Protein AF-A0A5E4HIH3-F1 (afdb_monomer)

Sequence (731 aa):
MGTNKIPTNSMGMKHKLNKHGYIYTLAIALLILPLLFLIFYYSTTLQPKTDDTVGRVRCDELYYFVQDINKDLQRAVVIFGRRAAIYAIDDVVTTGKPLNNYTFTCTPACNVDCTKLTTPTNGSEAAIAELTLCGTLRGQNVTYMMNHTLSQWLSRINNEGNTMRFRFNITITNITVIPHDAFSFTTLITHDTEIDDETGLCHYLAKDVTGESITTIIGLEDPLYPLNTESRVIKYISNCTPNYDLSTVAGCSILDYGEGVGWGDVKFLSQIENETTNKERETYCTDREDAVNRLVVFMDTAFGNCNTFEQNCFNISYPYHFAAAGEYAKNNPDSSFVKKCEVTIPWISATCKLDNDTKWGPGAGCDRPPECDDALIKTAQCVLVNNEACGNYTHQVAIGLAADEVNVSCYQPSNPTSYNTTCNAYPGPSFFDRLDGRYNLSELYAQQSQDAYNTTLIGLETLVSPYEIDDHSIQVHEDATWIDYLYWQDVKGCAVVGSCSSNLYPFILDCAHAHVLGLSTECETIPCNASTTTTTTTTTSTTTTTIPTTTSIPPTTTTTTTTMPSSTTTTTTTTTVPCTGFSDDMEHAEGPWTHGGTQDEWELGSTTWGSCNSGSNCWGTDLDTSYNNNANQWLQTGAIDLTNANNPTLTFYRKNRLKSGDNGYLEIQTTGSGTWTTLDTYNLNQNSWTQNTYNLNAYKGSQIRIRFSLTSDGSNTDRGLYVDDFNVSCG

Solvent-accessible surface area (backbone atoms only — not comparable to full-atom values): 40329 Å² total; per-residue (Å²): 135,82,88,88,80,87,83,88,84,85,91,75,86,80,75,84,78,61,78,67,59,59,54,54,56,50,52,50,48,65,55,46,52,59,50,52,49,48,51,50,50,53,58,63,66,53,54,68,58,54,56,55,50,52,47,48,52,54,40,50,51,51,51,50,51,52,53,50,49,56,57,47,50,33,54,49,44,27,56,19,44,41,51,16,51,53,53,53,40,49,49,27,48,76,67,59,45,57,26,54,83,32,58,52,54,87,47,84,61,29,72,66,60,69,91,64,42,46,63,46,73,47,16,36,41,5,48,36,47,28,22,23,37,31,17,23,57,98,66,39,80,38,76,85,31,63,93,48,21,51,39,51,51,51,54,50,52,38,53,54,26,52,74,75,42,29,52,60,45,76,46,68,39,32,44,44,51,48,54,62,39,43,54,29,32,30,44,39,39,25,26,34,40,41,37,35,36,77,84,68,80,39,75,49,78,47,68,76,44,69,46,66,22,73,23,66,48,64,73,36,70,42,46,50,45,16,56,76,47,80,56,71,46,84,47,56,38,35,86,46,82,75,81,63,87,28,63,54,49,36,22,56,22,78,57,97,46,51,43,41,65,25,40,18,28,30,38,48,56,79,74,60,60,60,101,80,71,66,56,62,32,57,40,46,31,80,78,33,63,89,55,31,56,43,26,20,42,36,41,60,75,92,67,76,66,58,90,64,40,40,58,58,30,36,28,64,89,38,96,34,13,38,25,17,38,41,31,43,33,72,91,48,63,94,78,27,58,60,60,74,48,67,49,61,31,21,28,43,33,43,28,38,78,36,29,74,69,76,86,67,56,73,63,90,67,82,66,86,60,99,81,57,47,72,79,76,71,49,74,70,37,34,30,34,42,39,34,62,95,73,74,87,73,65,33,36,34,26,40,24,38,44,37,86,71,57,78,42,64,32,30,44,65,26,54,56,82,79,34,54,92,88,42,87,69,74,47,24,20,20,70,55,26,25,42,28,65,36,52,47,50,48,69,68,56,34,48,53,12,34,74,75,64,74,42,63,54,28,11,37,41,36,48,52,58,58,64,65,40,44,77,67,75,42,90,67,64,78,59,21,13,25,42,48,49,43,35,82,63,67,36,66,33,31,64,35,59,31,46,17,62,55,97,81,50,57,42,29,29,42,36,33,57,22,51,74,57,71,31,31,65,60,24,68,74,48,66,85,75,77,77,84,76,91,75,90,80,80,90,79,93,77,91,80,91,81,86,87,82,87,82,90,84,90,90,86,90,83,90,81,92,80,82,85,80,90,79,83,89,78,84,75,85,72,83,73,70,72,42,67,33,49,75,45,61,48,74,64,76,75,74,64,53,49,69,44,63,44,69,55,44,72,40,80,38,62,40,69,80,68,71,39,86,52,87,58,15,19,40,18,33,26,39,82,60,47,32,53,62,56,16,45,21,37,42,28,53,45,82,32,40,23,55,60,28,47,72,23,34,38,37,30,32,35,31,30,34,65,40,94,86,24,40,34,34,38,32,41,26,54,72,88,67,90,54,76,45,77,78,46,75,45,72,71,70,34,92,56,77,40,79,45,78,45,83,37,58,93,50,50,60,33,42,31,33,45,33,42,34,39,40,35,46,88,66,80,66,32,47,28,51,32,44,30,53,38,32,31,45,29,96

Structure (mmCIF, N/CA/C/O backbone):
data_AF-A0A5E4HIH3-F1
#
_entry.id   AF-A0A5E4HIH3-F1
#
loop_
_atom_site.group_PDB
_atom_site.id
_atom_site.type_symbol
_atom_site.label_atom_id
_atom_site.label_alt_id
_atom_site.label_comp_id
_atom_site.label_asym_id
_atom_site.label_entity_id
_atom_site.label_seq_id
_atom_site.pdbx_PDB_ins_code
_atom_site.Cartn_x
_atom_site.Cartn_y
_atom_site.Cartn_z
_atom_site.occupancy
_atom_site.B_iso_or_equiv
_atom_site.auth_seq_id
_atom_site.auth_comp_id
_atom_site.auth_asym_id
_atom_site.auth_atom_id
_atom_site.pdbx_PDB_model_num
ATOM 1 N N . MET A 1 1 ? 63.469 -11.403 -125.754 1.00 40.00 1 MET A N 1
ATOM 2 C CA . MET A 1 1 ? 64.428 -10.379 -126.223 1.00 40.00 1 MET A CA 1
ATOM 3 C C . MET A 1 1 ? 63.783 -9.011 -126.063 1.00 40.00 1 MET A C 1
ATOM 5 O O . MET A 1 1 ? 62.662 -8.863 -126.522 1.00 40.00 1 MET A O 1
ATOM 9 N N . GLY A 1 2 ? 64.483 -8.077 -125.407 1.00 39.78 2 GLY A N 1
ATOM 10 C CA . GLY A 1 2 ? 64.212 -6.626 -125.393 1.00 39.78 2 GLY A CA 1
ATOM 11 C C . GLY A 1 2 ? 63.085 -6.164 -124.457 1.00 39.78 2 GLY A C 1
ATOM 12 O O . GLY A 1 2 ? 61.932 -6.177 -124.852 1.00 39.78 2 GLY A O 1
ATOM 13 N N . THR A 1 3 ? 63.304 -5.933 -123.157 1.00 43.75 3 THR A N 1
ATOM 14 C CA . THR A 1 3 ? 63.758 -4.664 -122.533 1.00 43.75 3 THR A CA 1
ATOM 15 C C . THR A 1 3 ? 63.049 -3.397 -123.028 1.00 43.75 3 THR A C 1
ATOM 17 O O . THR A 1 3 ? 63.304 -2.958 -124.143 1.00 43.75 3 THR A O 1
ATOM 20 N N . ASN A 1 4 ? 62.314 -2.716 -122.136 1.00 40.09 4 ASN A N 1
ATOM 21 C CA . ASN A 1 4 ? 62.753 -1.387 -121.691 1.00 40.09 4 ASN A CA 1
ATOM 22 C C . ASN A 1 4 ? 62.119 -0.916 -120.369 1.00 40.09 4 ASN A C 1
ATOM 24 O O . ASN A 1 4 ? 60.939 -1.117 -120.099 1.00 40.09 4 ASN A O 1
ATOM 28 N N . LYS A 1 5 ? 62.990 -0.309 -119.553 1.00 42.06 5 LYS A N 1
ATOM 29 C CA . LYS A 1 5 ? 62.797 0.295 -118.226 1.00 42.06 5 LYS A CA 1
ATOM 30 C C . LYS A 1 5 ? 62.293 1.752 -118.338 1.00 42.06 5 LYS A C 1
ATOM 32 O O . LYS A 1 5 ? 62.822 2.488 -119.159 1.00 42.06 5 LYS A O 1
ATOM 37 N N . ILE A 1 6 ? 61.307 2.118 -117.498 1.00 44.81 6 ILE A N 1
ATOM 38 C CA . ILE A 1 6 ? 61.295 3.145 -116.403 1.00 44.81 6 ILE A CA 1
ATOM 39 C C . ILE A 1 6 ? 62.107 4.450 -116.669 1.00 44.81 6 ILE A C 1
ATOM 41 O O . ILE A 1 6 ? 63.286 4.309 -116.991 1.00 44.81 6 ILE A O 1
ATOM 45 N N . PRO A 1 7 ? 61.579 5.694 -116.434 1.00 50.31 7 PRO A N 1
ATOM 46 C CA . PRO A 1 7 ? 61.334 6.167 -115.052 1.00 50.31 7 PRO A CA 1
ATOM 47 C C . PRO A 1 7 ? 60.242 7.220 -114.703 1.00 50.31 7 PRO A C 1
ATOM 49 O O . PRO A 1 7 ? 59.901 8.080 -115.501 1.00 50.31 7 PRO A O 1
ATOM 52 N N . THR A 1 8 ? 59.772 7.092 -113.437 1.00 43.81 8 THR A N 1
ATOM 53 C CA . THR A 1 8 ? 59.392 8.077 -112.371 1.00 43.81 8 THR A CA 1
ATOM 54 C C . THR A 1 8 ? 58.643 9.370 -112.778 1.00 43.81 8 THR A C 1
ATOM 56 O O . THR A 1 8 ? 59.080 10.056 -113.683 1.00 43.81 8 THR A O 1
ATOM 59 N N . ASN A 1 9 ? 57.616 9.907 -112.099 1.00 40.09 9 ASN A N 1
ATOM 60 C CA . ASN A 1 9 ? 57.401 10.051 -110.659 1.00 40.09 9 ASN A CA 1
ATOM 61 C C . ASN A 1 9 ? 56.053 10.774 -110.382 1.00 40.09 9 ASN A C 1
ATOM 63 O O . ASN A 1 9 ? 55.498 11.410 -111.274 1.00 40.09 9 ASN A O 1
ATOM 67 N N . SER A 1 10 ? 55.677 10.824 -109.100 1.00 37.38 10 SER A N 1
ATOM 68 C CA . SER A 1 10 ? 54.708 11.734 -108.454 1.00 37.38 10 SER A CA 1
ATOM 69 C C . SER A 1 10 ? 53.231 11.314 -108.390 1.00 37.38 10 SER A C 1
ATOM 71 O O . SER A 1 10 ? 52.436 11.431 -109.320 1.00 37.38 10 SER A O 1
ATOM 73 N N . MET A 1 11 ? 52.896 10.858 -107.186 1.00 46.50 11 MET A N 1
ATOM 74 C CA . MET A 1 11 ? 51.594 10.515 -106.639 1.00 46.50 11 MET A CA 1
ATOM 75 C C . MET A 1 11 ? 50.717 11.767 -106.485 1.00 46.50 11 MET A C 1
ATOM 77 O O . MET A 1 11 ? 51.096 12.733 -105.832 1.00 46.50 11 MET A O 1
ATOM 81 N N . GLY A 1 12 ? 49.520 11.731 -107.066 1.00 42.28 12 GLY A N 1
ATOM 82 C CA . GLY A 1 12 ? 48.527 12.801 -106.970 1.00 42.28 12 GLY A CA 1
ATOM 83 C C . GLY A 1 12 ? 47.143 12.279 -107.334 1.00 42.28 12 GLY A C 1
ATOM 84 O O . GLY A 1 12 ? 46.572 12.660 -108.355 1.00 42.28 12 GLY A O 1
ATOM 85 N N . MET A 1 13 ? 46.620 11.349 -106.534 1.00 41.03 13 MET A N 1
ATOM 86 C CA . MET A 1 13 ? 45.307 10.751 -106.763 1.00 41.03 13 MET A CA 1
ATOM 87 C C . MET A 1 13 ? 44.212 11.750 -106.347 1.00 41.03 13 MET A C 1
ATOM 89 O O . MET A 1 13 ? 43.792 11.812 -105.195 1.00 41.03 13 MET A O 1
ATOM 93 N N . LYS A 1 14 ? 43.764 12.571 -107.305 1.00 47.03 14 LYS A N 1
ATOM 94 C CA . LYS A 1 14 ? 42.540 13.378 -107.201 1.00 47.03 14 LYS A CA 1
ATOM 95 C C . LYS A 1 14 ? 41.331 12.442 -107.159 1.00 47.03 14 LYS A C 1
ATOM 97 O O . LYS A 1 14 ? 40.800 12.070 -108.205 1.00 47.03 14 LYS A O 1
ATOM 102 N N . HIS A 1 15 ? 40.871 12.083 -105.964 1.00 49.47 15 HIS A N 1
ATOM 103 C CA . HIS A 1 15 ? 39.580 11.418 -105.823 1.00 49.47 15 HIS A CA 1
ATOM 104 C C . HIS A 1 15 ? 38.465 12.460 -105.976 1.00 49.47 15 HIS A C 1
ATOM 106 O O . HIS A 1 15 ? 38.292 13.348 -105.143 1.00 49.47 15 HIS A O 1
ATOM 112 N N . LYS A 1 16 ? 37.716 12.367 -107.081 1.00 50.47 16 LYS A N 1
ATOM 113 C CA . LYS A 1 16 ? 36.427 13.047 -107.268 1.00 50.47 16 LYS A CA 1
ATOM 114 C C . LYS A 1 16 ? 35.527 12.716 -106.071 1.00 50.47 16 LYS A C 1
ATOM 116 O O . LYS A 1 16 ? 35.060 11.584 -105.961 1.00 50.47 16 LYS A O 1
ATOM 121 N N . LEU A 1 17 ? 35.285 13.689 -105.194 1.00 51.97 17 LEU A N 1
ATOM 122 C CA . LEU A 1 17 ? 34.278 13.571 -104.143 1.00 51.97 17 LEU A CA 1
ATOM 123 C C . LEU A 1 17 ? 32.879 13.552 -104.766 1.00 51.97 17 LEU A C 1
ATOM 125 O O . LEU A 1 17 ? 32.482 14.469 -105.488 1.00 51.97 17 LEU A O 1
ATOM 129 N N . ASN A 1 18 ? 32.137 12.488 -104.472 1.00 55.88 18 ASN A N 1
ATOM 130 C CA . ASN A 1 18 ? 30.762 12.298 -104.900 1.00 55.88 18 ASN A CA 1
ATOM 131 C C . ASN A 1 18 ? 29.848 13.195 -104.041 1.00 55.88 18 ASN A C 1
ATOM 133 O O . ASN A 1 18 ? 29.635 12.915 -102.861 1.00 55.88 18 ASN A O 1
ATOM 137 N N . LYS A 1 19 ? 29.340 14.299 -104.610 1.00 58.00 19 LYS A N 1
ATOM 138 C CA . LYS A 1 19 ? 28.583 15.353 -103.895 1.00 58.00 19 LYS A CA 1
ATOM 139 C C . LYS A 1 19 ? 27.324 14.858 -103.166 1.00 58.00 19 LYS A C 1
ATOM 141 O O . LYS A 1 19 ? 26.846 15.549 -102.276 1.00 58.00 19 LYS A O 1
ATOM 146 N N . HIS A 1 20 ? 26.816 13.670 -103.489 1.00 57.97 20 HIS A N 1
ATOM 147 C CA . HIS A 1 20 ? 25.656 13.089 -102.810 1.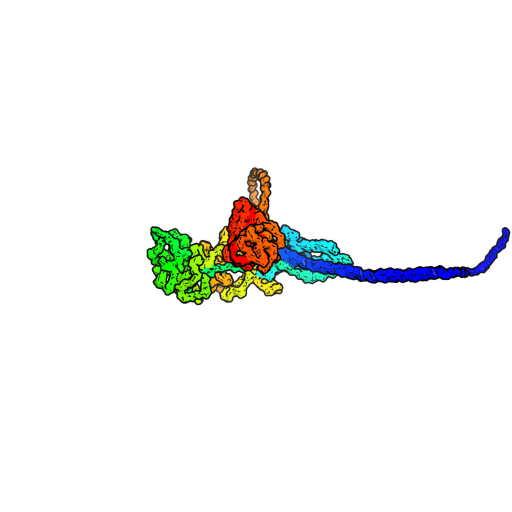00 57.97 20 HIS A CA 1
ATOM 148 C C . HIS A 1 20 ? 26.003 12.380 -101.492 1.00 57.97 20 HIS A C 1
ATOM 150 O O . HIS A 1 20 ? 25.180 12.384 -100.586 1.00 57.97 20 HIS A O 1
ATOM 156 N N . GLY A 1 21 ? 27.222 11.851 -101.325 1.00 59.81 21 GLY A N 1
ATOM 157 C CA . GLY A 1 21 ? 27.617 11.149 -100.094 1.00 59.81 21 GLY A CA 1
ATOM 158 C C . GLY A 1 21 ? 27.686 12.068 -98.870 1.00 59.81 21 GLY A C 1
ATOM 159 O O . GLY A 1 21 ? 27.205 11.708 -97.802 1.00 59.81 21 GLY A O 1
ATOM 160 N N . TYR A 1 22 ? 28.188 13.296 -99.052 1.00 65.31 22 TYR A N 1
ATOM 161 C CA . TYR A 1 22 ? 28.277 14.297 -97.982 1.00 65.31 22 TYR A CA 1
ATOM 162 C C . TYR A 1 22 ? 26.909 14.710 -97.436 1.00 65.31 22 TYR A C 1
ATOM 164 O O . TYR A 1 22 ? 26.783 14.951 -96.242 1.00 65.31 22 TYR A O 1
ATOM 172 N N . ILE A 1 23 ? 25.879 14.770 -98.286 1.00 71.81 23 ILE A N 1
ATOM 173 C CA . ILE A 1 23 ? 24.534 15.188 -97.870 1.00 71.81 23 ILE A CA 1
ATOM 174 C C . ILE A 1 23 ? 23.917 14.134 -96.946 1.00 71.81 23 ILE A C 1
ATOM 176 O O . ILE A 1 23 ? 23.333 14.492 -95.928 1.00 71.81 23 ILE A O 1
ATOM 180 N N . TYR A 1 24 ? 24.102 12.845 -97.243 1.00 75.25 24 TYR A N 1
ATOM 181 C CA . TYR A 1 24 ? 23.599 11.770 -96.386 1.00 75.25 24 TYR A CA 1
ATOM 182 C C . TYR A 1 24 ? 24.357 11.679 -95.059 1.00 75.25 24 TYR A C 1
ATOM 184 O O . TYR A 1 24 ? 23.724 11.538 -94.018 1.00 75.25 24 TYR A O 1
ATOM 192 N N . THR A 1 25 ? 25.686 11.831 -95.052 1.00 77.94 25 THR A N 1
ATOM 193 C CA . THR A 1 25 ? 26.458 11.857 -93.796 1.00 77.94 25 THR A CA 1
ATOM 194 C C . THR A 1 25 ? 26.095 13.069 -92.939 1.00 77.94 25 THR A C 1
ATOM 196 O O . THR A 1 25 ? 25.967 12.943 -91.724 1.00 77.94 25 THR A O 1
ATOM 199 N N . LEU A 1 26 ? 25.872 14.229 -93.563 1.00 76.50 26 LEU A N 1
ATOM 200 C CA . LEU A 1 26 ? 25.484 15.448 -92.861 1.00 76.50 26 LEU A CA 1
ATOM 201 C C . LEU A 1 26 ? 24.050 15.355 -92.328 1.00 76.50 26 LEU A C 1
ATOM 203 O O . LEU A 1 26 ? 23.828 15.748 -91.194 1.00 76.50 26 LEU A O 1
ATOM 207 N N . ALA A 1 27 ? 23.113 14.756 -93.071 1.00 77.81 27 ALA A N 1
ATOM 208 C CA . ALA A 1 27 ? 21.745 14.496 -92.609 1.00 77.81 27 ALA A CA 1
ATOM 209 C C . ALA A 1 27 ? 21.691 13.486 -91.449 1.00 77.81 27 ALA A C 1
ATOM 211 O O . ALA A 1 27 ? 20.956 13.693 -90.487 1.00 77.81 27 ALA A O 1
ATOM 212 N N . ILE A 1 28 ? 22.505 12.426 -91.504 1.00 82.25 28 ILE A N 1
ATOM 213 C CA . ILE A 1 28 ? 22.640 11.459 -90.406 1.00 82.25 28 ILE A CA 1
ATOM 214 C C . ILE A 1 28 ? 23.245 12.140 -89.174 1.00 82.25 28 ILE A C 1
ATOM 216 O O . ILE A 1 28 ? 22.717 11.986 -88.077 1.00 82.25 28 ILE A O 1
ATOM 220 N N . ALA A 1 29 ? 24.295 12.949 -89.336 1.00 79.06 29 ALA A N 1
ATOM 221 C CA . ALA A 1 29 ? 24.871 13.711 -88.230 1.00 79.06 29 ALA A CA 1
ATOM 222 C C . ALA A 1 29 ? 23.861 14.706 -87.627 1.00 79.06 29 ALA A C 1
ATOM 224 O O . ALA A 1 29 ? 23.781 14.817 -86.407 1.00 79.06 29 ALA A O 1
ATOM 225 N N . LEU A 1 30 ? 23.046 15.366 -88.460 1.00 83.12 30 LEU A N 1
ATOM 226 C CA . LEU A 1 30 ? 21.998 16.301 -88.030 1.00 83.12 30 LEU A CA 1
ATOM 227 C C . LEU A 1 30 ? 20.843 15.615 -87.289 1.00 83.12 30 LEU A C 1
ATOM 229 O O . LEU A 1 30 ? 20.167 16.275 -86.512 1.00 83.12 30 LEU A O 1
ATOM 233 N N . LEU A 1 31 ? 20.628 14.313 -87.498 1.00 83.50 31 LEU A N 1
ATOM 234 C CA . LEU A 1 31 ? 19.643 13.513 -86.759 1.00 83.50 31 LEU A CA 1
ATOM 235 C C . LEU A 1 31 ? 20.228 12.870 -85.495 1.00 83.50 31 LEU A C 1
ATOM 237 O O . LEU A 1 31 ? 19.544 12.784 -84.478 1.00 83.50 31 LEU A O 1
ATOM 241 N N . ILE A 1 32 ? 21.493 12.447 -85.532 1.00 87.31 32 ILE A N 1
ATOM 242 C CA . ILE A 1 32 ? 22.148 11.771 -84.405 1.00 87.31 32 ILE A CA 1
ATOM 243 C C . ILE A 1 32 ? 22.584 12.764 -83.324 1.00 87.31 32 ILE A C 1
ATOM 245 O O . ILE A 1 32 ? 22.453 12.455 -82.145 1.00 87.31 32 ILE A O 1
ATOM 249 N N . LEU A 1 33 ? 23.066 13.959 -83.681 1.00 86.50 33 LEU A N 1
ATOM 250 C CA . LEU A 1 33 ? 23.498 14.962 -82.698 1.00 86.50 33 LEU A CA 1
ATOM 251 C C . LEU A 1 33 ? 22.373 15.402 -81.745 1.00 86.50 33 LEU A C 1
ATOM 253 O O . LEU A 1 33 ? 22.606 15.385 -80.537 1.00 86.50 33 LEU A O 1
ATOM 257 N N . PRO A 1 34 ? 21.157 15.736 -82.221 1.00 89.62 34 PRO A N 1
ATOM 258 C CA . PRO A 1 34 ? 20.034 16.047 -81.341 1.00 89.62 34 PRO A CA 1
ATOM 259 C C . PRO A 1 34 ? 19.614 14.853 -80.490 1.00 89.62 34 PRO A C 1
ATOM 261 O O . PRO A 1 34 ? 19.258 15.039 -79.334 1.00 89.62 34 PRO A O 1
ATOM 264 N N . LEU A 1 35 ? 19.682 13.632 -81.032 1.00 87.62 35 LEU A N 1
ATOM 265 C CA . LEU A 1 35 ? 19.351 12.417 -80.289 1.00 87.62 35 LEU A CA 1
ATOM 266 C C . LEU A 1 35 ? 20.364 12.156 -79.165 1.00 87.62 35 LEU A C 1
ATOM 268 O O . LEU A 1 35 ? 19.967 11.870 -78.043 1.00 87.62 35 LEU A O 1
ATOM 272 N N . LEU A 1 36 ? 21.662 12.306 -79.435 1.00 88.00 36 LEU A N 1
ATOM 273 C CA . LEU A 1 36 ? 22.714 12.198 -78.422 1.00 88.00 36 LEU A CA 1
ATOM 274 C C . LEU A 1 36 ? 22.603 13.308 -77.379 1.00 88.00 36 LEU A C 1
ATOM 276 O O . LEU A 1 36 ? 22.771 13.040 -76.194 1.00 88.00 36 LEU A O 1
ATOM 280 N N . PHE A 1 37 ? 22.278 14.532 -77.799 1.00 87.81 37 PHE A N 1
ATOM 281 C CA . PHE A 1 37 ? 22.030 15.637 -76.879 1.00 87.81 37 PHE A CA 1
ATOM 282 C C . PHE A 1 37 ? 20.799 15.374 -76.005 1.00 87.81 37 PHE A C 1
ATOM 284 O O . PHE A 1 37 ? 20.852 15.614 -74.806 1.00 87.81 37 PHE A O 1
ATOM 291 N N . LEU A 1 38 ? 19.724 14.819 -76.571 1.00 85.81 38 LEU A N 1
ATOM 292 C CA . LEU A 1 38 ? 18.527 14.420 -75.834 1.00 85.81 38 LEU A CA 1
ATOM 293 C C . LEU A 1 38 ? 18.839 13.300 -74.835 1.00 85.81 38 LEU A C 1
ATOM 295 O O . LEU A 1 38 ? 18.436 13.401 -73.686 1.00 85.81 38 LEU A O 1
ATOM 299 N N . ILE A 1 39 ? 19.585 12.268 -75.241 1.00 84.56 39 ILE A N 1
ATOM 300 C CA . ILE A 1 39 ? 20.006 11.168 -74.358 1.00 84.56 39 ILE A CA 1
ATOM 301 C C . ILE A 1 39 ? 20.893 11.702 -73.231 1.00 84.56 39 ILE A C 1
ATOM 303 O O . ILE A 1 39 ? 20.676 11.360 -72.073 1.00 84.56 39 ILE A O 1
ATOM 307 N N . PHE A 1 40 ? 21.856 12.571 -73.543 1.00 82.44 40 PHE A N 1
ATOM 308 C CA . PHE A 1 40 ? 22.722 13.193 -72.544 1.00 82.44 40 PHE A CA 1
ATOM 309 C C . PHE A 1 40 ? 21.930 14.085 -71.583 1.00 82.44 40 PHE A C 1
ATOM 311 O O . PHE A 1 40 ? 22.094 13.985 -70.370 1.00 82.44 40 PHE A O 1
ATOM 318 N N . TYR A 1 41 ? 21.019 14.909 -72.101 1.00 82.88 41 TYR A N 1
ATOM 319 C CA . TYR A 1 41 ? 20.131 15.748 -71.302 1.00 82.88 41 TYR A CA 1
ATOM 320 C C . TYR A 1 41 ? 19.230 14.903 -70.395 1.00 82.88 41 TYR A C 1
ATOM 322 O O . TYR A 1 41 ? 19.141 15.174 -69.202 1.00 82.88 41 TYR A O 1
ATOM 330 N N . TYR A 1 42 ? 18.626 13.837 -70.923 1.00 77.69 42 TYR A N 1
ATOM 331 C CA . TYR A 1 42 ? 17.758 12.930 -70.169 1.00 77.69 42 TYR A CA 1
ATOM 332 C C . TYR A 1 42 ? 18.542 12.158 -69.096 1.00 77.69 42 TYR A C 1
ATOM 334 O O . TYR A 1 42 ? 18.096 12.055 -67.957 1.00 77.69 42 TYR A O 1
ATOM 342 N N . SER A 1 43 ? 19.752 11.693 -69.423 1.00 73.62 43 SER A N 1
ATOM 343 C CA . SER A 1 43 ? 20.654 11.024 -68.478 1.00 73.62 43 SER A CA 1
ATOM 344 C C . SER A 1 43 ? 21.114 11.952 -67.353 1.00 73.62 43 SER A C 1
ATOM 346 O O . SER A 1 43 ? 21.245 11.505 -66.220 1.00 73.62 43 SER A O 1
ATOM 348 N N . THR A 1 44 ? 21.364 13.231 -67.644 1.00 69.94 44 THR A N 1
ATOM 349 C CA . THR A 1 44 ? 21.895 14.191 -66.660 1.00 69.94 44 THR A CA 1
ATOM 350 C C . THR A 1 44 ? 20.815 14.853 -65.804 1.00 69.94 44 THR A C 1
ATOM 352 O O . THR A 1 44 ? 21.104 15.238 -64.676 1.00 69.94 44 THR A O 1
ATOM 355 N N . THR A 1 45 ? 19.572 14.975 -66.285 1.00 65.88 45 THR A N 1
ATOM 356 C CA . THR A 1 45 ? 18.476 15.611 -65.521 1.00 65.88 45 THR A CA 1
ATOM 357 C C . THR A 1 45 ? 17.690 14.661 -64.615 1.00 65.88 45 THR A C 1
ATOM 359 O O . THR A 1 45 ? 17.104 15.130 -63.640 1.00 65.88 45 THR A O 1
ATOM 362 N N . LEU A 1 46 ? 17.681 13.349 -64.881 1.00 59.38 46 LEU A N 1
ATOM 363 C CA . LEU A 1 46 ? 16.967 12.370 -64.044 1.00 59.38 46 LEU A CA 1
ATOM 364 C C . LEU A 1 46 ? 17.803 11.793 -62.894 1.00 59.38 46 LEU A C 1
ATOM 366 O O . LEU A 1 46 ? 17.247 11.560 -61.824 1.00 59.38 46 LEU A O 1
ATOM 370 N N . GLN A 1 47 ? 19.116 11.616 -63.071 1.00 55.41 47 GLN A N 1
ATOM 371 C CA . GLN A 1 47 ? 19.994 11.059 -62.031 1.00 55.41 47 GLN A CA 1
ATOM 372 C C . GLN A 1 47 ? 20.068 11.873 -60.718 1.00 55.41 47 GLN A C 1
ATOM 374 O O . GLN A 1 47 ? 20.014 11.258 -59.658 1.00 55.41 47 GLN A O 1
ATOM 379 N N . PRO A 1 48 ? 20.102 13.224 -60.705 1.00 53.16 48 PRO A N 1
ATOM 380 C CA . PRO A 1 48 ? 20.262 13.947 -59.441 1.00 53.16 48 PRO A CA 1
ATOM 381 C C . PRO A 1 48 ? 19.005 13.961 -58.552 1.00 53.16 48 PRO A C 1
ATOM 383 O O . PRO A 1 48 ? 19.119 14.229 -57.363 1.00 53.16 48 PRO A O 1
ATOM 386 N N . LYS A 1 49 ? 17.804 13.669 -59.081 1.00 53.62 49 LYS A N 1
ATOM 387 C CA . LYS A 1 49 ? 16.563 13.639 -58.275 1.00 53.62 49 LYS A CA 1
ATOM 388 C C . LYS A 1 49 ? 16.314 12.299 -57.586 1.00 53.62 49 LYS A C 1
ATOM 390 O O . LYS A 1 49 ? 15.695 12.277 -56.524 1.00 53.62 49 LYS A O 1
ATOM 395 N N . THR A 1 50 ? 16.741 11.191 -58.187 1.00 55.69 50 THR A N 1
ATOM 396 C CA . THR A 1 50 ? 16.561 9.855 -57.601 1.00 55.69 50 THR A CA 1
ATOM 397 C C . THR A 1 50 ? 17.504 9.633 -56.427 1.00 55.69 50 THR A C 1
ATOM 399 O O . THR A 1 50 ? 17.052 9.155 -55.392 1.00 55.69 50 THR A O 1
ATOM 402 N N . ASP A 1 51 ? 18.762 10.062 -56.547 1.00 59.16 51 ASP A N 1
ATOM 403 C CA . ASP A 1 51 ? 19.773 9.879 -55.497 1.00 59.16 51 ASP A CA 1
ATOM 404 C C . ASP A 1 51 ? 19.457 10.730 -54.252 1.00 59.16 51 ASP A C 1
ATOM 406 O O . ASP A 1 51 ? 19.540 10.237 -53.129 1.00 59.16 51 ASP A O 1
ATOM 410 N N . ASP A 1 52 ? 18.971 11.963 -54.448 1.00 64.44 52 ASP A N 1
ATOM 411 C CA . ASP A 1 52 ? 18.501 12.848 -53.369 1.00 64.44 52 ASP A CA 1
ATOM 412 C C . ASP A 1 52 ? 17.244 12.297 -52.664 1.00 64.44 52 ASP A C 1
ATOM 414 O O . ASP A 1 52 ? 17.094 12.394 -51.447 1.00 64.44 52 ASP A O 1
ATOM 418 N N . THR A 1 53 ? 16.353 11.632 -53.410 1.00 73.56 53 THR A N 1
ATOM 419 C CA . THR A 1 53 ? 15.148 11.012 -52.833 1.00 73.56 53 THR A CA 1
ATOM 420 C C . THR A 1 53 ? 15.485 9.756 -52.026 1.00 73.56 53 THR A C 1
ATOM 422 O O . THR A 1 53 ? 14.918 9.565 -50.954 1.00 73.56 53 THR A O 1
ATOM 425 N N . VAL A 1 54 ? 16.408 8.911 -52.504 1.00 77.56 54 VAL A N 1
ATOM 426 C CA . VAL A 1 54 ? 16.841 7.698 -51.786 1.00 77.56 54 VAL A CA 1
ATOM 427 C C . VAL A 1 54 ? 17.590 8.061 -50.505 1.00 77.56 54 VAL A C 1
ATOM 429 O O . VAL A 1 54 ? 17.283 7.500 -49.456 1.00 77.56 54 VAL A O 1
ATOM 432 N N . GLY A 1 55 ? 18.513 9.028 -50.567 1.00 79.31 55 GLY A N 1
ATOM 433 C CA . GLY A 1 55 ? 19.211 9.528 -49.381 1.00 79.31 55 GLY A CA 1
ATOM 434 C C . GLY A 1 55 ? 18.245 10.091 -48.340 1.00 79.31 55 GLY A C 1
ATOM 435 O O . GLY A 1 55 ? 18.328 9.725 -47.171 1.00 79.31 55 GLY A O 1
ATOM 436 N N . ARG A 1 56 ? 17.261 10.896 -48.769 1.00 82.88 56 ARG A N 1
ATOM 437 C CA . ARG A 1 56 ? 16.239 11.437 -47.863 1.00 82.88 56 ARG A CA 1
ATOM 438 C C . ARG A 1 56 ? 15.400 10.343 -47.202 1.00 82.88 56 ARG A C 1
ATOM 440 O O . ARG A 1 56 ? 15.274 10.356 -45.988 1.00 82.88 56 ARG A O 1
ATOM 447 N N . VAL A 1 57 ? 14.884 9.380 -47.970 1.00 85.56 57 VAL A N 1
ATOM 448 C CA . VAL A 1 57 ? 14.075 8.274 -47.419 1.00 85.56 57 VAL A CA 1
ATOM 449 C C . VAL A 1 57 ? 14.872 7.456 -46.401 1.00 85.56 57 VAL A C 1
ATOM 451 O O . VAL A 1 57 ? 14.348 7.139 -45.340 1.00 85.56 57 VAL A O 1
ATOM 454 N N . ARG A 1 58 ? 16.150 7.159 -46.674 1.00 87.50 58 ARG A N 1
ATOM 455 C CA . ARG A 1 58 ? 17.003 6.406 -45.739 1.00 87.50 58 ARG A CA 1
ATOM 456 C C . ARG A 1 58 ? 17.309 7.192 -44.465 1.00 87.50 58 ARG A C 1
ATOM 458 O O . ARG A 1 58 ? 17.313 6.611 -43.384 1.00 87.50 58 ARG A O 1
ATOM 465 N N . CYS A 1 59 ? 17.530 8.501 -44.571 1.00 88.94 59 CYS A N 1
ATOM 466 C CA . CYS A 1 59 ? 17.730 9.349 -43.397 1.00 88.94 59 CYS A CA 1
ATOM 467 C C . CYS A 1 59 ? 16.436 9.512 -42.580 1.00 88.94 59 CYS A C 1
ATOM 469 O O . CYS A 1 59 ? 16.510 9.556 -41.354 1.00 88.94 59 CYS A O 1
ATOM 471 N N . ASP A 1 60 ? 15.267 9.552 -43.229 1.00 90.62 60 ASP A N 1
ATOM 472 C CA . ASP A 1 60 ? 13.966 9.570 -42.549 1.00 90.62 60 ASP A CA 1
ATOM 473 C C . ASP A 1 60 ? 13.723 8.247 -41.797 1.00 90.62 60 ASP A C 1
ATOM 475 O O . ASP A 1 60 ? 13.326 8.262 -40.633 1.00 90.62 60 ASP A O 1
ATOM 479 N N . GLU A 1 61 ? 14.023 7.097 -42.414 1.00 90.44 61 GLU A N 1
ATOM 480 C CA . GLU A 1 61 ? 13.969 5.782 -41.754 1.00 90.44 61 GLU A CA 1
ATOM 481 C C . GLU A 1 61 ? 14.898 5.715 -40.534 1.00 90.44 61 GLU A C 1
ATOM 483 O O . GLU A 1 61 ? 14.475 5.270 -39.468 1.00 90.44 61 GLU A O 1
ATOM 488 N N . LEU A 1 62 ? 16.140 6.203 -40.662 1.00 90.69 62 LEU A N 1
ATOM 489 C CA . LEU A 1 62 ? 17.090 6.274 -39.548 1.00 90.69 62 LEU A CA 1
ATOM 490 C C . LEU A 1 62 ? 16.553 7.157 -38.412 1.00 90.69 62 LEU A C 1
ATOM 492 O O . LEU A 1 62 ? 16.663 6.797 -37.242 1.00 90.69 62 LEU A O 1
ATOM 496 N N . TYR A 1 63 ? 15.955 8.302 -38.749 1.00 90.94 63 TYR A N 1
ATOM 497 C CA . TYR A 1 63 ? 15.345 9.195 -37.768 1.00 90.94 63 TYR A CA 1
ATOM 498 C C . TYR A 1 63 ? 14.218 8.501 -36.995 1.00 90.94 63 TYR A C 1
ATOM 500 O O . TYR A 1 63 ? 14.216 8.547 -35.765 1.00 90.94 63 TYR A O 1
ATOM 508 N N . TYR A 1 64 ? 13.290 7.829 -37.684 1.00 92.12 64 TYR A N 1
ATOM 509 C CA . TYR A 1 64 ? 12.207 7.104 -37.015 1.00 92.12 64 TYR A CA 1
ATOM 510 C C . TYR A 1 64 ? 12.725 5.935 -36.177 1.00 92.12 64 TYR A C 1
ATOM 512 O O . TYR A 1 64 ? 12.277 5.768 -35.047 1.00 92.12 64 TYR A O 1
ATOM 520 N N . PHE A 1 65 ? 13.734 5.210 -36.663 1.00 91.12 65 PHE A N 1
ATOM 521 C CA . PHE A 1 65 ? 14.385 4.148 -35.900 1.00 91.12 65 PHE A CA 1
ATOM 522 C C . PHE A 1 65 ? 14.971 4.667 -34.576 1.00 91.12 65 PHE A C 1
ATOM 524 O O . PHE A 1 65 ? 14.742 4.073 -33.527 1.00 91.12 65 PHE A O 1
ATOM 531 N N . VAL A 1 66 ? 15.654 5.819 -34.588 1.00 90.31 66 VAL A N 1
ATOM 532 C CA . VAL A 1 66 ? 16.159 6.472 -33.364 1.00 90.31 66 VAL A CA 1
ATOM 533 C C . VAL A 1 66 ? 15.022 6.850 -32.408 1.00 90.31 66 VAL A C 1
ATOM 535 O O . VAL A 1 66 ? 15.139 6.647 -31.199 1.00 90.31 66 VAL A O 1
ATOM 538 N N . GLN A 1 67 ? 13.924 7.411 -32.923 1.00 89.19 67 GLN A N 1
ATOM 539 C CA . GLN A 1 67 ? 12.775 7.788 -32.090 1.00 89.19 67 GLN A CA 1
ATOM 540 C C . GLN A 1 67 ? 12.119 6.565 -31.438 1.00 89.19 67 GLN A C 1
ATOM 542 O O . GLN A 1 67 ? 11.796 6.603 -30.248 1.00 89.19 67 GLN A O 1
ATOM 547 N N . ASP A 1 68 ? 11.972 5.478 -32.193 1.00 90.44 68 ASP A N 1
ATOM 548 C CA . ASP A 1 68 ? 11.412 4.225 -31.696 1.00 90.44 68 ASP A CA 1
ATOM 549 C C . ASP A 1 68 ? 12.313 3.601 -30.626 1.00 90.44 68 ASP A C 1
ATOM 551 O O . ASP A 1 68 ? 11.808 3.205 -29.578 1.00 90.44 68 ASP A O 1
ATOM 555 N N . ILE A 1 69 ? 13.640 3.609 -30.816 1.00 87.88 69 ILE A N 1
ATOM 556 C CA . ILE A 1 69 ? 14.610 3.149 -29.807 1.00 87.88 69 ILE A CA 1
ATOM 557 C C . ILE A 1 69 ? 14.460 3.930 -28.503 1.00 87.88 69 ILE A C 1
ATOM 559 O O . ILE A 1 69 ? 14.378 3.322 -27.440 1.00 87.88 69 ILE A O 1
ATOM 563 N N . ASN A 1 70 ? 14.407 5.262 -28.562 1.00 84.94 70 ASN A N 1
ATOM 564 C CA . ASN A 1 70 ? 14.302 6.086 -27.356 1.00 84.94 70 ASN A CA 1
ATOM 56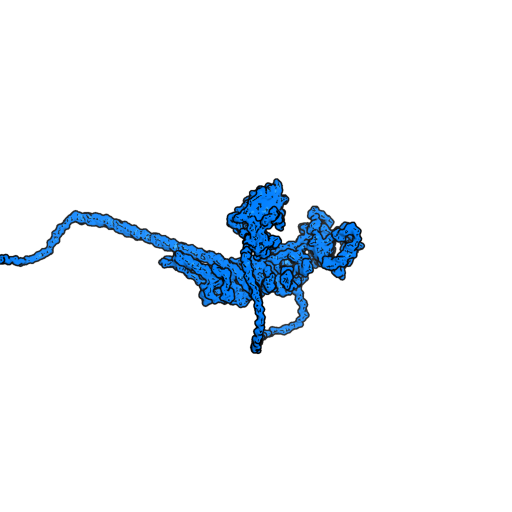5 C C . ASN A 1 70 ? 13.001 5.809 -26.593 1.00 84.94 70 ASN A C 1
ATOM 567 O O . ASN A 1 70 ? 13.006 5.681 -25.368 1.00 84.94 70 ASN A O 1
ATOM 571 N N . LYS A 1 71 ? 11.886 5.680 -27.316 1.00 87.06 71 LYS A N 1
ATOM 572 C CA . LYS A 1 71 ? 10.573 5.404 -26.727 1.00 87.06 71 LYS A CA 1
ATOM 573 C C . LYS A 1 71 ? 10.475 3.985 -26.166 1.00 87.06 71 LYS A C 1
ATOM 575 O O . LYS A 1 71 ? 9.862 3.781 -25.118 1.00 87.06 71 LYS A O 1
ATOM 580 N N . ASP A 1 72 ? 11.054 3.010 -26.857 1.00 88.50 72 ASP A N 1
ATOM 581 C CA . ASP A 1 72 ? 11.051 1.617 -26.422 1.00 88.50 72 ASP A CA 1
ATOM 582 C C . ASP A 1 72 ? 12.007 1.394 -25.244 1.00 88.50 72 ASP A C 1
ATOM 584 O O . ASP A 1 72 ? 11.638 0.701 -24.302 1.00 88.50 72 ASP A O 1
ATOM 588 N N . LEU A 1 73 ? 13.163 2.073 -25.214 1.00 85.31 73 LEU A N 1
ATOM 589 C CA . LEU A 1 73 ? 14.082 2.063 -24.071 1.00 85.31 73 LEU A CA 1
ATOM 590 C C . LEU A 1 73 ? 13.375 2.528 -22.797 1.00 85.31 73 LEU A C 1
ATOM 592 O O . LEU A 1 73 ? 13.419 1.833 -21.787 1.00 85.31 73 LEU A O 1
ATOM 596 N N . GLN A 1 74 ? 12.680 3.668 -22.852 1.00 85.75 74 GLN A N 1
ATOM 597 C CA . GLN A 1 74 ? 11.928 4.184 -21.704 1.00 85.75 74 GLN A CA 1
ATOM 598 C C . GLN A 1 74 ? 10.908 3.159 -21.190 1.00 85.75 74 GLN A C 1
ATOM 600 O O . GLN A 1 74 ? 10.846 2.895 -19.995 1.00 85.75 74 GLN A O 1
ATOM 605 N N . ARG A 1 75 ? 10.148 2.518 -22.087 1.00 86.00 75 ARG A N 1
ATOM 606 C CA . ARG A 1 75 ? 9.154 1.491 -21.722 1.00 86.00 75 ARG A CA 1
ATOM 607 C C . ARG A 1 75 ? 9.791 0.219 -21.169 1.00 86.00 75 ARG A C 1
ATOM 609 O O . ARG A 1 75 ? 9.283 -0.359 -20.210 1.00 86.00 75 ARG A O 1
ATOM 616 N N . ALA A 1 76 ? 10.889 -0.224 -21.770 1.00 86.00 76 ALA A N 1
ATOM 617 C CA . ALA A 1 76 ? 11.600 -1.427 -21.371 1.00 86.00 76 ALA A CA 1
ATOM 618 C C . ALA A 1 76 ? 12.172 -1.281 -19.954 1.00 86.00 76 ALA A C 1
ATOM 620 O O . ALA A 1 76 ? 12.029 -2.190 -19.136 1.00 86.00 76 ALA A O 1
ATOM 621 N N . VAL A 1 77 ? 12.736 -0.112 -19.631 1.00 87.25 77 VAL A N 1
ATOM 622 C CA . VAL A 1 77 ? 13.301 0.167 -18.305 1.00 87.25 77 VAL A CA 1
ATOM 623 C C . VAL A 1 77 ? 12.229 0.152 -17.211 1.00 87.25 77 VAL A C 1
ATOM 625 O O . VAL A 1 77 ? 12.525 -0.342 -16.128 1.00 87.25 77 VAL A O 1
ATOM 628 N N . VAL A 1 78 ? 10.977 0.551 -17.480 1.00 88.00 78 VAL A N 1
ATOM 629 C CA . VAL A 1 78 ? 9.873 0.422 -16.499 1.00 88.00 78 VAL A CA 1
ATOM 630 C C . VAL A 1 78 ? 9.646 -1.048 -16.133 1.00 88.00 78 VAL A C 1
ATOM 632 O O . VAL A 1 78 ? 9.496 -1.402 -14.964 1.00 88.00 78 VAL A O 1
ATOM 635 N N . ILE A 1 79 ? 9.648 -1.931 -17.136 1.00 85.94 79 ILE A N 1
ATOM 636 C CA . ILE A 1 79 ? 9.431 -3.371 -16.939 1.00 85.94 79 ILE A CA 1
ATOM 637 C C . ILE A 1 79 ? 10.588 -3.977 -16.140 1.00 85.94 79 ILE A C 1
ATOM 639 O O . ILE A 1 79 ? 10.360 -4.763 -15.217 1.00 85.94 79 ILE A O 1
ATOM 643 N N . PHE A 1 80 ? 11.825 -3.621 -16.490 1.00 87.38 80 PHE A N 1
ATOM 644 C CA . PHE A 1 80 ? 13.018 -4.130 -15.816 1.00 87.38 80 PHE A CA 1
ATOM 645 C C . PHE A 1 80 ? 13.119 -3.599 -14.389 1.00 87.38 80 PHE A C 1
ATOM 647 O O . PHE A 1 80 ? 13.368 -4.388 -13.485 1.00 87.38 80 PHE A O 1
ATOM 654 N N . GLY A 1 81 ? 12.836 -2.312 -14.180 1.00 90.44 81 GLY A N 1
ATOM 655 C CA . GLY A 1 81 ? 12.788 -1.679 -12.867 1.00 90.44 81 GLY A CA 1
ATOM 656 C C . GLY A 1 81 ? 11.759 -2.347 -11.962 1.00 90.44 81 GLY A C 1
ATOM 657 O O . GLY A 1 81 ? 12.092 -2.741 -10.846 1.00 90.44 81 GLY A O 1
ATOM 658 N N . ARG A 1 82 ? 10.530 -2.584 -12.447 1.00 91.94 82 ARG A N 1
ATOM 659 C CA . ARG A 1 82 ? 9.488 -3.238 -11.632 1.00 91.94 82 ARG A CA 1
ATOM 660 C C . ARG A 1 82 ? 9.887 -4.655 -11.233 1.00 91.94 82 ARG A C 1
ATOM 662 O O . ARG A 1 82 ? 9.715 -5.041 -10.082 1.00 91.94 82 ARG A O 1
ATOM 669 N N . ARG A 1 83 ? 10.451 -5.430 -12.165 1.00 91.25 83 ARG A N 1
ATOM 670 C CA . ARG A 1 83 ? 10.958 -6.777 -11.863 1.00 91.25 83 ARG A CA 1
ATOM 671 C C . ARG A 1 83 ? 12.139 -6.733 -10.901 1.00 91.25 83 ARG A C 1
ATOM 673 O O . ARG A 1 83 ? 12.180 -7.528 -9.972 1.00 91.25 83 ARG A O 1
ATOM 680 N N . ALA A 1 84 ? 13.063 -5.796 -11.092 1.00 93.75 84 ALA A N 1
ATOM 681 C CA . ALA A 1 84 ? 14.192 -5.597 -10.198 1.00 93.75 84 ALA A CA 1
ATOM 682 C C . ALA A 1 84 ? 13.725 -5.283 -8.769 1.00 93.75 84 ALA A C 1
ATOM 684 O O . ALA A 1 84 ? 14.232 -5.881 -7.830 1.00 93.75 84 ALA A O 1
ATOM 685 N N . ALA A 1 85 ? 12.710 -4.434 -8.591 1.00 95.31 85 ALA A N 1
ATOM 686 C CA . ALA A 1 85 ? 12.131 -4.175 -7.274 1.00 95.31 85 ALA A CA 1
ATOM 687 C C . ALA A 1 85 ? 11.548 -5.449 -6.635 1.00 95.31 85 ALA A C 1
ATOM 689 O O . ALA A 1 85 ? 11.851 -5.736 -5.481 1.00 95.31 85 ALA A O 1
ATOM 690 N N . ILE A 1 86 ? 10.793 -6.257 -7.393 1.00 94.44 86 ILE A N 1
ATOM 691 C CA . ILE A 1 86 ? 10.250 -7.543 -6.916 1.00 94.44 86 ILE A CA 1
ATOM 692 C C . ILE A 1 86 ? 11.371 -8.484 -6.450 1.00 94.44 86 ILE A C 1
ATOM 694 O O . ILE A 1 86 ? 11.271 -9.060 -5.373 1.00 94.44 86 ILE A O 1
ATOM 698 N N . TYR A 1 87 ? 12.454 -8.624 -7.222 1.00 93.88 87 TYR A N 1
ATOM 699 C CA . TYR A 1 87 ? 13.566 -9.509 -6.842 1.00 93.88 87 TYR A CA 1
ATOM 700 C C . TYR A 1 87 ? 14.444 -8.954 -5.724 1.00 93.88 87 TYR A C 1
ATOM 702 O O . TYR A 1 87 ? 15.025 -9.730 -4.971 1.00 93.88 87 TYR A O 1
ATOM 710 N N . ALA A 1 88 ? 14.542 -7.632 -5.597 1.00 95.44 88 ALA A N 1
ATOM 711 C CA . ALA A 1 88 ? 15.184 -7.015 -4.446 1.00 95.44 88 ALA A CA 1
ATOM 712 C C . ALA A 1 88 ? 14.402 -7.329 -3.160 1.00 95.44 88 ALA A C 1
ATOM 714 O O . ALA A 1 88 ? 15.014 -7.692 -2.160 1.00 95.44 88 ALA A O 1
ATOM 715 N N . ILE A 1 89 ? 13.065 -7.259 -3.206 1.00 95.56 89 ILE A N 1
ATOM 716 C CA . ILE A 1 89 ? 12.201 -7.665 -2.089 1.00 95.56 89 ILE A CA 1
ATOM 717 C C . ILE A 1 89 ? 12.365 -9.162 -1.806 1.00 95.56 89 ILE A C 1
ATOM 719 O O . ILE A 1 89 ? 12.634 -9.528 -0.668 1.00 95.56 89 ILE A O 1
ATOM 723 N N . ASP A 1 90 ? 12.291 -10.020 -2.827 1.00 93.19 90 ASP A N 1
ATOM 724 C CA . ASP A 1 90 ? 12.451 -11.476 -2.677 1.00 93.19 90 ASP A CA 1
ATOM 725 C C . ASP A 1 90 ? 13.788 -11.856 -2.011 1.00 93.19 90 ASP A C 1
ATOM 727 O O . ASP A 1 90 ? 13.813 -12.701 -1.120 1.00 93.19 90 ASP A O 1
ATOM 731 N N . ASP A 1 91 ? 14.906 -11.203 -2.350 1.00 92.69 91 ASP A N 1
ATOM 732 C CA . ASP A 1 91 ? 16.190 -11.435 -1.662 1.00 92.69 91 ASP A CA 1
ATOM 733 C C . ASP A 1 91 ? 16.148 -10.996 -0.198 1.00 92.69 91 ASP A C 1
ATOM 735 O O . ASP A 1 91 ? 16.640 -11.718 0.669 1.00 92.69 91 ASP A O 1
ATOM 739 N N . VAL A 1 92 ? 15.526 -9.856 0.106 1.00 94.25 92 VAL A N 1
ATOM 740 C CA . VAL A 1 92 ? 15.363 -9.390 1.489 1.00 94.25 92 VAL A CA 1
ATOM 741 C C . VAL A 1 92 ? 14.524 -10.376 2.305 1.00 94.25 92 VAL A C 1
ATOM 743 O O . VAL A 1 92 ? 14.942 -10.764 3.396 1.00 94.25 92 VAL A O 1
ATOM 746 N N . VAL A 1 93 ? 13.398 -10.835 1.756 1.00 92.06 93 VAL A N 1
ATOM 747 C CA . VAL A 1 93 ? 12.481 -11.796 2.388 1.00 92.06 93 VAL A CA 1
ATOM 748 C C . VAL A 1 93 ? 13.167 -13.149 2.582 1.00 92.06 93 VAL A C 1
ATOM 750 O O . VAL A 1 93 ? 13.262 -13.659 3.695 1.00 92.06 93 VAL A O 1
ATOM 753 N N . THR A 1 94 ? 13.725 -13.723 1.516 1.00 91.06 94 THR A N 1
ATOM 754 C CA . THR A 1 94 ? 14.320 -15.069 1.555 1.00 91.06 94 THR A CA 1
ATOM 755 C C . THR A 1 94 ? 15.587 -15.143 2.401 1.00 91.06 94 THR A C 1
ATOM 757 O O . THR A 1 94 ? 15.855 -16.175 3.022 1.00 91.06 94 THR A O 1
ATOM 760 N N . THR A 1 95 ? 16.392 -14.075 2.436 1.00 91.31 95 THR A N 1
ATOM 761 C CA . THR A 1 95 ? 17.632 -14.049 3.224 1.00 91.31 95 THR A CA 1
ATOM 762 C C . THR A 1 95 ? 17.439 -13.517 4.640 1.00 91.31 95 THR A C 1
ATOM 764 O O . THR A 1 95 ? 18.317 -13.742 5.481 1.00 91.31 95 THR A O 1
ATOM 767 N N . GLY A 1 96 ? 16.339 -12.801 4.900 1.00 91.75 96 GLY A N 1
ATOM 768 C CA . GLY A 1 96 ? 16.103 -12.057 6.136 1.00 91.75 96 GLY A CA 1
ATOM 769 C C . GLY A 1 96 ? 17.135 -10.951 6.377 1.00 91.75 96 GLY A C 1
ATOM 770 O O . GLY A 1 96 ? 17.422 -10.620 7.528 1.00 91.75 96 GLY A O 1
ATOM 771 N N . LYS A 1 97 ? 17.785 -10.437 5.321 1.00 92.75 97 LYS A N 1
ATOM 772 C CA . LYS A 1 97 ? 18.859 -9.439 5.431 1.00 92.75 97 LYS A CA 1
ATOM 773 C C . LYS A 1 97 ? 18.559 -8.201 4.593 1.00 92.75 97 LYS A C 1
ATOM 775 O O . LYS A 1 97 ? 18.258 -8.338 3.410 1.00 92.75 97 LYS A O 1
ATOM 780 N N . PRO A 1 98 ? 18.749 -6.998 5.156 1.00 95.75 98 PRO A N 1
ATOM 781 C CA . PRO A 1 98 ? 18.580 -5.766 4.404 1.00 95.75 98 PRO A CA 1
ATOM 782 C C . PRO A 1 98 ? 19.683 -5.550 3.360 1.00 95.75 98 PRO A C 1
ATOM 784 O O . PRO A 1 98 ? 20.772 -6.136 3.424 1.00 95.75 98 PRO A O 1
ATOM 787 N N . LEU A 1 99 ? 19.422 -4.632 2.429 1.00 95.81 99 LEU A N 1
ATOM 788 C CA . LEU A 1 99 ? 20.320 -4.270 1.329 1.00 95.81 99 LEU A CA 1
ATOM 789 C C . LEU A 1 99 ? 21.257 -3.092 1.636 1.00 95.81 99 LEU A C 1
ATOM 791 O O . LEU A 1 99 ? 22.050 -2.720 0.778 1.00 95.81 99 LEU A O 1
ATOM 795 N N . ASN A 1 100 ? 21.275 -2.560 2.862 1.00 93.88 100 ASN A N 1
ATOM 796 C CA . ASN A 1 100 ? 22.089 -1.390 3.233 1.00 93.88 100 ASN A CA 1
ATOM 797 C C . ASN A 1 100 ? 23.599 -1.512 2.927 1.00 93.88 100 ASN A C 1
ATOM 799 O O . ASN A 1 100 ? 24.261 -0.510 2.664 1.00 93.88 100 ASN A O 1
ATOM 803 N N . ASN A 1 101 ? 24.146 -2.729 2.970 1.00 91.50 101 ASN A N 1
ATOM 804 C CA . ASN A 1 101 ? 25.548 -3.042 2.672 1.00 91.50 101 ASN A CA 1
ATOM 805 C C . ASN A 1 101 ? 25.726 -3.730 1.310 1.00 91.50 101 ASN A C 1
ATOM 807 O O . ASN A 1 101 ? 26.782 -4.305 1.039 1.00 91.50 101 ASN A O 1
ATOM 811 N N . TYR A 1 102 ? 24.691 -3.732 0.473 1.00 94.25 102 TYR A N 1
ATOM 812 C CA . TYR A 1 102 ? 24.765 -4.283 -0.869 1.00 94.25 102 TYR A CA 1
ATOM 813 C C . TYR A 1 102 ? 25.728 -3.453 -1.717 1.00 94.25 102 TYR A C 1
ATOM 815 O O . TYR A 1 102 ? 25.762 -2.232 -1.603 1.00 94.25 102 TYR A O 1
ATOM 823 N N . THR A 1 103 ? 26.506 -4.109 -2.574 1.00 92.69 103 THR A N 1
ATOM 824 C CA . THR A 1 103 ? 27.429 -3.457 -3.509 1.00 92.69 103 THR A CA 1
ATOM 825 C C . THR A 1 103 ? 27.198 -3.995 -4.907 1.00 92.69 103 THR A C 1
ATOM 827 O O . THR A 1 103 ? 27.140 -5.214 -5.092 1.00 92.69 103 THR A O 1
ATOM 830 N N . PHE A 1 104 ? 27.129 -3.096 -5.887 1.00 92.12 104 PHE A N 1
ATOM 831 C CA . PHE A 1 104 ? 26.949 -3.463 -7.287 1.00 92.12 104 PHE A CA 1
ATOM 832 C C . PHE A 1 104 ? 28.061 -4.418 -7.744 1.00 92.12 104 PHE A C 1
ATOM 834 O O . PHE A 1 104 ? 29.249 -4.092 -7.670 1.00 92.12 104 PHE A O 1
ATOM 841 N N . THR A 1 105 ? 27.683 -5.596 -8.236 1.00 91.62 105 THR A N 1
ATOM 842 C CA . THR A 1 105 ? 28.620 -6.588 -8.767 1.00 91.62 105 THR A CA 1
ATOM 843 C C . THR A 1 105 ? 28.517 -6.634 -10.284 1.00 91.62 105 THR A C 1
ATOM 845 O O . THR A 1 105 ? 27.582 -7.199 -10.844 1.00 91.62 105 THR A O 1
ATOM 848 N N . CYS A 1 106 ? 29.514 -6.078 -10.976 1.00 89.19 106 CYS A N 1
ATOM 849 C CA . CYS A 1 106 ? 29.535 -6.136 -12.433 1.00 89.19 106 CYS A CA 1
ATOM 850 C C . CYS A 1 106 ? 29.906 -7.545 -12.916 1.00 89.19 106 CYS A C 1
ATOM 852 O O . CYS A 1 106 ? 31.035 -8.007 -12.730 1.00 89.19 106 CYS A O 1
ATOM 854 N N . THR A 1 107 ? 28.954 -8.231 -13.542 1.00 88.06 107 THR A N 1
ATOM 855 C CA . THR A 1 107 ? 29.119 -9.579 -14.094 1.00 88.06 107 THR A CA 1
ATOM 856 C C . THR A 1 107 ? 29.188 -9.552 -15.625 1.00 88.06 107 THR A C 1
ATOM 858 O O . THR A 1 107 ? 28.753 -8.589 -16.260 1.00 88.06 107 THR A O 1
ATOM 861 N N . PRO A 1 108 ? 29.669 -10.626 -16.280 1.00 86.44 108 PRO A N 1
ATOM 862 C CA . PRO A 1 108 ? 29.587 -10.740 -17.738 1.00 86.44 108 PRO A CA 1
ATOM 863 C C . PRO A 1 108 ? 28.155 -10.641 -18.295 1.00 86.44 108 PRO A C 1
ATOM 865 O O . PRO A 1 108 ? 27.984 -10.297 -19.462 1.00 86.44 108 PRO A O 1
ATOM 868 N N . ALA A 1 109 ? 27.127 -10.910 -17.479 1.00 84.44 109 ALA A N 1
ATOM 869 C CA . ALA A 1 109 ? 25.722 -10.807 -17.876 1.00 84.44 109 ALA A CA 1
ATOM 870 C C . ALA A 1 109 ? 25.261 -9.354 -18.115 1.00 84.44 109 ALA A C 1
ATOM 872 O O . ALA A 1 109 ? 24.318 -9.126 -18.876 1.00 84.44 109 ALA A O 1
ATOM 873 N N . CYS A 1 110 ? 25.963 -8.370 -17.538 1.00 84.19 110 CYS A N 1
ATOM 874 C CA . CYS A 1 110 ? 25.690 -6.950 -17.760 1.00 84.19 110 CYS A CA 1
ATOM 875 C C . CYS A 1 110 ? 25.914 -6.527 -19.221 1.00 84.19 110 CYS A C 1
ATOM 877 O O . CYS A 1 110 ? 25.296 -5.571 -19.672 1.00 84.19 110 CYS A O 1
ATOM 879 N N . ASN A 1 111 ? 26.776 -7.235 -19.968 1.00 84.44 111 ASN A N 1
ATOM 880 C CA . ASN A 1 111 ? 27.125 -6.927 -21.361 1.00 84.44 111 ASN A CA 1
ATOM 881 C C . ASN A 1 111 ? 27.535 -5.453 -21.593 1.00 84.44 111 ASN A C 1
ATOM 883 O O . ASN A 1 111 ? 27.193 -4.851 -22.609 1.00 84.44 111 ASN A O 1
ATOM 887 N N . VAL A 1 112 ? 28.257 -4.870 -20.634 1.00 86.06 112 VAL A N 1
ATOM 888 C CA . VAL A 1 112 ? 28.772 -3.493 -20.677 1.00 86.06 112 VAL A CA 1
ATOM 889 C C . VAL A 1 112 ? 30.226 -3.451 -20.220 1.00 86.06 112 VAL A C 1
ATOM 891 O O . VAL A 1 112 ? 30.718 -4.364 -19.553 1.00 86.06 112 VAL A O 1
ATOM 894 N N . ASP A 1 113 ? 30.921 -2.368 -20.560 1.00 86.56 113 ASP A N 1
ATOM 895 C CA . ASP A 1 113 ? 32.270 -2.110 -20.065 1.00 86.56 113 ASP A CA 1
ATOM 896 C C . ASP A 1 113 ? 32.213 -1.570 -18.629 1.00 86.56 113 ASP A C 1
ATOM 898 O O . ASP A 1 113 ? 32.089 -0.367 -18.396 1.00 86.56 113 ASP A O 1
ATOM 902 N N . CYS A 1 114 ? 32.343 -2.473 -17.656 1.00 85.50 114 CYS A N 1
ATOM 903 C CA . CYS A 1 114 ? 32.342 -2.152 -16.227 1.00 85.50 114 CYS A CA 1
ATOM 904 C C . CYS A 1 114 ? 33.402 -1.115 -15.816 1.00 85.50 114 CYS A C 1
ATOM 906 O O . CYS A 1 114 ? 33.294 -0.535 -14.743 1.00 85.50 114 CYS A O 1
ATOM 908 N N . THR A 1 115 ? 34.447 -0.889 -16.624 1.00 86.50 115 THR A N 1
ATOM 909 C CA . THR A 1 115 ? 35.482 0.113 -16.313 1.00 86.50 115 THR A CA 1
ATOM 910 C C . THR A 1 115 ? 35.056 1.538 -16.652 1.00 86.50 115 THR A C 1
ATOM 912 O O . THR A 1 115 ? 35.660 2.490 -16.162 1.00 86.50 115 THR A O 1
ATOM 915 N N . LYS A 1 116 ? 34.026 1.683 -17.493 1.00 85.38 116 LYS A N 1
ATOM 916 C CA . LYS A 1 116 ? 33.469 2.967 -17.937 1.00 85.38 116 LYS A CA 1
ATOM 917 C C . LYS A 1 116 ? 32.078 3.242 -17.373 1.00 85.38 116 LYS A C 1
ATOM 919 O O . LYS A 1 116 ? 31.605 4.367 -17.487 1.00 85.38 116 LYS A O 1
ATOM 924 N N . LEU A 1 117 ? 31.437 2.230 -16.795 1.00 89.44 117 LEU A N 1
ATOM 925 C CA . LEU A 1 117 ? 30.121 2.343 -16.188 1.00 89.44 117 LEU A CA 1
ATOM 926 C C . LEU A 1 117 ? 30.213 3.031 -14.821 1.00 89.44 117 LEU A C 1
ATOM 928 O O . LEU A 1 117 ? 30.940 2.582 -13.936 1.00 89.44 117 LEU A O 1
ATOM 932 N N . THR A 1 118 ? 29.423 4.084 -14.641 1.00 90.94 118 THR A N 1
ATOM 933 C CA . THR A 1 118 ? 29.138 4.670 -13.327 1.00 90.94 118 THR A CA 1
ATOM 934 C C . THR A 1 118 ? 27.861 4.038 -12.765 1.00 90.94 118 THR A C 1
ATOM 936 O O . THR A 1 118 ? 26.881 3.889 -13.493 1.00 90.94 118 THR A O 1
ATOM 939 N N . THR A 1 119 ? 27.880 3.630 -11.494 1.00 88.50 119 THR A N 1
ATOM 940 C CA . THR A 1 119 ? 26.748 2.983 -10.804 1.00 88.50 119 THR A CA 1
ATOM 941 C C . THR A 1 119 ? 26.572 3.556 -9.399 1.00 88.50 119 THR A C 1
ATOM 943 O O . THR A 1 119 ? 27.527 4.133 -8.861 1.00 88.50 119 THR A O 1
ATOM 946 N N . PRO A 1 120 ? 25.417 3.330 -8.744 1.00 83.31 120 PRO A N 1
ATOM 947 C CA . PRO A 1 120 ? 25.305 3.528 -7.308 1.00 83.31 120 PRO A CA 1
ATOM 948 C C . PRO A 1 120 ? 26.340 2.647 -6.601 1.00 83.31 120 PRO A C 1
ATOM 950 O O . PRO A 1 120 ? 26.636 1.526 -7.036 1.00 83.31 120 PRO A O 1
ATOM 953 N N . THR A 1 121 ? 26.946 3.177 -5.544 1.00 72.31 121 THR A N 1
ATOM 954 C CA . THR A 1 121 ? 28.081 2.536 -4.872 1.00 72.31 121 THR A CA 1
ATOM 955 C C . THR A 1 121 ? 27.639 1.496 -3.850 1.00 72.31 121 THR A C 1
ATOM 957 O O . THR A 1 121 ? 28.310 0.472 -3.703 1.00 72.31 121 THR A O 1
ATOM 960 N N . ASN A 1 122 ? 26.525 1.728 -3.153 1.00 88.56 122 ASN A N 1
ATOM 961 C CA . ASN A 1 122 ? 25.998 0.825 -2.138 1.00 88.56 122 ASN A CA 1
ATOM 962 C C . ASN A 1 122 ? 24.472 0.922 -1.975 1.00 88.56 122 ASN A C 1
ATOM 964 O O . ASN A 1 122 ? 23.836 1.810 -2.530 1.00 88.56 122 ASN A O 1
ATOM 968 N N . GLY A 1 123 ? 23.902 -0.003 -1.201 1.00 92.75 123 GLY A N 1
ATOM 969 C CA . GLY A 1 123 ? 22.495 0.028 -0.806 1.00 92.75 123 GLY A CA 1
ATOM 970 C C . GLY A 1 123 ? 21.547 -0.645 -1.797 1.00 92.75 123 GLY A C 1
ATOM 971 O O . GLY A 1 123 ? 21.952 -1.282 -2.777 1.00 92.75 123 GLY A O 1
ATOM 972 N N . SER A 1 124 ? 20.257 -0.470 -1.544 1.00 95.19 124 SER A N 1
ATOM 973 C CA . SER A 1 124 ? 19.168 -0.924 -2.411 1.00 95.19 124 SER A CA 1
ATOM 974 C C . SER A 1 124 ? 19.231 -0.351 -3.836 1.00 95.19 124 SER A C 1
ATOM 976 O O . SER A 1 124 ? 18.930 -1.078 -4.785 1.00 95.19 124 SER A O 1
ATOM 978 N N . GLU A 1 125 ? 19.715 0.882 -4.032 1.00 95.38 125 GLU A N 1
ATOM 979 C CA . GLU A 1 125 ? 19.941 1.463 -5.370 1.00 95.38 125 GLU A CA 1
ATOM 980 C C . GLU A 1 125 ? 20.897 0.607 -6.211 1.00 95.38 125 GLU A C 1
ATOM 982 O O . GLU A 1 125 ? 20.642 0.332 -7.385 1.00 95.38 125 GLU A O 1
ATOM 987 N N . ALA A 1 126 ? 21.992 0.144 -5.598 1.00 94.94 126 ALA A N 1
ATOM 988 C CA . ALA A 1 126 ? 22.988 -0.694 -6.255 1.00 94.94 126 ALA A CA 1
ATOM 989 C C . ALA A 1 126 ? 22.425 -2.082 -6.606 1.00 94.94 126 ALA A C 1
ATOM 991 O O . ALA A 1 126 ? 22.747 -2.621 -7.666 1.00 94.94 126 ALA A O 1
ATOM 992 N N . ALA A 1 127 ? 21.563 -2.643 -5.753 1.00 95.38 127 ALA A N 1
ATOM 993 C CA . ALA A 1 127 ? 20.888 -3.914 -6.014 1.00 95.38 127 ALA A CA 1
ATOM 994 C C . ALA A 1 127 ? 19.911 -3.812 -7.192 1.00 95.38 127 ALA A C 1
ATOM 996 O O . ALA A 1 127 ? 19.962 -4.627 -8.115 1.00 95.38 127 ALA A O 1
ATOM 997 N N . ILE A 1 128 ? 19.065 -2.777 -7.204 1.00 95.25 128 ILE A N 1
ATOM 998 C CA . ILE A 1 128 ? 18.101 -2.547 -8.286 1.00 95.25 128 ILE A CA 1
ATOM 999 C C . ILE A 1 128 ? 18.833 -2.235 -9.598 1.00 95.25 128 ILE A C 1
ATOM 1001 O O . ILE A 1 128 ? 18.431 -2.736 -10.651 1.00 95.25 128 ILE A O 1
ATOM 1005 N N . ALA A 1 129 ? 19.935 -1.481 -9.556 1.00 93.88 129 ALA A N 1
ATOM 1006 C CA . ALA A 1 129 ? 20.765 -1.220 -10.730 1.00 93.88 129 ALA A CA 1
ATOM 1007 C C . ALA A 1 129 ? 21.396 -2.506 -11.299 1.00 93.88 129 ALA A C 1
ATOM 1009 O O . ALA A 1 129 ? 21.359 -2.713 -12.514 1.00 93.88 129 ALA A O 1
ATOM 1010 N N . GLU A 1 130 ? 21.940 -3.390 -10.450 1.00 93.19 130 GLU A N 1
ATOM 1011 C CA . GLU A 1 130 ? 22.507 -4.678 -10.886 1.00 93.19 130 GLU A CA 1
ATOM 1012 C C . GLU A 1 130 ? 21.440 -5.573 -11.517 1.00 93.19 130 GLU A C 1
ATOM 1014 O O . GLU A 1 130 ? 21.637 -6.097 -12.615 1.00 93.19 130 GLU A O 1
ATOM 1019 N N . LEU A 1 131 ? 20.276 -5.687 -10.880 1.00 92.81 131 LEU A N 1
ATOM 1020 C CA . LEU A 1 131 ? 19.150 -6.449 -11.409 1.00 92.81 131 LEU A CA 1
ATOM 1021 C C . LEU A 1 131 ? 18.683 -5.898 -12.761 1.00 92.81 131 LEU A C 1
ATOM 1023 O O . LEU A 1 131 ? 18.527 -6.658 -13.716 1.00 92.81 131 LEU A O 1
ATOM 1027 N N . THR A 1 132 ? 18.509 -4.581 -12.866 1.00 91.50 132 THR A N 1
ATOM 1028 C CA . THR A 1 132 ? 18.016 -3.917 -14.083 1.00 91.50 132 THR A CA 1
ATOM 1029 C C . THR A 1 132 ? 18.980 -4.090 -15.258 1.00 91.50 132 THR A C 1
ATOM 1031 O O . THR A 1 132 ? 18.563 -4.378 -16.386 1.00 91.50 132 THR A O 1
ATOM 1034 N N . LEU A 1 133 ? 20.283 -3.935 -15.005 1.00 89.69 133 LEU A N 1
ATOM 1035 C CA . LEU A 1 133 ? 21.303 -3.975 -16.049 1.00 89.69 133 LEU A CA 1
ATOM 1036 C C . LEU A 1 133 ? 21.740 -5.403 -16.394 1.00 89.69 133 LEU A C 1
ATOM 1038 O O . LEU A 1 133 ? 21.831 -5.763 -17.570 1.00 89.69 133 LEU A O 1
ATOM 1042 N N . CYS A 1 134 ? 22.019 -6.209 -15.373 1.00 88.62 134 CYS A N 1
ATOM 1043 C CA . CYS A 1 134 ? 22.694 -7.498 -15.494 1.00 88.62 134 CYS A CA 1
ATOM 1044 C C . CYS A 1 134 ? 21.746 -8.691 -15.362 1.00 88.62 134 CYS A C 1
ATOM 1046 O O . CYS A 1 134 ? 22.091 -9.787 -15.802 1.00 88.62 134 CYS A O 1
ATOM 1048 N N . GLY A 1 135 ? 20.569 -8.510 -14.753 1.00 89.00 135 GLY A N 1
ATOM 1049 C CA . GLY A 1 135 ? 19.703 -9.624 -14.356 1.00 89.00 135 GLY A CA 1
ATOM 1050 C C . GLY A 1 135 ? 20.346 -10.524 -13.301 1.00 89.00 135 GLY A C 1
ATOM 1051 O O . GLY A 1 135 ? 19.965 -11.691 -13.164 1.00 89.00 135 GLY A O 1
ATOM 1052 N N . THR A 1 136 ? 21.346 -9.997 -12.590 1.00 90.88 136 THR A N 1
ATOM 1053 C CA . THR A 1 136 ? 22.027 -10.679 -11.496 1.00 90.88 136 THR A CA 1
ATOM 1054 C C . THR A 1 136 ? 21.724 -10.002 -10.175 1.00 90.88 136 THR A C 1
ATOM 1056 O O . THR A 1 136 ? 21.419 -8.813 -10.126 1.00 90.88 136 THR A O 1
ATOM 1059 N N . LEU A 1 137 ? 21.811 -10.783 -9.108 1.00 90.75 137 LEU A N 1
ATOM 1060 C CA . LEU A 1 137 ? 21.772 -10.299 -7.742 1.00 90.75 137 LEU A CA 1
ATOM 1061 C C . LEU A 1 137 ? 22.851 -11.031 -6.951 1.00 90.75 137 LEU A C 1
ATOM 1063 O O . LEU A 1 137 ? 22.984 -12.254 -7.040 1.00 90.75 137 LEU A O 1
ATOM 1067 N N . ARG A 1 138 ? 23.682 -10.277 -6.230 1.00 88.94 138 ARG A N 1
ATOM 1068 C CA . ARG A 1 138 ? 24.900 -10.767 -5.562 1.00 88.94 138 ARG A CA 1
ATOM 1069 C C . ARG A 1 138 ? 25.831 -11.502 -6.541 1.00 88.94 138 ARG A C 1
ATOM 1071 O O . ARG A 1 138 ? 26.489 -12.479 -6.175 1.00 88.94 138 ARG A O 1
ATOM 1078 N N . GLY A 1 139 ? 25.849 -11.073 -7.807 1.00 85.19 139 GLY A N 1
ATOM 1079 C CA . GLY A 1 139 ? 26.604 -11.707 -8.887 1.00 85.19 139 GLY A CA 1
ATOM 1080 C C . GLY A 1 139 ? 26.067 -13.064 -9.370 1.00 85.19 139 GLY A C 1
ATOM 1081 O O . GLY A 1 139 ? 26.737 -13.722 -10.167 1.00 85.19 139 GLY A O 1
ATOM 1082 N N . GLN A 1 140 ? 24.892 -13.503 -8.906 1.00 88.81 140 GLN A N 1
ATOM 1083 C CA . GLN A 1 140 ? 24.223 -14.731 -9.350 1.00 88.81 140 GLN A CA 1
ATOM 1084 C C . GLN A 1 140 ? 23.063 -14.406 -10.290 1.00 88.81 140 GLN A C 1
ATOM 1086 O O . GLN A 1 140 ? 22.361 -13.420 -10.092 1.00 88.81 140 GLN A O 1
ATOM 1091 N N . ASN A 1 141 ? 22.831 -15.242 -11.303 1.00 88.06 141 ASN A N 1
ATOM 1092 C CA . ASN A 1 141 ? 21.725 -15.039 -12.240 1.00 88.06 141 ASN A CA 1
ATOM 1093 C C . ASN A 1 141 ? 20.371 -15.248 -11.555 1.00 88.06 141 ASN A C 1
ATOM 1095 O O . ASN A 1 141 ? 20.139 -16.292 -10.946 1.00 88.06 141 ASN A O 1
ATOM 1099 N N . VAL A 1 142 ? 19.452 -14.306 -11.757 1.00 86.56 142 VAL A N 1
ATOM 1100 C CA . VAL A 1 142 ? 18.061 -14.436 -11.319 1.00 86.56 142 VAL A CA 1
ATOM 1101 C C . VAL A 1 142 ? 17.235 -15.005 -12.471 1.00 86.56 142 VAL A C 1
ATOM 1103 O O . VAL A 1 142 ? 17.069 -14.367 -13.511 1.00 86.56 142 VAL A O 1
ATOM 1106 N N . THR A 1 143 ? 16.711 -16.222 -12.300 1.00 81.00 143 THR A N 1
ATOM 1107 C CA . THR A 1 143 ? 16.036 -16.999 -13.361 1.00 81.00 143 THR A CA 1
ATOM 1108 C C . THR A 1 143 ? 14.945 -16.213 -14.084 1.00 81.00 143 THR A C 1
ATOM 1110 O O . THR A 1 143 ? 14.816 -16.290 -15.300 1.00 81.00 143 THR A O 1
ATOM 1113 N N . TYR A 1 144 ? 14.172 -15.422 -13.356 1.00 76.06 144 TYR A N 1
ATOM 1114 C CA . TYR A 1 144 ? 13.040 -14.683 -13.908 1.00 76.06 144 TYR A CA 1
ATOM 1115 C C . TYR A 1 144 ? 13.400 -13.295 -14.469 1.00 76.06 144 TYR A C 1
ATOM 1117 O O . TYR A 1 144 ? 12.575 -12.661 -15.134 1.00 76.06 144 TYR A O 1
ATOM 1125 N N . MET A 1 145 ? 14.640 -12.843 -14.254 1.00 80.88 145 MET A N 1
ATOM 1126 C CA . MET A 1 145 ? 15.224 -11.717 -14.988 1.00 80.88 145 MET A CA 1
ATOM 1127 C C . MET A 1 145 ? 15.783 -12.162 -16.345 1.00 80.88 145 MET A C 1
ATOM 1129 O O . MET A 1 145 ? 16.019 -11.331 -17.220 1.00 80.88 145 MET A O 1
ATOM 1133 N N . MET A 1 146 ? 15.944 -13.473 -16.577 1.00 69.56 146 MET A N 1
ATOM 1134 C CA . MET A 1 146 ? 16.363 -13.987 -17.879 1.00 69.56 146 MET A CA 1
ATOM 1135 C C . MET A 1 146 ? 15.354 -13.597 -18.966 1.00 69.56 146 MET A C 1
ATOM 1137 O O . MET A 1 146 ? 14.170 -13.901 -18.877 1.00 69.56 146 MET A O 1
ATOM 1141 N N . ASN A 1 147 ? 15.850 -12.986 -20.038 1.00 69.31 147 ASN A N 1
ATOM 1142 C CA . ASN A 1 147 ? 15.112 -12.432 -21.183 1.00 69.31 147 ASN A CA 1
ATOM 1143 C C . ASN A 1 147 ? 14.414 -11.088 -20.919 1.00 69.31 147 ASN A C 1
ATOM 1145 O O . ASN A 1 147 ? 13.703 -10.602 -21.805 1.00 69.31 147 ASN A O 1
ATOM 1149 N N . HIS A 1 148 ? 14.656 -10.487 -19.751 1.00 73.75 148 HIS A N 1
ATOM 1150 C CA . HIS A 1 148 ? 14.060 -9.240 -19.282 1.00 73.75 148 HIS A CA 1
ATOM 1151 C C . HIS A 1 148 ? 15.106 -8.307 -18.649 1.00 73.75 148 HIS A C 1
ATOM 1153 O O . HIS A 1 148 ? 14.868 -7.731 -17.590 1.00 73.75 148 HIS A O 1
ATOM 1159 N N . THR A 1 149 ? 16.264 -8.170 -19.299 1.00 80.38 149 THR A N 1
ATOM 1160 C CA . THR A 1 149 ? 17.314 -7.209 -18.929 1.00 80.38 149 THR A CA 1
ATOM 1161 C C . THR A 1 149 ? 17.552 -6.185 -20.033 1.00 80.38 149 THR A C 1
ATOM 1163 O O . THR A 1 149 ? 17.280 -6.441 -21.215 1.00 80.38 149 THR A O 1
ATOM 1166 N N . LEU A 1 150 ? 18.166 -5.055 -19.666 1.00 79.81 150 LEU A N 1
ATOM 1167 C CA . LEU A 1 150 ? 18.623 -4.067 -20.642 1.00 79.81 150 LEU A CA 1
ATOM 1168 C C . LEU A 1 150 ? 19.597 -4.684 -21.657 1.00 79.81 150 LEU A C 1
ATOM 1170 O O . LEU A 1 150 ? 19.460 -4.455 -22.855 1.00 79.81 150 LEU A O 1
ATOM 1174 N N . SER A 1 151 ? 20.531 -5.528 -21.211 1.00 76.56 151 SER A N 1
ATOM 1175 C CA . SER A 1 151 ? 21.502 -6.185 -22.097 1.00 76.56 151 SER A CA 1
ATOM 1176 C C . SER A 1 151 ? 20.848 -7.032 -23.197 1.00 76.56 151 SER A C 1
ATOM 1178 O O . SER A 1 151 ? 21.313 -7.059 -24.339 1.00 76.56 151 SER A O 1
ATOM 1180 N N . GLN A 1 152 ? 19.736 -7.696 -22.889 1.00 80.00 152 GLN A N 1
ATOM 1181 C CA . GLN A 1 152 ? 19.002 -8.512 -23.854 1.00 80.00 152 GLN A CA 1
ATOM 1182 C C . GLN A 1 152 ? 18.131 -7.671 -24.777 1.00 80.00 152 GLN A C 1
ATOM 1184 O O . GLN A 1 152 ? 18.044 -7.976 -25.967 1.00 80.00 152 GLN A O 1
ATOM 1189 N N . TRP A 1 153 ? 17.523 -6.607 -24.254 1.00 85.88 153 TRP A N 1
ATOM 1190 C CA . TRP A 1 153 ? 16.827 -5.615 -25.068 1.00 85.88 153 TRP A CA 1
ATOM 1191 C C . TRP A 1 153 ? 17.769 -5.004 -26.114 1.00 85.88 153 TRP A C 1
ATOM 1193 O O . TRP A 1 153 ? 17.470 -5.042 -27.307 1.00 85.88 153 TRP A O 1
ATOM 1203 N N . LEU A 1 154 ? 18.969 -4.599 -25.693 1.00 83.00 154 LEU A N 1
ATOM 1204 C CA . LEU A 1 154 ? 20.030 -4.097 -26.567 1.00 83.00 154 LEU A CA 1
ATOM 1205 C C . LEU A 1 154 ? 20.385 -5.077 -27.690 1.00 83.00 154 LEU A C 1
ATOM 1207 O O . LEU A 1 154 ? 20.491 -4.688 -28.854 1.00 83.00 154 LEU A O 1
ATOM 1211 N N . SER A 1 155 ? 20.510 -6.367 -27.368 1.00 83.62 155 SER A N 1
ATOM 1212 C CA . SER A 1 155 ? 20.765 -7.396 -28.379 1.00 83.62 155 SER A CA 1
ATOM 1213 C C . SER A 1 155 ? 19.628 -7.525 -29.399 1.00 83.62 155 SER A C 1
ATOM 1215 O O . SER A 1 155 ? 19.906 -7.836 -30.557 1.00 83.62 155 SER A O 1
ATOM 1217 N N . ARG A 1 156 ? 18.365 -7.323 -28.998 1.00 87.50 156 ARG A N 1
ATOM 1218 C CA . ARG A 1 156 ? 17.214 -7.381 -29.915 1.00 87.50 156 ARG A CA 1
ATOM 1219 C C . ARG A 1 156 ? 17.200 -6.176 -30.847 1.00 87.50 156 ARG A C 1
ATOM 1221 O O . ARG A 1 156 ? 17.109 -6.367 -32.054 1.00 87.50 156 ARG A O 1
ATOM 1228 N N . ILE A 1 157 ? 17.394 -4.973 -30.309 1.00 87.50 157 ILE A N 1
ATOM 1229 C CA . ILE A 1 157 ? 17.471 -3.743 -31.110 1.00 87.50 157 ILE A CA 1
ATOM 1230 C C . ILE A 1 157 ? 18.616 -3.808 -32.120 1.00 87.50 157 ILE A C 1
ATOM 1232 O O . ILE A 1 157 ? 18.428 -3.459 -33.282 1.00 87.50 157 ILE A O 1
ATOM 1236 N N . ASN A 1 158 ? 19.781 -4.330 -31.726 1.00 86.81 158 ASN A N 1
ATOM 1237 C CA . ASN A 1 158 ? 20.892 -4.511 -32.656 1.00 86.81 158 ASN A CA 1
ATOM 1238 C C . ASN A 1 158 ? 20.542 -5.473 -33.810 1.00 86.81 158 ASN A C 1
ATOM 1240 O O . ASN A 1 158 ? 20.900 -5.227 -34.960 1.00 86.81 158 ASN A O 1
ATOM 1244 N N . ASN A 1 159 ? 19.814 -6.561 -33.535 1.00 89.12 159 ASN A N 1
ATOM 1245 C CA . ASN A 1 159 ? 19.370 -7.495 -34.576 1.00 89.12 159 ASN A CA 1
ATOM 1246 C C . ASN A 1 159 ? 18.352 -6.859 -35.539 1.00 89.12 159 ASN A C 1
ATOM 1248 O O . ASN A 1 159 ? 18.452 -7.061 -36.753 1.00 89.12 159 ASN A O 1
ATOM 1252 N N . GLU A 1 160 ? 17.414 -6.063 -35.025 1.00 89.44 160 GLU A N 1
ATOM 1253 C CA . GLU A 1 160 ? 16.458 -5.320 -35.855 1.00 89.44 160 GLU A CA 1
ATOM 1254 C C . GLU A 1 160 ? 17.157 -4.238 -36.693 1.00 89.44 160 GLU A C 1
ATOM 1256 O O . GLU A 1 160 ? 16.935 -4.151 -37.902 1.00 89.44 160 GLU A O 1
ATOM 1261 N N . GLY A 1 161 ? 18.098 -3.495 -36.102 1.00 88.88 161 GLY A N 1
ATOM 1262 C CA . GLY A 1 161 ? 18.932 -2.524 -36.816 1.00 88.88 161 GLY A CA 1
ATOM 1263 C C . GLY A 1 161 ? 19.691 -3.164 -37.981 1.00 88.88 161 GLY A C 1
ATOM 1264 O O . GLY A 1 161 ? 19.621 -2.680 -39.113 1.00 88.88 161 GLY A O 1
ATOM 1265 N N . ASN A 1 162 ? 20.314 -4.326 -37.754 1.00 89.12 162 ASN A N 1
ATOM 1266 C CA . ASN A 1 162 ? 20.989 -5.085 -38.811 1.00 89.12 162 ASN A CA 1
ATOM 1267 C C . ASN A 1 162 ? 20.033 -5.499 -39.945 1.00 89.12 162 ASN A C 1
ATOM 1269 O O . ASN A 1 162 ? 20.423 -5.477 -41.113 1.00 89.12 162 ASN A O 1
ATOM 1273 N N . THR A 1 163 ? 18.775 -5.824 -39.630 1.00 90.31 163 THR A N 1
ATOM 1274 C CA . THR A 1 163 ? 17.743 -6.148 -40.633 1.00 90.31 163 THR A CA 1
ATOM 1275 C C . THR A 1 163 ? 17.394 -4.933 -41.501 1.00 90.31 163 THR A C 1
ATOM 1277 O O . THR A 1 163 ? 17.205 -5.070 -42.711 1.00 90.31 163 THR A O 1
ATOM 1280 N N . MET A 1 164 ? 17.403 -3.731 -40.919 1.00 88.56 164 MET A N 1
ATOM 1281 C CA . MET A 1 164 ? 17.198 -2.455 -41.624 1.00 88.56 164 MET A CA 1
ATOM 1282 C C . MET A 1 164 ? 18.466 -1.922 -42.328 1.00 88.56 164 MET A C 1
ATOM 1284 O O . MET A 1 164 ? 18.404 -0.944 -43.083 1.00 88.56 164 MET A O 1
ATOM 1288 N N . ARG A 1 165 ? 19.606 -2.612 -42.154 1.00 90.81 165 ARG A N 1
ATOM 1289 C CA . ARG A 1 165 ? 20.962 -2.212 -42.587 1.00 90.81 165 ARG A CA 1
ATOM 1290 C C . ARG A 1 165 ? 21.497 -0.960 -41.887 1.00 90.81 165 ARG A C 1
ATOM 1292 O O . ARG A 1 165 ? 22.279 -0.204 -42.466 1.00 90.81 165 ARG A O 1
ATOM 1299 N N . PHE A 1 166 ? 21.099 -0.772 -40.636 1.00 92.00 166 PHE A N 1
ATOM 1300 C CA . PHE A 1 166 ? 21.682 0.197 -39.720 1.00 92.00 166 PHE A CA 1
ATOM 1301 C C . PHE A 1 166 ? 22.652 -0.518 -38.776 1.00 92.00 166 PHE A C 1
ATOM 1303 O O . PHE A 1 166 ? 22.296 -1.490 -38.111 1.00 92.00 166 PHE A O 1
ATOM 1310 N N . ARG A 1 167 ? 23.896 -0.043 -38.715 1.00 89.31 167 ARG A N 1
ATOM 1311 C CA . ARG A 1 167 ? 24.890 -0.490 -37.737 1.00 89.31 167 ARG A CA 1
ATOM 1312 C C . ARG A 1 167 ? 24.642 0.276 -36.453 1.00 89.31 167 ARG A C 1
ATOM 1314 O O . ARG A 1 167 ? 24.969 1.453 -36.370 1.00 89.31 167 ARG A O 1
ATOM 1321 N N . PHE A 1 168 ? 24.023 -0.395 -35.493 1.00 87.50 168 PHE A N 1
ATOM 1322 C CA . PHE A 1 168 ? 23.629 0.177 -34.215 1.00 87.50 168 PHE A CA 1
ATOM 1323 C C . PHE A 1 168 ? 24.680 -0.121 -33.145 1.00 87.50 168 PHE A C 1
ATOM 1325 O O . PHE A 1 168 ? 25.039 -1.276 -32.922 1.00 87.50 168 PHE A O 1
ATOM 1332 N N . ASN A 1 169 ? 25.159 0.915 -32.465 1.00 88.12 169 ASN A N 1
ATOM 1333 C CA . ASN A 1 169 ? 26.014 0.781 -31.299 1.00 88.12 169 ASN A CA 1
ATOM 1334 C C . ASN A 1 169 ? 25.524 1.714 -30.195 1.00 88.12 169 ASN A C 1
ATOM 1336 O O . ASN A 1 169 ? 25.375 2.916 -30.398 1.00 88.12 169 ASN A O 1
ATOM 1340 N N . ILE A 1 170 ? 25.301 1.157 -29.014 1.00 86.69 170 ILE A N 1
ATOM 1341 C CA . ILE A 1 170 ? 24.894 1.909 -27.835 1.00 86.69 170 ILE A CA 1
ATOM 1342 C C . ILE A 1 170 ? 25.730 1.456 -26.652 1.00 86.69 170 ILE A C 1
ATOM 1344 O O . ILE A 1 170 ? 25.893 0.262 -26.397 1.00 86.69 170 ILE A O 1
ATOM 1348 N N . THR A 1 171 ? 26.294 2.423 -25.942 1.00 88.88 171 THR A N 1
ATOM 1349 C CA . THR A 1 171 ? 27.153 2.182 -24.786 1.00 88.88 171 THR A CA 1
ATOM 1350 C C . THR A 1 171 ? 26.540 2.851 -23.574 1.00 88.88 171 THR A C 1
ATOM 1352 O O . THR A 1 171 ? 26.408 4.069 -23.543 1.00 88.88 171 THR A O 1
ATOM 1355 N N . ILE A 1 172 ? 26.180 2.057 -22.567 1.00 90.06 172 ILE A N 1
ATOM 1356 C CA . ILE A 1 172 ? 25.688 2.580 -21.292 1.00 90.06 172 ILE A CA 1
ATOM 1357 C C . ILE A 1 172 ? 26.876 3.120 -20.494 1.00 90.06 172 ILE A C 1
ATOM 1359 O O . ILE A 1 172 ? 27.832 2.387 -20.233 1.00 90.06 172 ILE A O 1
ATOM 1363 N N . THR A 1 173 ? 26.818 4.395 -20.121 1.00 92.1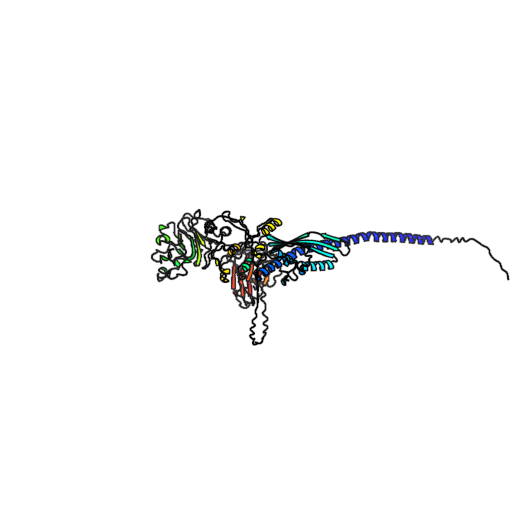2 173 THR A N 1
ATOM 1364 C CA . THR A 1 173 ? 27.875 5.092 -19.374 1.00 92.12 173 THR A CA 1
ATOM 1365 C C . THR A 1 173 ? 27.499 5.291 -17.910 1.00 92.12 173 THR A C 1
ATOM 1367 O O . THR A 1 173 ? 28.372 5.266 -17.043 1.00 92.12 173 THR A O 1
ATOM 1370 N N . ASN A 1 174 ? 26.206 5.426 -17.608 1.00 93.44 174 ASN A N 1
ATOM 1371 C CA . ASN A 1 174 ? 25.712 5.571 -16.244 1.00 93.44 174 ASN A CA 1
ATOM 1372 C C . ASN A 1 174 ? 24.351 4.885 -16.084 1.00 93.44 174 ASN A C 1
ATOM 1374 O O . ASN A 1 174 ? 23.489 4.996 -16.956 1.00 93.44 174 ASN A O 1
ATOM 1378 N N . ILE A 1 175 ? 24.159 4.208 -14.958 1.00 92.62 175 ILE A N 1
ATOM 1379 C CA . ILE A 1 175 ? 22.845 3.809 -14.461 1.00 92.62 175 ILE A CA 1
ATOM 1380 C C . ILE A 1 175 ? 22.707 4.338 -13.040 1.00 92.62 175 ILE A C 1
ATOM 1382 O O . ILE A 1 175 ? 23.595 4.160 -12.215 1.00 92.62 175 ILE A O 1
ATOM 1386 N N . THR A 1 176 ? 21.602 5.005 -12.746 1.00 93.38 176 THR A N 1
ATOM 1387 C CA . THR A 1 176 ? 21.298 5.527 -11.414 1.00 93.38 176 THR A CA 1
ATOM 1388 C C . THR A 1 176 ? 19.837 5.232 -11.105 1.00 93.38 176 THR A C 1
ATOM 1390 O O . THR A 1 176 ? 18.983 5.345 -11.980 1.00 93.38 176 THR A O 1
ATOM 1393 N N . VAL A 1 177 ? 19.551 4.813 -9.878 1.00 95.75 177 VAL A N 1
ATOM 1394 C CA . VAL A 1 177 ? 18.198 4.511 -9.408 1.00 95.75 177 VAL A CA 1
ATOM 1395 C C . VAL A 1 177 ? 17.954 5.418 -8.218 1.00 95.75 177 VAL A C 1
ATOM 1397 O O . VAL A 1 177 ? 18.748 5.359 -7.293 1.00 95.75 177 VAL A O 1
ATOM 1400 N N . ILE A 1 178 ? 16.920 6.254 -8.262 1.00 95.06 178 ILE A N 1
ATOM 1401 C CA . ILE A 1 178 ? 16.621 7.234 -7.208 1.00 95.06 178 ILE A CA 1
ATOM 1402 C C . ILE A 1 178 ? 15.124 7.255 -6.883 1.00 95.06 178 ILE A C 1
ATOM 1404 O O . ILE A 1 178 ? 14.305 6.958 -7.760 1.00 95.06 178 ILE A O 1
ATOM 1408 N N . PRO A 1 179 ? 14.731 7.634 -5.657 1.00 96.31 179 PRO A N 1
ATOM 1409 C CA . PRO A 1 179 ? 13.332 7.901 -5.335 1.00 96.31 179 PRO A CA 1
ATOM 1410 C C . PRO A 1 179 ? 12.762 9.031 -6.209 1.00 96.31 179 PRO A C 1
ATOM 1412 O O . PRO A 1 179 ? 13.430 10.044 -6.413 1.00 96.31 179 PRO A O 1
ATOM 1415 N N . HIS A 1 180 ? 11.536 8.856 -6.711 1.00 95.31 180 HIS A N 1
ATOM 1416 C CA . HIS A 1 180 ? 10.815 9.874 -7.490 1.00 95.31 180 HIS A CA 1
ATOM 1417 C C . HIS A 1 180 ? 9.736 10.552 -6.638 1.00 95.31 180 HIS A C 1
ATOM 1419 O O . HIS A 1 180 ? 9.682 11.773 -6.520 1.00 95.31 180 HIS A O 1
ATOM 1425 N N . ASP A 1 181 ? 8.892 9.735 -6.012 1.00 95.12 181 ASP A N 1
ATOM 1426 C CA . ASP A 1 181 ? 7.871 10.124 -5.043 1.00 95.12 181 ASP A CA 1
ATOM 1427 C C . ASP A 1 181 ? 7.680 8.976 -4.032 1.00 95.12 181 ASP A C 1
ATOM 1429 O O . ASP A 1 181 ? 8.413 7.987 -4.063 1.00 95.12 181 ASP A O 1
ATOM 1433 N N . ALA A 1 182 ? 6.712 9.087 -3.120 1.00 95.06 182 ALA A N 1
ATOM 1434 C CA . ALA A 1 182 ? 6.451 8.049 -2.118 1.00 95.06 182 ALA A CA 1
ATOM 1435 C C . ALA A 1 182 ? 6.097 6.669 -2.713 1.00 95.06 182 ALA A C 1
ATOM 1437 O O . ALA A 1 182 ? 6.333 5.650 -2.071 1.00 95.06 182 ALA A O 1
ATOM 1438 N N . PHE A 1 183 ? 5.550 6.613 -3.932 1.00 96.38 183 PHE A N 1
ATOM 1439 C CA . PHE A 1 183 ? 5.027 5.395 -4.562 1.00 96.38 183 PHE A CA 1
ATOM 1440 C C . PHE A 1 183 ? 5.747 5.010 -5.859 1.00 96.38 183 PHE A C 1
ATOM 1442 O O . PHE A 1 183 ? 5.315 4.079 -6.556 1.00 96.38 183 PHE A O 1
ATOM 1449 N N . SER A 1 184 ? 6.828 5.705 -6.199 1.00 96.56 184 SER A N 1
ATOM 1450 C CA . SER A 1 184 ? 7.557 5.490 -7.440 1.00 96.56 184 SER A CA 1
ATOM 1451 C C . SER A 1 184 ? 9.038 5.794 -7.285 1.00 96.56 184 SER A C 1
ATOM 1453 O O . SER A 1 184 ? 9.453 6.683 -6.542 1.00 96.56 184 SER A O 1
ATOM 1455 N N . PHE A 1 185 ? 9.849 5.093 -8.064 1.00 96.88 185 PHE A N 1
ATOM 1456 C CA . PHE A 1 185 ? 11.261 5.402 -8.226 1.00 96.88 185 PHE A CA 1
ATOM 1457 C C . PHE A 1 185 ? 11.613 5.554 -9.697 1.00 96.88 185 PHE A C 1
ATOM 1459 O O . PHE A 1 185 ? 10.977 4.961 -10.573 1.00 96.88 185 PHE A O 1
ATOM 1466 N N . THR A 1 186 ? 12.664 6.314 -9.962 1.00 95.75 186 THR A N 1
ATOM 1467 C CA . THR A 1 186 ? 13.177 6.517 -11.306 1.00 95.75 186 THR A CA 1
ATOM 1468 C C . THR A 1 186 ? 14.456 5.735 -11.519 1.00 95.75 186 THR A C 1
ATOM 1470 O O . THR A 1 186 ? 15.363 5.746 -10.690 1.00 95.75 186 THR A O 1
ATOM 1473 N N . THR A 1 187 ? 14.558 5.104 -12.686 1.00 94.69 187 THR A N 1
ATOM 1474 C CA . THR A 1 187 ? 15.832 4.641 -13.234 1.00 94.69 187 THR A CA 1
ATOM 1475 C C . THR A 1 187 ? 16.286 5.589 -14.341 1.00 94.69 187 THR A C 1
ATOM 1477 O O . THR A 1 187 ? 15.595 5.762 -15.347 1.00 94.69 187 THR A O 1
ATOM 1480 N N . LEU A 1 188 ? 17.453 6.197 -14.145 1.00 93.00 188 LEU A N 1
ATOM 1481 C CA . LEU A 1 188 ? 18.142 7.059 -15.097 1.00 93.00 188 LEU A CA 1
ATOM 1482 C C . LEU A 1 188 ? 19.239 6.252 -15.787 1.00 93.00 188 LEU A C 1
ATOM 1484 O O . LEU A 1 188 ? 20.104 5.680 -15.122 1.00 93.00 188 LEU A O 1
ATOM 1488 N N . ILE A 1 189 ? 19.215 6.216 -17.117 1.00 91.38 189 ILE A N 1
ATOM 1489 C CA . ILE A 1 189 ? 20.220 5.514 -17.919 1.00 91.38 189 ILE A CA 1
ATOM 1490 C C . ILE A 1 189 ? 20.850 6.492 -18.898 1.00 91.38 189 ILE A C 1
ATOM 1492 O O . ILE A 1 189 ? 20.210 6.910 -19.864 1.00 91.38 189 ILE A O 1
ATOM 1496 N N . THR A 1 190 ? 22.116 6.827 -18.665 1.00 92.69 190 THR A N 1
ATOM 1497 C CA . THR A 1 190 ? 22.917 7.632 -19.588 1.00 92.69 190 THR A CA 1
ATOM 1498 C C . THR A 1 190 ? 23.656 6.723 -20.554 1.00 92.69 190 THR A C 1
ATOM 1500 O O . THR A 1 190 ? 24.270 5.729 -20.151 1.00 92.69 190 THR A O 1
ATOM 1503 N N . HIS A 1 191 ? 23.587 7.055 -21.837 1.00 90.50 191 HIS A N 1
ATOM 1504 C CA . HIS A 1 191 ? 24.196 6.263 -22.886 1.00 90.50 191 HIS A CA 1
ATOM 1505 C C . HIS A 1 191 ? 24.689 7.115 -24.060 1.00 90.50 191 HIS A C 1
ATOM 1507 O O . HIS A 1 191 ? 24.162 8.189 -24.353 1.00 90.50 191 HIS A O 1
ATOM 1513 N N . ASP A 1 192 ? 25.680 6.578 -24.763 1.00 91.56 192 ASP A N 1
ATOM 1514 C CA . ASP A 1 192 ? 26.131 7.066 -26.061 1.00 91.56 192 ASP A CA 1
ATOM 1515 C C . ASP A 1 192 ? 25.519 6.186 -27.150 1.00 91.56 192 ASP A C 1
ATOM 1517 O O . ASP A 1 192 ? 25.646 4.963 -27.082 1.00 91.56 192 ASP A O 1
ATOM 1521 N N . THR A 1 193 ? 24.883 6.792 -28.152 1.00 90.69 193 THR A N 1
ATOM 1522 C CA . THR A 1 193 ? 24.288 6.099 -29.302 1.00 90.69 193 THR A CA 1
ATOM 1523 C C . THR A 1 193 ? 24.969 6.544 -30.588 1.00 90.69 193 THR A C 1
ATOM 1525 O O . THR A 1 193 ? 25.011 7.732 -30.909 1.00 90.69 193 THR A O 1
ATOM 1528 N N . GLU A 1 194 ? 25.450 5.577 -31.356 1.00 92.50 194 GLU A N 1
ATOM 1529 C CA . GLU A 1 194 ? 26.028 5.758 -32.681 1.00 92.50 194 GLU A CA 1
ATOM 1530 C C . GLU A 1 194 ? 25.331 4.808 -33.658 1.00 92.50 194 GLU A C 1
ATOM 1532 O O . GLU A 1 194 ? 25.271 3.596 -33.433 1.00 92.50 194 GLU A O 1
ATOM 1537 N N . ILE A 1 195 ? 24.754 5.362 -34.725 1.00 92.44 195 ILE A N 1
ATOM 1538 C CA . ILE A 1 195 ? 24.049 4.591 -35.747 1.00 92.44 195 ILE A CA 1
ATOM 1539 C C . ILE A 1 195 ? 24.505 5.029 -37.131 1.00 92.44 195 ILE A C 1
ATOM 1541 O O . ILE A 1 195 ? 24.301 6.176 -37.533 1.00 92.44 195 ILE A O 1
ATOM 1545 N N . ASP A 1 196 ? 25.067 4.086 -37.880 1.00 91.69 196 ASP A N 1
ATOM 1546 C CA . ASP A 1 196 ? 25.489 4.285 -39.264 1.00 91.69 196 ASP A CA 1
ATOM 1547 C C . ASP A 1 196 ? 24.585 3.521 -40.225 1.00 91.69 196 ASP A C 1
ATOM 1549 O O . ASP A 1 196 ? 24.369 2.318 -40.067 1.00 91.69 196 ASP A O 1
ATOM 1553 N N . ASP A 1 197 ? 24.119 4.172 -41.287 1.00 91.25 197 ASP A N 1
ATOM 1554 C CA . ASP A 1 197 ? 23.587 3.436 -42.432 1.00 91.25 197 ASP A CA 1
ATOM 1555 C C . ASP A 1 197 ? 24.722 2.735 -43.194 1.00 91.25 197 ASP A C 1
ATOM 1557 O O . ASP A 1 197 ? 25.775 3.315 -43.460 1.00 91.25 197 ASP A O 1
ATOM 1561 N N . GLU A 1 198 ? 24.507 1.475 -43.584 1.00 87.69 198 GLU A N 1
ATOM 1562 C CA . GLU A 1 198 ? 25.523 0.660 -44.263 1.00 87.69 198 GLU A CA 1
ATOM 1563 C C . GLU A 1 198 ? 26.021 1.284 -45.580 1.00 87.69 198 GLU A C 1
ATOM 1565 O O . GLU A 1 198 ? 27.153 1.028 -45.999 1.00 87.69 198 GLU A O 1
ATOM 1570 N N . THR A 1 199 ? 25.207 2.121 -46.232 1.00 85.19 199 THR A N 1
ATOM 1571 C CA . THR A 1 199 ? 25.587 2.816 -47.469 1.00 85.19 199 THR A CA 1
ATOM 1572 C C . THR A 1 199 ? 26.374 4.108 -47.218 1.00 85.19 199 THR A C 1
ATOM 1574 O O . THR A 1 199 ? 26.917 4.680 -48.162 1.00 85.19 199 THR A O 1
ATOM 1577 N N . GLY A 1 200 ? 26.484 4.548 -45.957 1.00 84.38 200 GLY A N 1
ATOM 1578 C CA . GLY A 1 200 ? 27.216 5.747 -45.541 1.00 84.38 200 GLY A CA 1
ATOM 1579 C C . GLY A 1 200 ? 26.501 7.064 -45.851 1.00 84.38 200 GLY A C 1
ATOM 1580 O O . GLY A 1 200 ? 27.128 8.120 -45.806 1.00 84.38 200 GLY A O 1
ATOM 1581 N N . LEU A 1 201 ? 25.211 7.014 -46.200 1.00 85.69 201 LEU A N 1
ATOM 1582 C CA . LEU A 1 201 ? 24.424 8.199 -46.557 1.00 85.69 201 LEU A CA 1
ATOM 1583 C C . LEU A 1 201 ? 23.984 9.012 -45.334 1.00 85.69 201 LEU A C 1
ATOM 1585 O O . LEU A 1 201 ? 23.881 10.234 -45.420 1.00 85.69 201 LEU A O 1
ATOM 1589 N N . CYS A 1 202 ? 23.724 8.338 -44.214 1.00 88.06 202 CYS A N 1
ATOM 1590 C CA . CYS A 1 202 ? 23.165 8.930 -43.004 1.00 88.06 202 CYS A CA 1
ATOM 1591 C C . CYS A 1 202 ? 23.910 8.382 -41.780 1.00 88.06 202 CYS A C 1
ATOM 1593 O O . CYS A 1 202 ? 24.213 7.190 -41.716 1.00 88.06 202 CYS A O 1
ATOM 1595 N N . HIS A 1 203 ? 24.186 9.259 -40.819 1.00 90.69 203 HIS A N 1
ATOM 1596 C CA . HIS A 1 203 ? 24.864 8.939 -39.568 1.00 90.69 203 HIS A CA 1
ATOM 1597 C C . HIS A 1 203 ? 24.175 9.689 -38.432 1.00 90.69 203 HIS A C 1
ATOM 1599 O O . HIS A 1 203 ? 23.883 10.883 -38.558 1.00 90.69 203 HIS A O 1
ATOM 1605 N N . TYR A 1 204 ? 23.926 8.991 -37.333 1.00 93.00 204 TYR A N 1
ATOM 1606 C CA . TYR A 1 204 ? 23.402 9.559 -36.104 1.00 93.00 204 TYR A CA 1
ATOM 1607 C C . TYR A 1 204 ? 24.398 9.319 -34.976 1.00 93.00 204 TYR A C 1
ATOM 1609 O O . TYR A 1 204 ? 24.801 8.187 -34.727 1.00 93.00 204 TYR A O 1
ATOM 1617 N N . LEU A 1 205 ? 24.757 10.392 -34.278 1.00 92.94 205 LEU A N 1
ATOM 1618 C CA . LEU A 1 205 ? 25.597 10.342 -33.093 1.00 92.94 205 LEU A CA 1
ATOM 1619 C C . LEU A 1 205 ? 24.957 11.193 -32.008 1.00 92.94 205 LEU A C 1
ATOM 1621 O O . LEU A 1 205 ? 24.754 12.396 -32.186 1.00 92.94 205 LEU A O 1
ATOM 1625 N N . ALA A 1 206 ? 24.700 10.568 -30.871 1.00 91.56 206 ALA A N 1
ATOM 1626 C CA . ALA A 1 206 ? 24.294 11.237 -29.656 1.00 91.56 206 ALA A CA 1
ATOM 1627 C C . ALA A 1 206 ? 25.159 10.738 -28.504 1.00 91.56 206 ALA A C 1
ATOM 1629 O O . ALA A 1 206 ? 25.440 9.548 -28.390 1.00 91.56 206 ALA A O 1
ATOM 1630 N N . LYS A 1 207 ? 25.615 11.673 -27.678 1.00 92.56 207 LYS A N 1
ATOM 1631 C CA . LYS A 1 207 ? 26.444 11.388 -26.512 1.00 92.56 207 LYS A CA 1
ATOM 1632 C C . LYS A 1 207 ? 25.753 11.885 -25.264 1.00 92.56 207 LYS A C 1
ATOM 1634 O O . LYS A 1 207 ? 25.044 12.889 -25.342 1.00 92.56 207 LYS A O 1
ATOM 1639 N N . ASP A 1 208 ? 25.989 11.196 -24.157 1.00 90.44 208 ASP A N 1
ATOM 1640 C CA . ASP A 1 208 ? 25.445 11.542 -22.845 1.00 90.44 208 ASP A CA 1
ATOM 1641 C C . ASP A 1 208 ? 23.911 11.717 -22.864 1.00 90.44 208 ASP A C 1
ATOM 1643 O O . ASP A 1 208 ? 23.353 12.626 -22.245 1.00 90.44 208 ASP A O 1
ATOM 1647 N N . VAL A 1 209 ? 23.206 10.854 -23.604 1.00 90.12 209 VAL A N 1
ATOM 1648 C CA . VAL A 1 209 ? 21.740 10.858 -23.649 1.00 90.12 209 VAL A CA 1
ATOM 1649 C C . VAL A 1 209 ? 21.217 10.137 -22.419 1.00 90.12 209 VAL A C 1
ATOM 1651 O O . VAL A 1 209 ? 21.450 8.941 -22.254 1.00 90.12 209 VAL A O 1
ATOM 1654 N N . THR A 1 210 ? 20.478 10.845 -21.570 1.00 89.75 210 THR A N 1
ATOM 1655 C CA . THR A 1 210 ? 19.833 10.249 -20.396 1.00 89.75 210 THR A CA 1
ATOM 1656 C C . THR A 1 210 ? 18.378 9.922 -20.699 1.00 89.75 210 THR A C 1
ATOM 1658 O O . THR A 1 210 ? 17.573 10.810 -20.976 1.00 89.75 210 THR A O 1
ATOM 1661 N N . GLY A 1 211 ? 18.048 8.633 -20.643 1.00 87.62 211 GLY A N 1
ATOM 1662 C CA . GLY A 1 211 ? 16.675 8.146 -20.610 1.00 87.62 211 GLY A CA 1
ATOM 1663 C C . GLY A 1 211 ? 16.178 8.056 -19.171 1.00 87.62 211 GLY A C 1
ATOM 1664 O O . GLY A 1 211 ? 16.889 7.553 -18.301 1.00 87.62 211 GLY A O 1
ATOM 1665 N N . GLU A 1 212 ? 14.957 8.526 -18.938 1.00 90.50 212 GLU A N 1
ATOM 1666 C CA . GLU A 1 212 ? 14.262 8.446 -17.656 1.00 90.50 212 GLU A CA 1
ATOM 1667 C C . GLU A 1 212 ? 13.099 7.455 -17.742 1.00 90.50 212 GLU A C 1
ATOM 1669 O O . GLU A 1 212 ? 12.371 7.414 -18.737 1.00 90.50 212 GLU A O 1
ATOM 1674 N N . SER A 1 213 ? 12.929 6.659 -16.690 1.00 91.69 213 SER A N 1
ATOM 1675 C CA . SER A 1 213 ? 11.850 5.688 -16.572 1.00 91.69 213 SER A CA 1
ATOM 1676 C C . SER A 1 213 ? 11.350 5.611 -15.136 1.00 91.69 213 SER A C 1
ATOM 1678 O O . SER A 1 213 ? 12.097 5.212 -14.239 1.00 91.69 213 SER A O 1
ATOM 1680 N N . ILE A 1 214 ? 10.069 5.920 -14.944 1.00 94.75 214 ILE A N 1
ATOM 1681 C CA . ILE A 1 214 ? 9.400 5.925 -13.642 1.00 94.75 214 ILE A CA 1
ATOM 1682 C C . ILE A 1 214 ? 8.714 4.576 -13.423 1.00 94.75 214 ILE A C 1
ATOM 1684 O O . ILE A 1 214 ? 7.913 4.127 -14.242 1.00 94.75 214 ILE A O 1
ATOM 1688 N N . THR A 1 215 ? 9.025 3.930 -12.305 1.00 94.75 215 THR A N 1
ATOM 1689 C CA . THR A 1 215 ? 8.478 2.633 -11.908 1.00 94.75 215 THR A CA 1
ATOM 1690 C C . THR A 1 215 ? 7.678 2.782 -10.624 1.00 94.75 215 THR A C 1
ATOM 1692 O O . THR A 1 215 ? 8.218 3.225 -9.614 1.00 94.75 215 THR A O 1
ATOM 1695 N N . THR A 1 216 ? 6.412 2.360 -10.638 1.00 95.56 216 THR A N 1
ATOM 1696 C CA . THR A 1 216 ? 5.576 2.341 -9.429 1.00 95.56 216 THR A CA 1
ATOM 1697 C C . THR A 1 216 ? 5.831 1.103 -8.568 1.00 95.56 216 THR A C 1
ATOM 1699 O O . THR A 1 216 ? 5.984 -0.008 -9.092 1.00 95.56 216 THR A O 1
ATOM 1702 N N . ILE A 1 217 ? 5.817 1.299 -7.247 1.00 95.50 217 ILE A N 1
ATOM 1703 C CA . ILE A 1 217 ? 5.916 0.246 -6.223 1.00 95.50 217 ILE A CA 1
ATOM 1704 C C . ILE A 1 217 ? 4.547 -0.190 -5.679 1.00 95.50 217 ILE A C 1
ATOM 1706 O O . ILE A 1 217 ? 4.478 -1.037 -4.794 1.00 95.50 217 ILE A O 1
ATOM 1710 N N . ILE A 1 218 ? 3.446 0.366 -6.195 1.00 94.31 218 ILE A N 1
ATOM 1711 C CA . ILE A 1 218 ? 2.099 -0.033 -5.773 1.00 94.31 218 ILE A CA 1
ATOM 1712 C C . ILE A 1 218 ? 1.862 -1.509 -6.131 1.00 94.31 218 ILE A C 1
ATOM 1714 O O . ILE A 1 218 ? 2.169 -1.968 -7.244 1.00 94.31 218 ILE A O 1
ATOM 1718 N N . GLY A 1 219 ? 1.313 -2.240 -5.162 1.00 91.50 219 GLY A N 1
ATOM 1719 C CA . GLY A 1 219 ? 1.074 -3.679 -5.200 1.00 91.50 219 GLY A CA 1
ATOM 1720 C C . GLY A 1 219 ? 2.312 -4.527 -4.901 1.00 91.50 219 GLY A C 1
ATOM 1721 O O . GLY A 1 219 ? 2.213 -5.750 -4.946 1.00 91.50 219 GLY A O 1
ATOM 1722 N N . LEU A 1 220 ? 3.471 -3.915 -4.628 1.00 94.06 220 LEU A N 1
ATOM 1723 C CA . LEU A 1 220 ? 4.648 -4.647 -4.165 1.00 94.06 220 LEU A CA 1
ATOM 1724 C C . LEU A 1 220 ? 4.544 -4.942 -2.667 1.00 94.06 220 LEU A C 1
ATOM 1726 O O . LEU A 1 220 ? 3.898 -4.208 -1.922 1.00 94.06 220 LEU A O 1
ATOM 1730 N N . GLU A 1 221 ? 5.182 -6.025 -2.237 1.00 94.06 221 GLU A N 1
ATOM 1731 C CA . GLU A 1 221 ? 5.325 -6.367 -0.823 1.00 94.06 221 GLU A CA 1
ATOM 1732 C C . GLU A 1 221 ? 6.226 -5.347 -0.108 1.00 94.06 221 GLU A C 1
ATOM 1734 O O . GLU A 1 221 ? 7.236 -4.895 -0.651 1.00 94.06 221 GLU A O 1
ATOM 1739 N N . ASP A 1 222 ? 5.840 -4.960 1.104 1.00 95.69 222 ASP A N 1
ATOM 1740 C CA . ASP A 1 222 ? 6.615 -4.088 1.975 1.00 95.69 222 ASP A CA 1
ATOM 1741 C C . ASP A 1 222 ? 7.692 -4.912 2.687 1.00 95.69 222 ASP A C 1
ATOM 1743 O O . ASP A 1 222 ? 7.352 -5.718 3.555 1.00 95.69 222 ASP A O 1
ATOM 1747 N N . PRO A 1 223 ? 8.986 -4.712 2.380 1.00 95.56 223 PRO A N 1
ATOM 1748 C CA . PRO A 1 223 ? 10.057 -5.534 2.931 1.00 95.56 223 PRO A CA 1
ATOM 1749 C C . PRO A 1 223 ? 10.264 -5.326 4.439 1.00 95.56 223 PRO A C 1
ATOM 1751 O O . PRO A 1 223 ? 10.932 -6.140 5.076 1.00 95.56 223 PRO A O 1
ATOM 1754 N N . LEU A 1 224 ? 9.700 -4.270 5.040 1.00 94.00 224 LEU A N 1
ATOM 1755 C CA . LEU A 1 224 ? 9.887 -3.988 6.462 1.00 94.00 224 LEU A CA 1
ATOM 1756 C C . LEU A 1 224 ? 9.186 -5.020 7.361 1.00 94.00 224 LEU A C 1
ATOM 1758 O O . LEU A 1 224 ? 9.748 -5.424 8.377 1.00 94.00 224 LEU A O 1
ATOM 1762 N N . TYR A 1 225 ? 7.998 -5.492 6.981 1.00 93.88 225 TYR A N 1
ATOM 1763 C CA . TYR A 1 225 ? 7.256 -6.519 7.723 1.00 93.88 225 TYR A CA 1
ATOM 1764 C C . TYR A 1 225 ? 8.003 -7.860 7.790 1.00 93.88 225 TYR A C 1
ATOM 1766 O O . TYR A 1 225 ? 8.299 -8.314 8.898 1.00 93.88 225 TYR A O 1
ATOM 1774 N N . PRO A 1 226 ? 8.389 -8.495 6.669 1.00 93.50 226 PRO A N 1
ATOM 1775 C CA . PRO A 1 226 ? 9.115 -9.758 6.697 1.00 93.50 226 PRO A CA 1
ATOM 1776 C C . PRO A 1 226 ? 10.497 -9.630 7.356 1.00 93.50 226 PRO A C 1
ATOM 1778 O O . PRO A 1 226 ? 10.930 -10.579 8.011 1.00 93.50 226 PRO A O 1
ATOM 1781 N N . LEU A 1 227 ? 11.161 -8.466 7.273 1.00 94.38 227 LEU A N 1
ATOM 1782 C CA . LEU A 1 227 ? 12.411 -8.202 8.001 1.00 94.38 227 LEU A CA 1
ATOM 1783 C C . LEU A 1 227 ? 12.242 -8.244 9.526 1.00 94.38 227 LEU A C 1
ATOM 1785 O O . LEU A 1 227 ? 13.127 -8.744 10.216 1.00 94.38 227 LEU A O 1
ATOM 1789 N N . ASN A 1 228 ? 11.124 -7.737 10.048 1.00 93.25 228 ASN A N 1
ATOM 1790 C CA . ASN A 1 228 ? 10.876 -7.663 11.491 1.00 93.25 228 ASN A CA 1
ATOM 1791 C C . ASN A 1 228 ? 10.105 -8.860 12.054 1.00 93.25 228 ASN A C 1
ATOM 1793 O O . ASN A 1 228 ? 10.122 -9.095 13.258 1.00 93.25 228 ASN A O 1
ATOM 1797 N N . THR A 1 229 ? 9.454 -9.638 11.191 1.00 92.81 229 THR A N 1
ATOM 1798 C CA . THR A 1 229 ? 8.607 -10.775 11.587 1.00 92.81 229 THR A CA 1
ATOM 1799 C C . THR A 1 229 ? 9.176 -12.131 11.180 1.00 92.81 229 THR A C 1
ATOM 1801 O O . THR A 1 229 ? 8.479 -13.141 11.262 1.00 92.81 229 THR A O 1
ATOM 1804 N N . GLU A 1 230 ? 10.430 -12.179 10.719 1.00 90.06 230 GLU A N 1
ATOM 1805 C CA . GLU A 1 230 ? 11.057 -13.393 10.177 1.00 90.06 230 GLU A CA 1
ATOM 1806 C C . GLU A 1 230 ? 10.231 -14.015 9.029 1.00 90.06 230 GLU A C 1
ATOM 1808 O O . GLU A 1 230 ? 10.085 -15.234 8.934 1.00 90.06 230 GLU A O 1
ATOM 1813 N N . SER A 1 231 ? 9.679 -13.166 8.153 1.00 89.62 231 SER A N 1
ATOM 1814 C CA . SER A 1 231 ? 8.831 -13.542 7.004 1.00 89.62 231 SER A CA 1
ATOM 1815 C C . SER A 1 231 ? 7.515 -14.249 7.351 1.00 89.62 231 SER A C 1
ATOM 1817 O O . SER A 1 231 ? 6.968 -14.984 6.528 1.00 89.62 231 SER A O 1
ATOM 1819 N N . ARG A 1 232 ? 6.995 -14.060 8.568 1.00 89.94 232 ARG A N 1
ATOM 1820 C CA . ARG A 1 232 ? 5.705 -14.634 8.991 1.00 89.94 232 ARG A CA 1
ATOM 1821 C C . ARG A 1 232 ? 4.512 -13.768 8.609 1.00 89.94 232 ARG A C 1
ATOM 1823 O O . ARG A 1 232 ? 3.445 -14.320 8.371 1.00 89.94 232 ARG A O 1
ATOM 1830 N N . VAL A 1 233 ? 4.708 -12.452 8.564 1.00 91.81 233 VAL A N 1
ATOM 1831 C CA . VAL A 1 233 ? 3.682 -11.466 8.214 1.00 91.81 233 VAL A CA 1
ATOM 1832 C C . VAL A 1 233 ? 4.100 -10.755 6.935 1.00 91.81 233 VAL A C 1
ATOM 1834 O O . VAL A 1 233 ? 5.268 -10.391 6.771 1.00 91.81 233 VAL A O 1
ATOM 1837 N N . ILE A 1 234 ? 3.138 -10.562 6.037 1.00 90.62 234 ILE A N 1
ATOM 1838 C CA . ILE A 1 234 ? 3.338 -9.947 4.726 1.00 90.62 234 ILE A CA 1
ATOM 1839 C C . ILE A 1 234 ? 2.324 -8.826 4.571 1.00 90.62 234 ILE A C 1
ATOM 1841 O O . ILE A 1 234 ? 1.141 -9.008 4.842 1.00 90.62 234 ILE A O 1
ATOM 1845 N N . LYS A 1 235 ? 2.778 -7.685 4.058 1.00 91.44 235 LYS A N 1
ATOM 1846 C CA . LYS A 1 235 ? 1.909 -6.556 3.745 1.00 91.44 235 LYS A CA 1
ATOM 1847 C C . LYS A 1 235 ? 2.240 -5.992 2.375 1.00 91.44 235 LYS A C 1
ATOM 1849 O O . LYS A 1 235 ? 3.402 -5.964 1.985 1.00 91.44 235 LYS A O 1
ATOM 1854 N N . TYR A 1 236 ? 1.227 -5.533 1.648 1.00 93.88 236 TYR A N 1
ATOM 1855 C CA . TYR A 1 236 ? 1.392 -4.953 0.316 1.00 93.88 236 TYR A CA 1
ATOM 1856 C C . TYR A 1 236 ? 1.205 -3.439 0.341 1.00 93.88 236 TYR A C 1
ATOM 1858 O O . TYR A 1 236 ? 0.272 -2.926 0.960 1.00 93.88 236 TYR A O 1
ATOM 1866 N N . ILE A 1 237 ? 2.064 -2.726 -0.387 1.00 93.38 237 ILE A N 1
ATOM 1867 C CA . ILE A 1 237 ? 2.012 -1.273 -0.522 1.00 93.38 237 ILE A CA 1
ATOM 1868 C C . ILE A 1 237 ? 0.825 -0.905 -1.411 1.00 93.38 237 ILE A C 1
ATOM 1870 O O . ILE A 1 237 ? 0.821 -1.168 -2.616 1.00 93.38 237 ILE A O 1
ATOM 1874 N N . SER A 1 238 ? -0.177 -0.256 -0.824 1.00 90.75 238 SER A N 1
ATOM 1875 C CA . SER A 1 238 ? -1.347 0.253 -1.538 1.00 90.75 238 SER A CA 1
ATOM 1876 C C . SER A 1 238 ? -1.515 1.750 -1.290 1.00 90.75 238 SER A C 1
ATOM 1878 O O . SER A 1 238 ? -1.452 2.214 -0.153 1.00 90.75 238 SER A O 1
ATOM 1880 N N . ASN A 1 239 ? -1.704 2.520 -2.362 1.00 89.81 239 ASN A N 1
ATOM 1881 C CA . ASN A 1 239 ? -2.023 3.938 -2.249 1.00 89.81 239 ASN A CA 1
ATOM 1882 C C . ASN A 1 239 ? -3.540 4.076 -2.099 1.00 89.81 239 ASN A C 1
ATOM 1884 O O . ASN A 1 239 ? -4.279 3.935 -3.075 1.00 89.81 239 ASN A O 1
ATOM 1888 N N . CYS A 1 240 ? -3.996 4.330 -0.879 1.00 82.50 240 CYS A N 1
ATOM 1889 C CA . CYS A 1 240 ? -5.389 4.644 -0.609 1.00 82.50 240 CYS A CA 1
ATOM 1890 C C . CYS A 1 240 ? -5.509 5.720 0.458 1.00 82.50 240 CYS A C 1
ATOM 1892 O O . CYS A 1 240 ? -4.606 5.953 1.261 1.00 82.50 240 CYS A O 1
ATOM 1894 N N . THR A 1 241 ? -6.649 6.403 0.448 1.00 81.50 241 THR A N 1
ATOM 1895 C CA . THR A 1 241 ? -7.009 7.300 1.537 1.00 81.50 241 THR A CA 1
ATOM 1896 C C . THR A 1 241 ? -7.567 6.445 2.667 1.00 81.50 241 THR A C 1
ATOM 1898 O O . THR A 1 241 ? -8.603 5.806 2.464 1.00 81.50 241 THR A O 1
ATOM 1901 N N . PRO A 1 242 ? -6.903 6.397 3.831 1.00 72.38 242 PRO A N 1
ATOM 1902 C CA . PRO A 1 242 ? -7.461 5.709 4.968 1.00 72.38 242 PRO A CA 1
ATOM 1903 C C . PRO A 1 242 ? -8.778 6.377 5.352 1.00 72.38 242 PRO A C 1
ATOM 1905 O O . PRO A 1 242 ? -8.843 7.596 5.517 1.00 72.38 242 PRO A O 1
ATOM 1908 N N . ASN A 1 243 ? -9.828 5.573 5.476 1.00 71.94 243 ASN A N 1
ATOM 1909 C CA . ASN A 1 243 ? -11.091 6.014 6.039 1.00 71.94 243 ASN A CA 1
ATOM 1910 C C . ASN A 1 243 ? -11.253 5.366 7.410 1.00 71.94 243 ASN A C 1
ATOM 1912 O O . ASN A 1 243 ? -11.774 4.258 7.524 1.00 71.94 243 ASN A O 1
ATOM 1916 N N . TYR A 1 244 ? -10.756 6.058 8.429 1.00 70.38 244 TYR A N 1
ATOM 1917 C CA . TYR A 1 244 ? -10.913 5.679 9.825 1.00 70.38 244 TYR A CA 1
ATOM 1918 C C . TYR A 1 244 ? -12.030 6.521 10.441 1.00 70.38 244 TYR A C 1
ATOM 1920 O O . TYR A 1 244 ? -11.787 7.287 11.367 1.00 70.38 244 TYR A O 1
ATOM 1928 N N . ASP A 1 245 ? -13.243 6.456 9.883 1.00 64.44 245 ASP A N 1
ATOM 1929 C CA . ASP A 1 245 ? -14.406 7.134 10.465 1.00 64.44 245 ASP A CA 1
ATOM 1930 C C . ASP A 1 245 ? -14.764 6.468 11.806 1.00 64.44 245 ASP A C 1
ATOM 1932 O O . ASP A 1 245 ? -15.600 5.571 11.888 1.00 64.44 245 ASP A O 1
ATOM 1936 N N . LEU A 1 246 ? -14.024 6.851 12.850 1.00 58.28 246 LEU A N 1
ATOM 1937 C CA . LEU A 1 246 ? -14.072 6.271 14.193 1.00 58.28 246 LEU A CA 1
ATOM 1938 C C . LEU A 1 246 ? -15.074 6.982 15.109 1.00 58.28 246 LEU A C 1
ATOM 1940 O O . LEU A 1 246 ? -15.143 6.665 16.294 1.00 58.28 246 LEU A O 1
ATOM 1944 N N . SER A 1 247 ? -15.807 7.988 14.617 1.00 54.12 247 SER A N 1
ATOM 1945 C CA . SER A 1 247 ? -16.685 8.781 15.481 1.00 54.12 247 SER A CA 1
ATOM 1946 C C . SER A 1 247 ? -17.949 9.258 14.775 1.00 54.12 247 SER A C 1
ATOM 1948 O O . SER A 1 247 ? -18.116 10.422 14.420 1.00 54.12 247 SER A O 1
ATOM 1950 N N . THR A 1 248 ? -18.931 8.362 14.683 1.00 55.97 248 THR A N 1
ATOM 1951 C CA . THR A 1 248 ? -20.320 8.824 14.597 1.00 55.97 248 THR A CA 1
ATOM 1952 C C . THR A 1 248 ? -20.747 9.228 16.007 1.00 55.97 248 THR A C 1
ATOM 1954 O O . THR A 1 248 ? -20.903 8.372 16.885 1.00 55.97 248 THR A O 1
ATOM 1957 N N . VAL A 1 249 ? -20.878 10.534 16.258 1.00 56.97 249 VAL A N 1
ATOM 1958 C CA . VAL A 1 249 ? -21.413 11.035 17.531 1.00 56.97 249 VAL A CA 1
ATOM 1959 C C . VAL A 1 249 ? -22.827 10.495 17.657 1.00 56.97 249 VAL A C 1
ATOM 1961 O O . VAL A 1 249 ? -23.675 10.783 16.821 1.00 56.97 249 VAL A O 1
ATOM 1964 N N . ALA A 1 250 ? -23.055 9.679 18.679 1.00 54.44 250 ALA A N 1
ATOM 1965 C CA . ALA A 1 250 ? -24.377 9.164 18.983 1.00 54.44 250 ALA A CA 1
ATOM 1966 C C . ALA A 1 250 ? -25.048 9.977 20.085 1.00 54.44 250 ALA A C 1
ATOM 1968 O O . ALA A 1 250 ? -26.228 9.802 20.321 1.00 54.44 250 ALA A O 1
ATOM 1969 N N . GLY A 1 251 ? -24.347 10.866 20.784 1.00 58.09 251 GLY A N 1
ATOM 1970 C CA . GLY A 1 251 ? -24.989 11.814 21.684 1.00 58.09 251 GLY A CA 1
ATOM 1971 C C . GLY A 1 251 ? -23.990 12.719 22.374 1.00 58.09 251 GLY A C 1
ATOM 1972 O O . GLY A 1 251 ? -22.853 12.334 22.630 1.00 58.09 251 GLY A O 1
ATOM 1973 N N . CYS A 1 252 ? -24.418 13.928 22.706 1.00 57.25 252 CYS A N 1
ATOM 1974 C CA . CYS A 1 252 ? -23.572 14.919 23.354 1.00 57.25 252 CYS A CA 1
ATOM 1975 C C . CYS A 1 252 ? -24.351 15.682 24.427 1.00 57.25 252 CYS A C 1
ATOM 1977 O O . CYS A 1 252 ? -25.527 16.004 24.253 1.00 57.25 252 CYS A O 1
ATOM 1979 N N . SER A 1 253 ? -23.690 15.965 25.550 1.00 59.31 253 SER A N 1
ATOM 1980 C CA . SER A 1 253 ? -24.226 16.824 26.607 1.00 59.31 253 SER A CA 1
ATOM 1981 C C . SER A 1 253 ? -23.505 18.164 26.586 1.00 59.31 253 SER A C 1
ATOM 1983 O O . SER A 1 253 ? -22.295 18.249 26.410 1.00 59.31 253 SER A O 1
ATOM 1985 N N . ILE A 1 254 ? -24.267 19.231 26.791 1.00 53.88 254 ILE A N 1
ATOM 1986 C CA . ILE A 1 254 ? -23.756 20.606 26.925 1.00 53.88 254 ILE A CA 1
ATOM 1987 C C . ILE A 1 254 ? -23.454 20.941 28.386 1.00 53.88 254 ILE A C 1
ATOM 1989 O O . ILE A 1 254 ? -22.906 21.995 28.703 1.00 53.88 254 ILE A O 1
ATOM 1993 N N . LEU A 1 255 ? -23.935 20.075 29.276 1.00 61.97 255 LEU A N 1
ATOM 1994 C CA . LEU A 1 255 ? -23.845 20.187 30.714 1.00 61.97 255 LEU A CA 1
ATOM 1995 C C . LEU A 1 255 ? -22.752 19.228 31.179 1.00 61.97 255 LEU A C 1
ATOM 1997 O O . LEU A 1 255 ? -22.748 18.062 30.778 1.00 61.97 255 LEU A O 1
ATOM 2001 N N . ASP A 1 256 ? -21.874 19.730 32.041 1.00 68.12 256 ASP A N 1
ATOM 2002 C CA . ASP A 1 256 ? -20.752 19.001 32.638 1.00 68.12 256 ASP A CA 1
ATOM 2003 C C . ASP A 1 256 ? -21.242 18.012 33.706 1.00 68.12 256 ASP A C 1
ATOM 2005 O O . ASP A 1 256 ? -21.075 18.200 34.912 1.00 68.12 256 ASP A O 1
ATOM 2009 N N . TYR A 1 257 ? -21.986 17.002 33.250 1.00 76.19 257 TYR A N 1
ATOM 2010 C CA . TYR A 1 257 ? -22.614 15.969 34.068 1.00 76.19 257 TYR A CA 1
ATOM 2011 C C . TYR A 1 257 ? -22.100 14.586 33.682 1.00 76.19 257 TYR A C 1
ATOM 2013 O O . TYR A 1 257 ? -22.866 13.718 33.256 1.00 76.19 257 TYR A O 1
ATOM 2021 N N . GLY A 1 258 ? -20.803 14.389 33.863 1.00 76.94 258 GLY A N 1
ATOM 2022 C CA . GLY A 1 258 ? -20.131 13.101 33.791 1.00 76.94 258 GLY A CA 1
ATOM 2023 C C . GLY A 1 258 ? -18.882 13.115 34.658 1.00 76.94 258 GLY A C 1
ATOM 2024 O O . GLY A 1 258 ? -18.541 14.158 35.213 1.00 76.94 258 GLY A O 1
ATOM 2025 N N . GLU A 1 259 ? -18.128 12.017 34.663 1.00 79.06 259 GLU A N 1
ATOM 2026 C CA . GLU A 1 259 ? -16.724 11.964 35.101 1.00 79.06 259 GLU A CA 1
ATOM 2027 C C . GLU A 1 259 ? -15.971 10.872 34.323 1.00 79.06 259 GLU A C 1
ATOM 2029 O O . GLU A 1 259 ? -16.486 9.766 34.170 1.00 79.06 259 GLU A O 1
ATOM 2034 N N . GLY A 1 260 ? -14.749 11.170 33.869 1.00 78.06 260 GLY A N 1
ATOM 2035 C CA . GLY A 1 260 ? -13.807 10.187 33.320 1.00 78.06 260 GLY A CA 1
ATOM 2036 C C . GLY A 1 260 ? -14.051 9.756 31.869 1.00 78.06 260 GLY A C 1
ATOM 2037 O O . GLY A 1 260 ? -14.986 10.200 31.206 1.00 78.06 260 GLY A O 1
ATOM 2038 N N . VAL A 1 261 ? -13.186 8.864 31.385 1.00 76.94 261 VAL A N 1
ATOM 2039 C CA . VAL A 1 261 ? -13.254 8.257 30.047 1.00 76.94 261 VAL A CA 1
ATOM 2040 C C . VAL A 1 261 ? -13.366 6.745 30.195 1.00 76.94 261 VAL A C 1
ATOM 2042 O O . VAL A 1 261 ? -12.673 6.152 31.022 1.00 76.94 261 VAL A O 1
ATOM 2045 N N . GLY A 1 262 ? -14.240 6.117 29.413 1.00 79.56 262 GLY A N 1
ATOM 2046 C CA . GLY A 1 262 ? -14.358 4.661 29.362 1.00 79.56 262 GLY A CA 1
ATOM 2047 C C . GLY A 1 262 ? -15.056 4.184 28.093 1.00 79.56 262 GLY A C 1
ATOM 2048 O O . GLY A 1 262 ? -15.783 4.936 27.451 1.00 79.56 262 GLY A O 1
ATOM 2049 N N . TRP A 1 263 ? -14.833 2.930 27.713 1.00 79.94 263 TRP A N 1
ATOM 2050 C CA . TRP A 1 263 ? -15.309 2.362 26.448 1.00 79.94 263 TRP A CA 1
ATOM 2051 C C . TRP A 1 263 ? -15.688 0.894 26.598 1.00 79.94 263 TRP A C 1
ATOM 2053 O O . TRP A 1 263 ? -15.310 0.239 27.567 1.00 79.94 263 TRP A O 1
ATOM 2063 N N . GLY A 1 264 ? -16.411 0.361 25.619 1.00 82.44 264 GLY A N 1
ATOM 2064 C CA . GLY A 1 264 ? -16.753 -1.054 25.574 1.00 82.44 264 GLY A CA 1
ATOM 2065 C C . GLY A 1 264 ? -18.036 -1.338 24.810 1.00 82.44 264 GLY A C 1
ATOM 2066 O O . GLY A 1 264 ? -18.600 -0.466 24.152 1.00 82.44 264 GLY A O 1
ATOM 2067 N N . ASP A 1 265 ? -18.504 -2.572 24.927 1.00 83.38 265 ASP A N 1
ATOM 2068 C CA . ASP A 1 265 ? -19.703 -3.057 24.261 1.00 83.38 265 ASP A CA 1
ATOM 2069 C C . ASP A 1 265 ? -20.965 -2.572 24.968 1.00 83.38 265 ASP A C 1
ATOM 2071 O O . ASP A 1 265 ? -21.142 -2.727 26.181 1.00 83.38 265 ASP A O 1
ATOM 2075 N N . VAL A 1 266 ? -21.904 -2.038 24.195 1.00 83.88 266 VAL A N 1
ATOM 2076 C CA . VAL A 1 266 ? -23.162 -1.528 24.734 1.00 83.88 266 VAL A CA 1
ATOM 2077 C C . VAL A 1 266 ? -24.015 -2.652 25.297 1.00 83.88 266 VAL A C 1
ATOM 2079 O O . VAL A 1 266 ? -24.345 -3.639 24.624 1.00 83.88 266 VAL A O 1
ATOM 2082 N N . LYS A 1 267 ? -24.514 -2.419 26.507 1.00 84.38 267 LYS A N 1
ATOM 2083 C CA . LYS A 1 267 ? -25.605 -3.173 27.107 1.00 84.38 267 LYS A CA 1
ATOM 2084 C C . LYS A 1 267 ? -26.676 -2.214 27.613 1.00 84.38 267 LYS A C 1
ATOM 2086 O O . LYS A 1 267 ? -26.422 -1.394 28.488 1.00 84.38 267 LYS A O 1
ATOM 2091 N N . PHE A 1 268 ? -27.902 -2.327 27.112 1.00 80.88 268 PHE A N 1
ATOM 2092 C CA . PHE A 1 268 ? -29.007 -1.564 27.693 1.00 80.88 268 PHE A CA 1
ATOM 2093 C C . PHE A 1 268 ? -29.461 -2.212 29.002 1.00 80.88 268 PHE A C 1
ATOM 2095 O O . PHE A 1 268 ? -29.662 -3.426 29.061 1.00 80.88 268 PHE A O 1
ATOM 2102 N N . LEU A 1 269 ? -29.677 -1.410 30.045 1.00 76.38 269 LEU A N 1
ATOM 2103 C CA . LEU A 1 269 ? -30.120 -1.888 31.360 1.00 76.38 269 LEU A CA 1
ATOM 2104 C C . LEU A 1 269 ? -31.459 -2.652 31.291 1.00 76.38 269 LEU A C 1
ATOM 2106 O O . LEU A 1 269 ? -31.681 -3.597 32.055 1.00 76.38 269 LEU A O 1
ATOM 2110 N N . SER A 1 270 ? -32.332 -2.284 30.348 1.00 72.25 270 SER A N 1
ATOM 2111 C CA . SER A 1 270 ? -33.590 -2.985 30.049 1.00 72.25 270 SER A CA 1
ATOM 2112 C C . SER A 1 270 ? -33.378 -4.410 29.525 1.00 72.25 270 SER A C 1
ATOM 2114 O O . SER A 1 270 ? -34.224 -5.271 29.722 1.00 72.25 270 SER A O 1
ATOM 2116 N N . GLN A 1 271 ? -32.235 -4.699 28.902 1.00 73.75 271 GLN A N 1
ATOM 2117 C CA . GLN A 1 271 ? -31.888 -6.027 28.379 1.00 73.75 271 GLN A CA 1
ATOM 2118 C C . GLN A 1 271 ? -31.197 -6.921 29.410 1.00 73.75 271 GLN A C 1
ATOM 2120 O O . GLN A 1 271 ? -30.913 -8.083 29.127 1.00 73.75 271 GLN A O 1
ATOM 2125 N N . ILE A 1 272 ? -30.888 -6.377 30.587 1.00 74.44 272 ILE A N 1
ATOM 2126 C CA . ILE A 1 272 ? -30.446 -7.147 31.754 1.00 74.44 272 ILE A CA 1
ATOM 2127 C C . ILE A 1 272 ? -31.688 -7.666 32.529 1.00 74.44 272 ILE A C 1
ATOM 2129 O O . ILE A 1 272 ? -31.569 -8.304 33.571 1.00 74.44 272 ILE A O 1
ATOM 2133 N N . GLU A 1 273 ? -32.910 -7.421 32.025 1.00 60.41 273 GLU A N 1
ATOM 2134 C CA . GLU A 1 273 ? -34.152 -7.972 32.576 1.00 60.41 273 GLU A CA 1
ATOM 2135 C C . GLU A 1 273 ? -34.412 -9.395 32.095 1.00 60.41 273 GLU A C 1
ATOM 2137 O O . GLU A 1 273 ? -34.549 -9.674 30.906 1.00 60.41 273 GLU A O 1
ATOM 2142 N N . ASN A 1 274 ? -34.582 -10.286 33.063 1.00 49.09 274 ASN A N 1
ATOM 2143 C CA . ASN A 1 274 ? -35.275 -11.546 32.879 1.00 49.09 274 ASN A CA 1
ATOM 2144 C C . ASN A 1 274 ? -36.679 -11.355 33.469 1.00 49.09 274 ASN A C 1
ATOM 2146 O O . ASN A 1 274 ? -36.798 -11.131 34.677 1.00 49.09 274 ASN A O 1
ATOM 2150 N N . GLU A 1 275 ? -37.728 -11.426 32.643 1.00 44.72 275 GLU A N 1
ATOM 2151 C CA . GLU A 1 275 ? -39.134 -11.086 32.954 1.00 44.72 275 GLU A CA 1
ATOM 2152 C C . GLU A 1 275 ? -39.776 -11.866 34.133 1.00 44.72 275 GLU A C 1
ATOM 2154 O O . GLU A 1 275 ? -40.983 -11.782 34.346 1.00 44.72 275 GLU A O 1
ATOM 2159 N N . THR A 1 276 ? -39.031 -12.637 34.937 1.00 46.38 276 THR A N 1
ATOM 2160 C CA . THR A 1 276 ? -39.627 -13.476 35.994 1.00 46.38 276 THR A CA 1
ATOM 2161 C C . THR A 1 276 ? -38.862 -13.665 37.312 1.00 46.38 276 THR A C 1
ATOM 2163 O O . THR A 1 276 ? -39.486 -14.197 38.231 1.00 46.38 276 THR A O 1
ATOM 2166 N N . THR A 1 277 ? -37.591 -13.260 37.507 1.00 53.47 277 THR A N 1
ATOM 2167 C CA . THR A 1 277 ? -36.893 -13.606 38.781 1.00 53.47 277 THR A CA 1
ATOM 2168 C C . THR A 1 277 ? -36.081 -12.537 39.524 1.00 53.47 277 THR A C 1
ATOM 2170 O O . THR A 1 277 ? -35.736 -12.826 40.667 1.00 53.47 277 THR A O 1
ATOM 2173 N N . ASN A 1 278 ? -35.798 -11.336 38.992 1.00 57.41 278 ASN A N 1
ATOM 2174 C CA . ASN A 1 278 ? -34.937 -10.285 39.605 1.00 57.41 278 ASN A CA 1
ATOM 2175 C C . ASN A 1 278 ? -33.504 -10.705 40.032 1.00 57.41 278 ASN A C 1
ATOM 2177 O O . ASN A 1 278 ? -32.648 -9.839 40.176 1.00 57.41 278 ASN A O 1
ATOM 2181 N N . LYS A 1 279 ? -33.207 -12.003 40.172 1.00 59.03 279 LYS A N 1
ATOM 2182 C CA . LYS A 1 279 ? -31.928 -12.545 40.649 1.00 59.03 279 LYS A CA 1
ATOM 2183 C C . LYS A 1 279 ? -30.742 -12.187 39.761 1.00 59.03 279 LYS A C 1
ATOM 2185 O O . LYS A 1 279 ? -29.672 -11.932 40.282 1.00 59.03 279 LYS A O 1
ATOM 2190 N N . GLU A 1 280 ? -30.939 -12.123 38.446 1.00 67.44 280 GLU A N 1
ATOM 2191 C CA . GLU A 1 280 ? -29.854 -11.831 37.498 1.00 67.44 280 GLU A CA 1
ATOM 2192 C C . GLU A 1 280 ? -29.296 -10.406 37.655 1.00 67.44 280 GLU A C 1
ATOM 2194 O O . GLU A 1 280 ? -28.133 -10.182 37.354 1.00 67.44 280 GLU A O 1
ATOM 2199 N N . ARG A 1 281 ? -30.079 -9.447 38.176 1.00 72.75 281 ARG A N 1
ATOM 2200 C CA . ARG A 1 281 ? -29.598 -8.085 38.470 1.00 72.75 281 ARG A CA 1
ATOM 2201 C C . ARG A 1 281 ? -28.864 -7.981 39.803 1.00 72.75 281 ARG A C 1
ATOM 2203 O O . ARG A 1 281 ? -28.007 -7.118 39.946 1.00 72.75 281 ARG A O 1
ATOM 2210 N N . GLU A 1 282 ? -29.216 -8.820 40.773 1.00 75.62 282 GLU A N 1
ATOM 2211 C CA . GLU A 1 282 ? -28.633 -8.812 42.122 1.00 75.62 282 GLU A CA 1
ATOM 2212 C C . GLU A 1 282 ? -27.211 -9.396 42.151 1.00 75.62 282 GLU A C 1
ATOM 2214 O O . GLU A 1 282 ? -26.469 -9.113 43.091 1.00 75.62 282 GLU A O 1
ATOM 2219 N N . THR A 1 283 ? -26.842 -10.187 41.134 1.00 78.44 283 THR A N 1
ATOM 2220 C CA . THR A 1 283 ? -25.538 -10.863 41.011 1.00 78.44 283 THR A CA 1
ATOM 2221 C C . THR A 1 283 ? -24.898 -10.730 39.621 1.00 78.44 283 THR A C 1
ATOM 2223 O O . THR A 1 283 ? -24.003 -11.503 39.291 1.00 78.44 283 THR A O 1
ATOM 2226 N N . TYR A 1 284 ? -25.341 -9.780 38.782 1.00 80.56 284 TYR A N 1
ATOM 2227 C CA . TYR A 1 284 ? -24.935 -9.696 37.369 1.00 80.56 284 TYR A CA 1
ATOM 2228 C C . TYR A 1 284 ? -23.418 -9.680 37.163 1.00 80.56 284 TYR A C 1
ATOM 2230 O O . TYR A 1 284 ? -22.912 -10.366 36.274 1.00 80.56 284 TYR A O 1
ATOM 2238 N N . CYS A 1 285 ? -22.701 -8.874 37.946 1.00 81.00 285 CYS A N 1
ATOM 2239 C CA . CYS A 1 285 ? -21.266 -8.707 37.770 1.00 81.00 285 CYS A CA 1
ATOM 2240 C C . CYS A 1 285 ? -20.481 -9.814 38.454 1.00 81.00 285 CYS A C 1
ATOM 2242 O O . CYS A 1 285 ? -19.519 -10.318 37.879 1.00 81.00 285 CYS A O 1
ATOM 2244 N N . THR A 1 286 ? -20.945 -10.242 39.629 1.00 82.25 286 THR A N 1
ATOM 2245 C CA . THR A 1 286 ? -20.390 -11.406 40.328 1.00 82.25 286 THR A CA 1
ATOM 2246 C C . THR A 1 286 ? -20.487 -12.684 39.476 1.00 82.25 286 THR A C 1
ATOM 2248 O O . THR A 1 286 ? -19.566 -13.492 39.474 1.00 82.25 286 THR A O 1
ATOM 2251 N N . ASP A 1 287 ? -21.564 -12.867 38.706 1.00 80.00 287 ASP A N 1
ATOM 2252 C CA . ASP A 1 287 ? -21.769 -14.060 37.870 1.00 80.00 287 ASP A CA 1
ATOM 2253 C C . ASP A 1 287 ? -21.045 -13.990 36.505 1.00 80.00 287 ASP A C 1
ATOM 2255 O O . ASP A 1 287 ? -21.072 -14.961 35.742 1.00 80.00 287 ASP A O 1
ATOM 2259 N N . ARG A 1 288 ? -20.421 -12.852 36.156 1.00 72.19 288 ARG A N 1
ATOM 2260 C CA . ARG A 1 288 ? -19.803 -12.588 34.838 1.00 72.19 288 ARG A CA 1
ATOM 2261 C C . ARG A 1 288 ? -18.416 -11.935 34.955 1.00 72.19 288 ARG A C 1
ATOM 2263 O O . ARG A 1 288 ? -18.113 -10.988 34.224 1.00 72.19 288 ARG A O 1
ATOM 2270 N N . GLU A 1 289 ? -17.583 -12.476 35.845 1.00 63.00 289 GLU A N 1
ATOM 2271 C CA . GLU A 1 289 ? -16.258 -11.947 36.224 1.00 63.00 289 GLU A CA 1
ATOM 2272 C C . GLU A 1 289 ? -15.360 -11.570 35.024 1.00 63.00 289 GLU A C 1
ATOM 2274 O O . GLU A 1 289 ? -14.655 -10.565 35.081 1.00 63.00 289 GLU A O 1
ATOM 2279 N N . ASP A 1 290 ? -15.438 -12.304 33.908 1.00 58.75 290 ASP A N 1
ATOM 2280 C CA . ASP A 1 290 ? -14.497 -12.143 32.792 1.00 58.75 290 ASP A CA 1
ATOM 2281 C C . ASP A 1 290 ? -14.893 -11.049 31.787 1.00 58.75 290 ASP A C 1
ATOM 2283 O O . ASP A 1 290 ? -14.059 -10.623 30.989 1.00 58.75 290 ASP A O 1
ATOM 2287 N N . ALA A 1 291 ? -16.161 -10.623 31.762 1.00 70.56 291 ALA A N 1
ATOM 2288 C CA . ALA A 1 291 ? -16.726 -9.865 30.636 1.00 70.56 291 ALA A CA 1
ATOM 2289 C C . ALA A 1 291 ? -17.287 -8.486 31.008 1.00 70.56 291 ALA A C 1
ATOM 2291 O O . ALA A 1 291 ? -17.477 -7.648 30.131 1.00 70.56 291 ALA A O 1
ATOM 2292 N N . VAL A 1 292 ? -17.586 -8.236 32.284 1.00 83.44 292 VAL A N 1
ATOM 2293 C CA . VAL A 1 292 ? -18.318 -7.027 32.710 1.00 83.44 292 VAL A CA 1
ATOM 2294 C C . VAL A 1 292 ? -17.485 -5.756 32.539 1.00 83.44 292 VAL A C 1
ATOM 2296 O O . VAL A 1 292 ? -18.022 -4.731 32.124 1.00 83.44 292 VAL A O 1
ATOM 2299 N N . ASN A 1 293 ? -16.176 -5.840 32.767 1.00 83.50 293 ASN A N 1
ATOM 2300 C CA . ASN A 1 293 ? -15.217 -4.745 32.580 1.00 83.50 293 ASN A CA 1
ATOM 2301 C C . ASN A 1 293 ? -15.072 -4.268 31.128 1.00 83.50 293 ASN A C 1
ATOM 2303 O O . ASN A 1 293 ? -14.378 -3.288 30.884 1.00 83.50 293 ASN A O 1
ATOM 2307 N N . ARG A 1 294 ? -15.721 -4.951 30.179 1.00 80.12 294 ARG A N 1
ATOM 2308 C CA . ARG A 1 294 ? -15.788 -4.593 28.759 1.00 80.12 294 ARG A CA 1
ATOM 2309 C C . ARG A 1 294 ? -17.152 -4.053 28.346 1.00 80.12 294 ARG A C 1
ATOM 2311 O O . ARG A 1 294 ? -17.342 -3.744 27.178 1.00 80.12 294 ARG A O 1
ATOM 2318 N N . LEU A 1 295 ? -18.115 -3.965 29.263 1.00 86.44 295 LEU A N 1
ATOM 2319 C CA . LEU A 1 295 ? -19.472 -3.523 28.955 1.00 86.44 295 LEU A CA 1
ATOM 2320 C C . LEU A 1 295 ? -19.683 -2.066 29.370 1.00 86.44 295 LEU A C 1
ATOM 2322 O O . LEU A 1 295 ? -19.380 -1.684 30.503 1.00 86.44 295 LEU A O 1
ATOM 2326 N N . VAL A 1 296 ? -20.294 -1.287 28.481 1.00 87.31 296 VAL A N 1
ATOM 2327 C CA . VAL A 1 296 ? -20.833 0.043 28.780 1.00 87.31 296 VAL A CA 1
ATOM 2328 C C . VAL A 1 296 ? -22.340 -0.071 28.937 1.00 87.31 296 VAL A C 1
ATOM 2330 O O . VAL A 1 296 ? -23.047 -0.504 28.024 1.00 87.31 296 VAL A O 1
ATOM 2333 N N . VAL A 1 297 ? -22.853 0.314 30.104 1.00 86.12 297 VAL A N 1
ATOM 2334 C CA . VAL A 1 297 ? -24.281 0.179 30.404 1.00 86.12 297 VAL A CA 1
ATOM 2335 C C . VAL A 1 297 ? -25.047 1.470 30.121 1.00 86.12 297 VAL A C 1
ATOM 2337 O O . VAL A 1 297 ? -24.704 2.531 30.639 1.00 86.12 297 VAL A O 1
ATOM 2340 N N . PHE A 1 298 ? -26.115 1.378 29.323 1.00 82.69 298 PHE A N 1
ATOM 2341 C CA . PHE A 1 298 ? -27.004 2.502 29.005 1.00 82.69 298 PHE A CA 1
ATOM 2342 C C . PHE A 1 298 ? -28.356 2.386 29.705 1.00 82.69 298 PHE A C 1
ATOM 2344 O O . PHE A 1 298 ? -29.009 1.339 29.674 1.00 82.69 298 PHE A O 1
ATOM 2351 N N . MET A 1 299 ? -28.789 3.483 30.327 1.00 78.31 299 MET A N 1
ATOM 2352 C CA . MET A 1 299 ? -29.916 3.506 31.260 1.00 78.31 299 MET A CA 1
ATOM 2353 C C . MET A 1 299 ? -30.993 4.482 30.798 1.00 78.31 299 MET A C 1
ATOM 2355 O O . MET A 1 299 ? -30.818 5.699 30.882 1.00 78.31 299 MET A O 1
ATOM 2359 N N . ASP A 1 300 ? -32.111 3.939 30.309 1.00 69.06 300 ASP A N 1
ATOM 2360 C CA . ASP A 1 300 ? -33.307 4.717 29.976 1.00 69.06 300 ASP A CA 1
ATOM 2361 C C . ASP A 1 300 ? -34.093 5.057 31.257 1.00 69.06 300 ASP A C 1
ATOM 2363 O O . ASP A 1 300 ? -34.341 4.199 32.109 1.00 69.06 300 ASP A O 1
ATOM 2367 N N . THR A 1 301 ? -34.498 6.320 31.403 1.00 56.41 301 THR A N 1
ATOM 2368 C CA . THR A 1 301 ? -35.050 6.900 32.642 1.00 56.41 301 THR A CA 1
ATOM 2369 C C . THR A 1 301 ? -36.405 6.341 33.068 1.00 56.41 301 THR A C 1
ATOM 2371 O O . THR A 1 301 ? -36.889 6.659 34.157 1.00 56.41 301 THR A O 1
ATOM 2374 N N . ALA A 1 302 ? -37.017 5.474 32.261 1.00 49.38 302 ALA A N 1
ATOM 2375 C CA . ALA A 1 302 ? -38.243 4.774 32.624 1.00 49.38 302 ALA A CA 1
ATOM 2376 C C . ALA A 1 302 ? -38.041 3.681 33.699 1.00 49.38 302 ALA A C 1
ATOM 2378 O O . ALA A 1 302 ? -39.019 3.286 34.338 1.00 49.38 302 ALA A O 1
ATOM 2379 N N . PHE A 1 303 ? -36.805 3.222 33.953 1.00 50.00 303 PHE A N 1
ATOM 2380 C CA . PHE A 1 303 ? -36.536 2.076 34.830 1.00 50.00 303 PHE A CA 1
ATOM 2381 C C . PHE A 1 303 ? -35.436 2.338 35.873 1.00 50.00 303 PHE A C 1
ATOM 2383 O O . PHE A 1 303 ? -34.260 2.091 35.641 1.00 50.00 303 PHE A O 1
ATOM 2390 N N . GLY A 1 304 ? -35.846 2.674 37.100 1.00 55.25 304 GLY A N 1
ATOM 2391 C CA . GLY A 1 304 ? -35.274 1.974 38.254 1.00 55.25 304 GLY A CA 1
ATOM 2392 C C . GLY A 1 304 ? -34.425 2.764 39.252 1.00 55.25 304 GLY A C 1
ATOM 2393 O O . GLY A 1 304 ? -33.656 3.665 38.949 1.00 55.25 304 GLY A O 1
ATOM 2394 N N . ASN A 1 305 ? -34.607 2.356 40.502 1.00 62.12 305 ASN A N 1
ATOM 2395 C CA . ASN A 1 305 ? -33.842 2.710 41.687 1.00 62.12 305 ASN A CA 1
ATOM 2396 C C . ASN A 1 305 ? -32.719 1.663 41.871 1.00 62.12 305 ASN A C 1
ATOM 2398 O O . ASN A 1 305 ? -32.941 0.477 41.611 1.00 62.12 305 ASN A O 1
ATOM 2402 N N . CYS A 1 306 ? -31.559 2.075 42.384 1.00 68.50 306 CYS A N 1
ATOM 2403 C CA . CYS A 1 306 ? -30.355 1.260 42.622 1.00 68.50 306 CYS A CA 1
ATOM 2404 C C . CYS A 1 306 ? -30.587 0.023 43.498 1.00 68.50 306 CYS A C 1
ATOM 2406 O O . CYS A 1 306 ? -29.762 -0.879 43.538 1.00 68.50 306 CYS A O 1
ATOM 2408 N N . ASN A 1 307 ? -31.706 -0.024 44.220 1.00 69.00 307 ASN A N 1
ATOM 2409 C CA . ASN A 1 307 ? -32.063 -1.117 45.126 1.00 69.00 307 ASN A CA 1
ATOM 2410 C C . ASN A 1 307 ? -32.377 -2.448 44.422 1.00 69.00 307 ASN A C 1
ATOM 2412 O O . ASN A 1 307 ? -32.610 -3.444 45.097 1.00 69.00 307 ASN A O 1
ATOM 2416 N N . THR A 1 308 ? -32.458 -2.456 43.090 1.00 68.19 308 THR A N 1
ATOM 2417 C CA . THR A 1 308 ? -32.815 -3.640 42.288 1.00 68.19 308 THR A CA 1
ATOM 2418 C C . THR A 1 308 ? -31.649 -4.177 41.458 1.00 68.19 308 THR A C 1
ATOM 2420 O O . THR A 1 308 ? -31.867 -5.027 40.600 1.00 68.19 308 THR A O 1
ATOM 2423 N N . PHE A 1 309 ? -30.432 -3.675 41.694 1.00 76.94 309 PHE A N 1
ATOM 2424 C CA . PHE A 1 309 ? -29.230 -4.015 40.937 1.00 76.94 309 PHE A CA 1
ATOM 2425 C C . PHE A 1 309 ? -28.008 -4.141 41.858 1.00 76.94 309 PHE A C 1
ATOM 2427 O O . PHE A 1 309 ? -27.939 -3.491 42.902 1.00 76.94 309 PHE A O 1
ATOM 2434 N N . GLU A 1 310 ? -27.038 -4.965 41.472 1.00 82.50 310 GLU A N 1
ATOM 2435 C CA . GLU A 1 310 ? -25.755 -5.117 42.152 1.00 82.50 310 GLU A CA 1
ATOM 2436 C C . GLU A 1 310 ? -24.954 -3.804 42.099 1.00 82.50 310 GLU A C 1
ATOM 2438 O O . GLU A 1 310 ? -24.305 -3.477 41.110 1.00 82.50 310 GLU A O 1
ATOM 2443 N N . GLN A 1 311 ? -24.995 -3.016 43.175 1.00 81.75 311 GLN A N 1
ATOM 2444 C CA . GLN A 1 311 ? -24.373 -1.683 43.205 1.00 81.75 311 GLN A CA 1
ATOM 2445 C C . GLN A 1 311 ? -22.853 -1.711 43.005 1.00 81.75 311 GLN A C 1
ATOM 2447 O O . GLN A 1 311 ? -22.289 -0.776 42.442 1.00 81.75 311 GLN A O 1
ATOM 2452 N N . ASN A 1 312 ? -22.194 -2.799 43.414 1.00 86.38 312 ASN A N 1
ATOM 2453 C CA . ASN A 1 312 ? -20.749 -2.961 43.255 1.00 86.38 312 ASN A CA 1
ATOM 2454 C C . ASN A 1 312 ? -20.308 -2.918 41.782 1.00 86.38 312 ASN A C 1
ATOM 2456 O O . ASN A 1 312 ? -19.192 -2.489 41.509 1.00 86.38 312 ASN A O 1
ATOM 2460 N N . CYS A 1 313 ? -21.197 -3.254 40.839 1.00 86.31 313 CYS A N 1
ATOM 2461 C CA . CYS A 1 313 ? -20.958 -3.132 39.400 1.00 86.31 313 CYS A CA 1
ATOM 2462 C C . CYS A 1 313 ? -20.586 -1.716 38.938 1.00 86.31 313 CYS A C 1
ATOM 2464 O O . CYS A 1 313 ? -20.022 -1.547 37.862 1.00 86.31 313 CYS A O 1
ATOM 2466 N N . PHE A 1 314 ? -20.945 -0.693 39.713 1.00 88.56 314 PHE A N 1
ATOM 2467 C CA . PHE A 1 314 ? -20.717 0.711 39.378 1.00 88.56 314 PHE A CA 1
ATOM 2468 C C . PHE A 1 314 ? -19.569 1.341 40.171 1.00 88.56 314 PHE A C 1
ATOM 2470 O O . PHE A 1 314 ? -19.345 2.550 40.081 1.00 88.56 314 PHE A O 1
ATOM 2477 N N . ASN A 1 315 ? -18.850 0.537 40.956 1.00 90.25 315 ASN A N 1
ATOM 2478 C CA . ASN A 1 315 ? -17.744 0.994 41.777 1.00 90.25 315 ASN A CA 1
ATOM 2479 C C . ASN A 1 315 ? -16.403 0.648 41.116 1.00 90.25 315 ASN A C 1
ATOM 2481 O O . ASN A 1 315 ? -16.049 -0.523 41.040 1.00 90.25 315 ASN A O 1
ATOM 2485 N N . ILE A 1 316 ? -15.615 1.653 40.722 1.00 87.81 316 ILE A N 1
ATOM 2486 C CA . ILE A 1 316 ? -14.310 1.462 40.058 1.00 87.81 316 ILE A CA 1
ATOM 2487 C C . ILE A 1 316 ? -13.292 0.683 40.909 1.00 87.81 316 ILE A C 1
ATOM 2489 O O . ILE A 1 316 ? -12.347 0.099 40.394 1.00 87.81 316 ILE A O 1
ATOM 2493 N N . SER A 1 317 ? -13.464 0.653 42.234 1.00 89.69 317 SER A N 1
ATOM 2494 C CA . SER A 1 317 ? -12.598 -0.134 43.126 1.00 89.69 317 SER A CA 1
ATOM 2495 C C . SER A 1 317 ? -12.989 -1.614 43.205 1.00 89.69 317 SER A C 1
ATOM 2497 O O . SER A 1 317 ? -12.295 -2.391 43.862 1.00 89.69 317 SER A O 1
ATOM 2499 N N . TYR A 1 318 ? -14.113 -2.013 42.606 1.00 88.25 318 TYR A N 1
ATOM 2500 C CA . TYR A 1 318 ? -14.599 -3.387 42.629 1.00 88.25 318 TYR A CA 1
ATOM 2501 C C . TYR A 1 318 ? -14.081 -4.170 41.411 1.00 88.25 318 TYR A C 1
ATOM 2503 O O . TYR A 1 318 ? -14.292 -3.720 40.297 1.00 88.25 318 TYR A O 1
ATOM 2511 N N . PRO A 1 319 ? -13.457 -5.354 41.559 1.00 82.19 319 PRO A N 1
ATOM 2512 C CA . PRO A 1 319 ? -12.814 -6.060 40.440 1.00 82.19 319 PRO A CA 1
ATOM 2513 C C . PRO A 1 319 ? -13.716 -6.366 39.233 1.00 82.19 319 PRO A C 1
ATOM 2515 O O . PRO A 1 319 ? -13.215 -6.523 38.124 1.00 82.19 319 PRO A O 1
ATOM 2518 N N . TYR A 1 320 ? -15.032 -6.448 39.449 1.00 87.06 320 TYR A N 1
ATOM 2519 C CA . TYR A 1 320 ? -16.028 -6.800 38.437 1.00 87.06 320 TYR A CA 1
ATOM 2520 C C . TYR A 1 320 ? -17.009 -5.636 38.251 1.00 87.06 320 TYR A C 1
ATOM 2522 O O . TYR A 1 320 ? -18.176 -5.715 38.627 1.00 87.06 320 TYR A O 1
ATOM 2530 N N . HIS A 1 321 ? -16.515 -4.510 37.743 1.00 88.50 321 HIS A N 1
ATOM 2531 C CA . HIS A 1 321 ? -17.315 -3.315 37.462 1.00 88.50 321 HIS A CA 1
ATOM 2532 C C . HIS A 1 321 ? -17.520 -3.121 35.952 1.00 88.50 321 HIS A C 1
ATOM 2534 O O . HIS A 1 321 ? -16.748 -3.644 35.151 1.00 88.50 321 HIS A O 1
ATOM 2540 N N . PHE A 1 322 ? -18.543 -2.364 35.546 1.00 88.56 322 PHE A N 1
ATOM 2541 C CA . PHE A 1 322 ? -18.731 -1.949 34.149 1.00 88.56 322 PHE A CA 1
ATOM 2542 C C . PHE A 1 322 ? -17.617 -1.005 33.690 1.00 88.56 322 PHE A C 1
ATOM 2544 O O . PHE A 1 322 ? -17.055 -0.272 34.502 1.00 88.56 322 PHE A O 1
ATOM 2551 N N . ALA A 1 323 ? -17.321 -0.986 32.393 1.00 86.88 323 ALA A N 1
ATOM 2552 C CA . ALA A 1 323 ? -16.293 -0.113 31.830 1.00 86.88 323 ALA A CA 1
ATOM 2553 C C . ALA A 1 323 ? -16.690 1.370 31.904 1.00 86.88 323 ALA A C 1
ATOM 2555 O O . ALA A 1 323 ? -15.876 2.224 32.247 1.00 86.88 323 ALA A O 1
ATOM 2556 N N . ALA A 1 324 ? -17.959 1.661 31.604 1.00 88.56 324 ALA A N 1
ATOM 2557 C CA . ALA A 1 324 ? -18.557 2.982 31.743 1.00 88.56 324 ALA A CA 1
ATOM 2558 C C . ALA A 1 324 ? -20.090 2.903 31.852 1.00 88.56 324 ALA A C 1
ATOM 2560 O O . ALA A 1 324 ? -20.696 1.847 31.634 1.00 88.56 324 ALA A O 1
ATOM 2561 N N . ALA A 1 325 ? -20.731 4.032 32.156 1.00 87.50 325 ALA A N 1
ATOM 2562 C CA . ALA A 1 325 ? -22.186 4.160 32.198 1.00 87.50 325 ALA A CA 1
ATOM 2563 C C . ALA A 1 325 ? -22.702 5.404 31.450 1.00 87.50 325 ALA A C 1
ATOM 2565 O O . ALA A 1 325 ? -22.133 6.489 31.543 1.00 87.50 325 ALA A O 1
ATOM 2566 N N . GLY A 1 326 ? -23.827 5.257 30.749 1.00 83.38 326 GLY A N 1
ATOM 2567 C CA . GLY A 1 326 ? -24.539 6.340 30.067 1.00 83.38 326 GLY A CA 1
ATOM 2568 C C . GLY A 1 326 ? -25.996 6.439 30.520 1.00 83.38 326 GLY A C 1
ATOM 2569 O O . GLY A 1 326 ? -26.680 5.421 30.646 1.00 83.38 326 GLY A O 1
ATOM 2570 N N . GLU A 1 327 ? -26.504 7.651 30.755 1.00 78.81 327 GLU A N 1
ATOM 2571 C CA . GLU A 1 327 ? -27.886 7.858 31.215 1.00 78.81 327 GLU A CA 1
ATOM 2572 C C . GLU A 1 327 ? -28.687 8.890 30.405 1.00 78.81 327 GLU A C 1
ATOM 2574 O O . GLU A 1 327 ? -28.308 10.061 30.290 1.00 78.81 327 GLU A O 1
ATOM 2579 N N . TYR A 1 328 ? -29.898 8.485 29.997 1.00 74.00 328 TYR A N 1
ATOM 2580 C CA . TYR A 1 328 ? -30.907 9.321 29.335 1.00 74.00 328 TYR A CA 1
ATOM 2581 C C . TYR A 1 328 ? -31.640 10.269 30.311 1.00 74.00 328 TYR A C 1
ATOM 2583 O O . TYR A 1 328 ? -32.861 10.197 30.461 1.00 74.00 328 TYR A O 1
ATOM 2591 N N . ALA A 1 329 ? -30.936 11.175 30.995 1.00 67.25 329 ALA A N 1
ATOM 2592 C CA . ALA A 1 329 ? -31.552 12.111 31.950 1.00 67.25 329 ALA A CA 1
ATOM 2593 C C . ALA A 1 329 ? -31.999 13.441 31.304 1.00 67.25 329 ALA A C 1
ATOM 2595 O O . ALA A 1 329 ? -31.298 14.008 30.471 1.00 67.25 329 ALA A O 1
ATOM 2596 N N . LYS A 1 330 ? -33.145 14.004 31.721 1.00 62.62 330 LYS A N 1
ATOM 2597 C CA . LYS A 1 330 ? -33.558 15.367 31.323 1.00 62.62 330 LYS A CA 1
ATOM 2598 C C . LYS A 1 330 ? -33.081 16.396 32.349 1.00 62.62 330 LYS A C 1
ATOM 2600 O O . LYS A 1 330 ? -33.655 16.461 33.430 1.00 62.62 330 LYS A O 1
ATOM 2605 N N . ASN A 1 331 ? -32.109 17.238 31.983 1.00 58.75 331 ASN A N 1
ATOM 2606 C CA . ASN A 1 331 ? -31.757 18.517 32.635 1.00 58.75 331 ASN A CA 1
ATOM 2607 C C . ASN A 1 331 ? -31.598 18.530 34.183 1.00 58.75 331 ASN A C 1
ATOM 2609 O O . ASN A 1 331 ? -31.662 19.608 34.774 1.00 58.75 331 ASN A O 1
ATOM 2613 N N . ASN A 1 332 ? -31.428 17.388 34.867 1.00 65.31 332 ASN A N 1
ATOM 2614 C CA . ASN A 1 332 ? -31.260 17.349 36.325 1.00 65.31 332 ASN A CA 1
ATOM 2615 C C . ASN A 1 332 ? -30.492 16.096 36.821 1.00 65.31 332 ASN A C 1
ATOM 2617 O O . ASN A 1 332 ? -31.104 15.025 36.953 1.00 65.31 332 ASN A O 1
ATOM 2621 N N . PRO A 1 333 ? -29.198 16.226 37.174 1.00 61.94 333 PRO A N 1
ATOM 2622 C CA . PRO A 1 333 ? -28.383 15.121 37.676 1.00 61.94 333 PRO A CA 1
ATOM 2623 C C . PRO A 1 333 ? -28.787 14.677 39.091 1.00 61.94 333 PRO A C 1
ATOM 2625 O O . PRO A 1 333 ? -28.599 13.520 39.433 1.00 61.94 333 PRO A O 1
ATOM 2628 N N . ASP A 1 334 ? -29.424 15.520 39.912 1.00 67.56 334 ASP A N 1
ATOM 2629 C CA . ASP A 1 334 ? -29.826 15.130 41.279 1.00 67.56 334 ASP A CA 1
ATOM 2630 C C . ASP A 1 334 ? -30.920 14.047 41.286 1.00 67.56 334 ASP A C 1
ATOM 2632 O O . ASP A 1 334 ? -31.163 13.368 42.285 1.00 67.56 334 ASP A O 1
ATOM 2636 N N . SER A 1 335 ? -31.608 13.882 40.155 1.00 66.25 335 SER A N 1
ATOM 2637 C CA . SER A 1 335 ? -32.627 12.852 39.952 1.00 66.25 335 SER A CA 1
ATOM 2638 C C . SER A 1 335 ? -32.134 11.641 39.160 1.00 66.25 335 SER A C 1
ATOM 2640 O O . SER A 1 335 ? -32.913 10.698 38.981 1.00 66.25 335 SER A O 1
ATOM 2642 N N . SER A 1 336 ? -30.875 11.653 38.725 1.00 73.75 336 SER A N 1
ATOM 2643 C CA . SER A 1 336 ? -30.306 10.666 37.817 1.00 73.75 336 SER A CA 1
ATOM 2644 C C . SER A 1 336 ? -29.932 9.364 38.536 1.00 73.75 336 SER A C 1
ATOM 2646 O O . SER A 1 336 ? -29.686 9.340 39.748 1.00 73.75 336 SER A O 1
ATOM 2648 N N . PHE A 1 337 ? -29.930 8.258 37.800 1.00 77.62 337 PHE A N 1
ATOM 2649 C CA . PHE A 1 337 ? -29.451 6.960 38.260 1.00 77.62 337 PHE A CA 1
ATOM 2650 C C . PHE A 1 337 ? -28.003 7.060 38.745 1.00 77.62 337 PHE A C 1
ATOM 2652 O O . PHE A 1 337 ? -27.700 6.614 39.851 1.00 77.62 337 PHE A O 1
ATOM 2659 N N . VAL A 1 338 ? -27.129 7.717 37.973 1.00 78.00 338 VAL A N 1
ATOM 2660 C CA . VAL A 1 338 ? -25.693 7.805 38.295 1.00 78.00 338 VAL A CA 1
ATOM 2661 C C . VAL A 1 338 ? -25.420 8.472 39.647 1.00 78.00 338 VAL A C 1
ATOM 2663 O O . VAL A 1 338 ? -24.544 8.030 40.390 1.00 78.00 338 VAL A O 1
ATOM 2666 N N . LYS A 1 339 ? -26.217 9.481 40.034 1.00 76.81 339 LYS A N 1
ATOM 2667 C CA . LYS A 1 339 ? -26.105 10.116 41.356 1.00 76.81 339 LYS A CA 1
ATOM 2668 C C . LYS A 1 339 ? -26.782 9.319 42.465 1.00 76.81 339 LYS A C 1
ATOM 2670 O O . LYS A 1 339 ? -26.247 9.258 43.567 1.00 76.81 339 LYS A O 1
ATOM 2675 N N . LYS A 1 340 ? -27.930 8.687 42.202 1.00 78.00 340 LYS A N 1
ATOM 2676 C CA . LYS A 1 340 ? -28.630 7.858 43.202 1.00 78.00 340 LYS A CA 1
ATOM 2677 C C . LYS A 1 340 ? -27.853 6.597 43.581 1.00 78.00 340 LYS A C 1
ATOM 2679 O O . LYS A 1 340 ? -28.046 6.107 44.691 1.00 78.00 340 LYS A O 1
ATOM 2684 N N . CYS A 1 341 ? -27.029 6.076 42.671 1.00 78.44 341 CYS A N 1
ATOM 2685 C CA . CYS A 1 341 ? -26.288 4.827 42.858 1.00 78.44 341 CYS A CA 1
ATOM 2686 C C . CYS A 1 341 ? -24.815 5.028 43.224 1.00 78.44 341 CYS A C 1
ATOM 2688 O O . CYS A 1 341 ? -24.092 4.040 43.271 1.00 78.44 341 CYS A O 1
ATOM 2690 N N . GLU A 1 342 ? -24.377 6.272 43.466 1.00 82.19 342 GLU A N 1
ATOM 2691 C CA . GLU A 1 342 ? -22.980 6.606 43.788 1.00 82.19 342 GLU A CA 1
ATOM 2692 C C . GLU A 1 342 ? -21.975 5.985 42.793 1.00 82.19 342 GLU A C 1
ATOM 2694 O O . GLU A 1 342 ? -20.984 5.373 43.184 1.00 82.19 342 GLU A O 1
ATOM 2699 N N . VAL A 1 343 ? -22.249 6.122 41.491 1.00 86.12 343 VAL A N 1
ATOM 2700 C CA . VAL A 1 343 ? -21.409 5.566 40.415 1.00 86.12 343 VAL A CA 1
ATOM 2701 C C . VAL A 1 343 ? -20.022 6.223 40.435 1.00 86.12 343 VAL A C 1
ATOM 2703 O O . VAL A 1 343 ? -19.927 7.450 40.414 1.00 86.12 343 VAL A O 1
ATOM 2706 N N . THR A 1 344 ? -18.954 5.415 40.469 1.00 89.38 344 THR A N 1
ATOM 2707 C CA . THR A 1 344 ? -17.550 5.885 40.463 1.00 89.38 344 THR A CA 1
ATOM 2708 C C . THR A 1 344 ? -16.731 5.402 39.264 1.00 89.38 344 THR A C 1
ATOM 2710 O O . THR A 1 344 ? -15.621 5.888 39.060 1.00 89.38 344 THR A O 1
ATOM 2713 N N . ILE A 1 345 ? -17.252 4.460 38.471 1.00 89.56 345 ILE A N 1
ATOM 2714 C CA . ILE A 1 345 ? -16.730 4.159 37.123 1.00 89.56 345 ILE A CA 1
ATOM 2715 C C . ILE A 1 345 ? -16.950 5.354 36.185 1.00 89.56 345 ILE A C 1
ATOM 2717 O O . ILE A 1 345 ? -17.821 6.162 36.488 1.00 89.56 345 ILE A O 1
ATOM 2721 N N . PRO A 1 346 ? -16.252 5.464 35.042 1.00 87.81 346 PRO A N 1
ATOM 2722 C CA . PRO A 1 346 ? -16.520 6.510 34.058 1.00 87.81 346 PRO A CA 1
ATOM 2723 C C . PRO A 1 346 ? -18.003 6.604 33.678 1.00 87.81 346 PRO A C 1
ATOM 2725 O O . PRO A 1 346 ? -18.657 5.588 33.429 1.00 87.81 346 PRO A O 1
ATOM 2728 N N . TRP A 1 347 ? -18.565 7.811 33.643 1.00 85.25 347 TRP A N 1
ATOM 2729 C CA . TRP A 1 347 ? -19.986 7.990 33.350 1.00 85.25 347 TRP A CA 1
ATOM 2730 C C . TRP A 1 347 ? -20.309 9.317 32.674 1.00 85.25 347 TRP A C 1
ATOM 2732 O O . TRP A 1 347 ? -19.634 10.323 32.877 1.00 85.25 347 TRP A O 1
ATOM 2742 N N . ILE A 1 348 ? -21.404 9.329 31.915 1.00 80.50 348 ILE A N 1
ATOM 2743 C CA . ILE A 1 348 ? -22.019 10.536 31.362 1.00 80.50 348 ILE A CA 1
ATOM 2744 C C . ILE A 1 348 ? -23.537 10.478 31.546 1.00 80.50 348 ILE A C 1
ATOM 2746 O O . ILE A 1 348 ? -24.180 9.442 31.378 1.00 80.50 348 ILE A O 1
ATOM 2750 N N . SER A 1 349 ? -24.133 11.606 31.907 1.00 78.00 349 SER A N 1
ATOM 2751 C CA . SER A 1 349 ? -25.580 11.772 32.015 1.00 78.00 349 SER A CA 1
ATOM 2752 C C . SER A 1 349 ? -26.039 12.974 31.200 1.00 78.00 349 SER A C 1
ATOM 2754 O O . SER A 1 349 ? -25.233 13.707 30.632 1.00 78.00 349 SER A O 1
ATOM 2756 N N . ALA A 1 350 ? -27.353 13.177 31.140 1.00 69.44 350 ALA A N 1
ATOM 2757 C CA . ALA A 1 350 ? -27.959 14.248 30.356 1.00 69.44 350 ALA A CA 1
ATOM 2758 C C . ALA A 1 350 ? -27.615 14.197 28.857 1.00 69.44 350 ALA A C 1
ATOM 2760 O O . ALA A 1 350 ? -27.709 15.205 28.161 1.00 69.44 350 ALA A O 1
ATOM 2761 N N . THR A 1 351 ? -27.317 13.001 28.337 1.00 65.38 351 THR A N 1
ATOM 2762 C CA . THR A 1 351 ? -27.025 12.760 26.914 1.00 65.38 351 THR A CA 1
ATOM 2763 C C . THR A 1 351 ? -28.244 12.934 26.006 1.00 65.38 351 THR A C 1
ATOM 2765 O O . THR A 1 351 ? -28.124 12.772 24.798 1.00 65.38 351 THR A O 1
ATOM 2768 N N . CYS A 1 352 ? -29.422 13.246 26.567 1.00 60.31 352 CYS A N 1
ATOM 2769 C CA . CYS A 1 352 ? -30.707 13.219 25.864 1.00 60.31 352 CYS A CA 1
ATOM 2770 C C . CYS A 1 352 ? -30.947 11.858 25.192 1.00 60.31 352 CYS A C 1
ATOM 2772 O O . CYS A 1 352 ? -30.340 10.860 25.577 1.00 60.31 352 CYS A O 1
ATOM 2774 N N . LYS A 1 353 ? -31.864 11.811 24.216 1.00 60.62 353 LYS A N 1
ATOM 2775 C CA . LYS A 1 353 ? -31.913 10.705 23.258 1.00 60.62 353 LYS A CA 1
ATOM 2776 C C . LYS A 1 353 ? -30.710 10.810 22.330 1.00 60.62 353 LYS A C 1
ATOM 2778 O O . LYS A 1 353 ? -30.399 11.905 21.881 1.00 60.62 353 LYS A O 1
ATOM 2783 N N . LEU A 1 354 ? -30.079 9.669 22.093 1.00 60.38 354 LEU A N 1
ATOM 2784 C CA . LEU A 1 354 ? -28.893 9.536 21.268 1.00 60.38 354 LEU A CA 1
ATOM 2785 C C . LEU A 1 354 ? -29.275 9.830 19.800 1.00 60.38 354 LEU A C 1
ATOM 2787 O O . LEU A 1 354 ? -30.230 9.236 19.298 1.00 60.38 354 LEU A O 1
ATOM 2791 N N . ASP A 1 355 ? -28.615 10.789 19.149 1.00 50.94 355 ASP A N 1
ATOM 2792 C CA . ASP A 1 355 ? -28.822 11.165 17.745 1.00 50.94 355 ASP A CA 1
ATOM 2793 C C . ASP A 1 355 ? -27.492 11.419 17.010 1.00 50.94 355 ASP A C 1
ATOM 2795 O O . ASP A 1 355 ? -26.434 11.447 17.632 1.00 50.94 355 ASP A O 1
ATOM 2799 N N . ASN A 1 356 ? -27.559 11.531 15.676 1.00 44.75 356 ASN A N 1
ATOM 2800 C CA . ASN A 1 356 ? -26.408 11.685 14.773 1.00 44.75 356 ASN A CA 1
ATOM 2801 C C . ASN A 1 356 ? -26.342 13.089 14.123 1.00 44.75 356 ASN A C 1
ATOM 2803 O O . ASN A 1 356 ? -25.758 13.256 13.053 1.00 44.75 356 ASN A O 1
ATOM 2807 N N . ASP A 1 357 ? -26.998 14.111 14.690 1.00 45.56 357 ASP A N 1
ATOM 2808 C CA . ASP A 1 357 ? -27.028 15.438 14.053 1.00 45.56 357 ASP A CA 1
ATOM 2809 C C . ASP A 1 357 ? -25.987 16.394 14.653 1.00 45.56 357 ASP A C 1
ATOM 2811 O O . ASP A 1 357 ? -26.238 17.164 15.581 1.00 45.56 357 ASP A O 1
ATOM 2815 N N . THR A 1 358 ? -24.797 16.398 14.049 1.00 39.44 358 THR A N 1
ATOM 2816 C CA . THR A 1 358 ? -23.692 17.317 14.380 1.00 39.44 358 THR A CA 1
ATOM 2817 C C . THR A 1 358 ? -24.037 18.800 14.159 1.00 39.44 358 THR A C 1
ATOM 2819 O O . THR A 1 358 ? -23.355 19.681 14.689 1.00 39.44 358 THR A O 1
ATOM 2822 N N . LYS A 1 359 ? -25.092 19.117 13.389 1.00 34.62 359 LYS A N 1
ATOM 2823 C CA . LYS A 1 359 ? -25.414 20.479 12.929 1.00 34.62 359 LYS A CA 1
ATOM 2824 C C . LYS A 1 359 ? -26.084 21.353 13.987 1.00 34.62 359 LYS A C 1
ATOM 2826 O O . LYS A 1 359 ? -25.969 22.580 13.915 1.00 34.62 359 LYS A O 1
ATOM 2831 N N . TRP A 1 360 ? -26.785 20.759 14.950 1.00 38.53 360 TRP A N 1
ATOM 2832 C CA . TRP A 1 360 ? -27.434 21.513 16.030 1.00 38.53 360 TRP A CA 1
ATOM 2833 C C . TRP A 1 360 ? -26.508 21.786 17.207 1.00 38.53 360 TRP A C 1
ATOM 2835 O O . TRP A 1 360 ? -26.834 22.633 18.042 1.00 38.53 360 TRP A O 1
ATOM 2845 N N . GLY A 1 361 ? -25.332 21.149 17.225 1.00 38.62 361 GLY A N 1
ATOM 2846 C CA . GLY A 1 361 ? -24.358 21.305 18.289 1.00 38.62 361 GLY A CA 1
ATOM 2847 C C . GLY A 1 361 ? -24.979 21.086 19.675 1.00 38.62 361 GLY A C 1
ATOM 2848 O O . GLY A 1 361 ? -26.058 20.506 19.802 1.00 38.62 361 GLY A O 1
ATOM 2849 N N . PRO A 1 362 ? -24.321 21.565 20.739 1.00 38.50 362 PRO A N 1
ATOM 2850 C CA . PRO A 1 362 ? -24.880 21.557 22.079 1.00 38.50 362 PRO A CA 1
ATOM 2851 C C . PRO A 1 362 ? -26.233 22.305 22.138 1.00 38.50 362 PRO A C 1
ATOM 2853 O O . PRO A 1 362 ? -26.288 23.526 22.295 1.00 38.50 362 PRO A O 1
ATOM 2856 N N . GLY A 1 363 ? -27.344 21.572 22.051 1.00 37.81 363 GLY A N 1
ATOM 2857 C CA . GLY A 1 363 ? -28.696 22.121 22.124 1.00 37.81 363 GLY A CA 1
ATOM 2858 C C . GLY A 1 363 ? -29.104 22.472 23.555 1.00 37.81 363 GLY A C 1
ATOM 2859 O O . GLY A 1 363 ? -29.291 21.601 24.403 1.00 37.81 363 GLY A O 1
ATOM 2860 N N . ALA A 1 364 ? -29.289 23.762 23.836 1.00 38.50 364 ALA A N 1
ATOM 2861 C CA . ALA A 1 364 ? -29.879 24.221 25.088 1.00 38.50 364 ALA A CA 1
ATOM 2862 C C . ALA A 1 364 ? -31.354 23.792 25.179 1.00 38.50 364 ALA A C 1
ATOM 2864 O O . ALA A 1 364 ? -32.218 24.370 24.523 1.00 38.50 364 ALA A O 1
ATOM 2865 N N . GLY A 1 365 ? -31.633 22.805 26.034 1.00 51.72 365 GLY A N 1
ATOM 2866 C CA . GLY A 1 365 ? -32.975 22.285 26.285 1.00 51.72 365 GLY A CA 1
ATOM 2867 C C . GLY A 1 365 ? -33.195 20.919 25.639 1.00 51.72 365 GLY A C 1
ATOM 2868 O O . GLY A 1 365 ? -33.527 20.832 24.466 1.00 51.72 365 GLY A O 1
ATOM 2869 N N . CYS A 1 366 ? -33.036 19.860 26.439 1.00 52.16 366 CYS A N 1
ATOM 2870 C CA . CYS A 1 366 ? -33.292 18.453 26.108 1.00 52.16 366 CYS A CA 1
ATOM 2871 C C . CYS A 1 366 ? -34.743 18.156 25.649 1.00 52.16 366 CYS A C 1
ATOM 2873 O O . CYS A 1 366 ? -35.516 17.525 26.384 1.00 52.16 366 CYS A O 1
ATOM 2875 N N . ASP A 1 367 ? -35.134 18.593 24.457 1.00 51.00 367 ASP A N 1
ATOM 2876 C CA . ASP A 1 367 ? -36.361 18.172 23.782 1.00 51.00 367 ASP A CA 1
ATOM 2877 C C . ASP A 1 367 ? -35.973 17.428 22.501 1.00 51.00 367 ASP A C 1
ATOM 2879 O O . ASP A 1 367 ? -35.277 17.997 21.676 1.00 51.00 367 ASP A O 1
ATOM 2883 N N . ARG A 1 368 ? -36.408 16.164 22.354 1.00 49.88 368 ARG A N 1
ATOM 2884 C CA . ARG A 1 368 ? -36.096 15.260 21.225 1.00 49.88 368 ARG A CA 1
ATOM 2885 C C . ARG A 1 368 ? -36.391 15.938 19.867 1.00 49.88 368 ARG A C 1
ATOM 2887 O O . ARG A 1 368 ? -37.578 16.115 19.570 1.00 49.88 368 ARG A O 1
ATOM 2894 N N . PRO A 1 369 ? -35.386 16.268 19.029 1.00 45.75 369 PRO A N 1
ATOM 2895 C CA . PRO A 1 369 ? -35.625 16.621 17.631 1.00 45.75 369 PRO A CA 1
ATOM 2896 C C . PRO A 1 369 ? -36.464 15.562 16.879 1.00 45.75 369 PRO A C 1
ATOM 2898 O O . PRO A 1 369 ? -36.384 14.372 17.192 1.00 45.75 369 PRO A O 1
ATOM 2901 N N . PRO A 1 370 ? -37.257 15.943 15.858 1.00 43.56 370 PRO A N 1
ATOM 2902 C CA . PRO A 1 370 ? -38.081 15.005 15.082 1.00 43.56 370 PRO A CA 1
ATOM 2903 C C . PRO A 1 370 ? -37.298 13.901 14.348 1.00 43.56 370 PRO A C 1
ATOM 2905 O O . PRO A 1 370 ? -37.912 12.934 13.905 1.00 43.56 370 PRO A O 1
ATOM 2908 N N . GLU A 1 371 ? -35.975 14.046 14.223 1.00 45.34 371 GLU A N 1
ATOM 2909 C CA . GLU A 1 371 ? -35.081 13.178 13.443 1.00 45.34 371 GLU A CA 1
ATOM 2910 C C . GLU A 1 371 ? -34.177 12.279 14.321 1.00 45.34 371 GLU A C 1
ATOM 2912 O O . GLU A 1 371 ? -33.340 11.558 13.789 1.00 45.34 371 GLU A O 1
ATOM 2917 N N . CYS A 1 372 ? -34.347 12.261 15.656 1.00 45.62 372 CYS A N 1
ATOM 2918 C CA . CYS A 1 372 ? -33.548 11.391 16.537 1.00 45.62 372 CYS A CA 1
ATOM 2919 C C . CYS A 1 372 ? -33.966 9.920 16.438 1.00 45.62 372 CYS A C 1
ATOM 2921 O O . CYS A 1 372 ? -35.091 9.561 16.831 1.00 45.62 372 CYS A O 1
ATOM 2923 N N . ASP A 1 373 ? -33.028 9.073 16.020 1.00 51.12 373 ASP A N 1
ATOM 2924 C CA . ASP A 1 373 ? -33.192 7.627 15.927 1.00 51.12 373 ASP A CA 1
ATOM 2925 C C . ASP A 1 373 ? -32.493 6.904 17.091 1.00 51.12 373 ASP A C 1
ATOM 2927 O O . ASP A 1 373 ? -31.274 6.758 17.122 1.00 51.12 373 ASP A O 1
ATOM 2931 N N . ASP A 1 374 ? -33.285 6.390 18.039 1.00 51.72 374 ASP A N 1
ATOM 2932 C CA . ASP A 1 374 ? -32.773 5.581 19.153 1.00 51.72 374 ASP A CA 1
ATOM 2933 C C . ASP A 1 374 ? -32.142 4.247 18.664 1.00 51.72 374 ASP A C 1
ATOM 2935 O O . ASP A 1 374 ? -31.533 3.537 19.460 1.00 51.72 374 ASP A O 1
ATOM 2939 N N . ALA A 1 375 ? -32.280 3.885 17.377 1.00 59.44 375 ALA A N 1
ATOM 2940 C CA . ALA A 1 375 ? -31.702 2.679 16.776 1.00 59.44 375 ALA A CA 1
ATOM 2941 C C . ALA A 1 375 ? -30.214 2.802 16.384 1.00 59.44 375 ALA A C 1
ATOM 2943 O O . ALA A 1 375 ? -29.641 1.829 15.879 1.00 59.44 375 ALA A O 1
ATOM 2944 N N . LEU A 1 376 ? -29.591 3.968 16.601 1.00 62.31 376 LEU A N 1
ATOM 2945 C CA . LEU A 1 376 ? -28.187 4.225 16.254 1.00 62.31 376 LEU A CA 1
ATOM 2946 C C . LEU A 1 376 ? -27.190 3.447 17.123 1.00 62.31 376 LEU A C 1
ATOM 2948 O O . LEU A 1 376 ? -26.165 3.004 16.608 1.00 62.31 376 LEU A O 1
ATOM 2952 N N . ILE A 1 377 ? -27.500 3.249 18.411 1.00 70.38 377 ILE A N 1
ATOM 2953 C CA . ILE A 1 377 ? -26.701 2.410 19.310 1.00 70.38 377 ILE A CA 1
ATOM 2954 C C . ILE A 1 377 ? -27.416 1.077 19.539 1.00 70.38 377 ILE A C 1
ATOM 2956 O O . ILE A 1 377 ? -28.540 1.026 20.040 1.00 70.38 377 ILE A O 1
ATOM 2960 N N . LYS A 1 378 ? -26.741 -0.019 19.202 1.00 74.12 378 LYS A N 1
ATOM 2961 C CA . LYS A 1 378 ? -27.222 -1.396 19.338 1.00 74.12 378 LYS A CA 1
ATOM 2962 C C . LYS A 1 378 ? -26.448 -2.133 20.425 1.00 74.12 378 LYS A C 1
ATOM 2964 O O . LYS A 1 378 ? -25.336 -1.771 20.780 1.00 74.12 378 LYS A O 1
ATOM 2969 N N . THR A 1 379 ? -27.037 -3.199 20.955 1.00 72.56 379 THR A N 1
ATOM 2970 C CA . THR A 1 379 ? -26.347 -4.111 21.879 1.00 72.56 379 THR A CA 1
ATOM 2971 C C . THR A 1 379 ? -25.103 -4.705 21.226 1.00 72.56 379 THR A C 1
ATOM 2973 O O . THR A 1 379 ? -25.172 -5.082 20.059 1.00 72.56 379 THR A O 1
ATOM 2976 N N . ALA A 1 380 ? -24.020 -4.854 21.996 1.00 71.62 380 ALA A N 1
ATOM 2977 C CA . ALA A 1 380 ? -22.725 -5.357 21.523 1.00 71.62 380 ALA A CA 1
ATOM 2978 C C . ALA A 1 380 ? -22.050 -4.477 20.455 1.00 71.62 380 ALA A C 1
ATOM 2980 O O . ALA A 1 380 ? -21.181 -4.940 19.727 1.00 71.62 380 ALA A O 1
ATOM 2981 N N . GLN A 1 381 ? -22.464 -3.212 20.350 1.00 76.88 381 GLN A N 1
ATOM 2982 C CA . GLN A 1 381 ? -21.752 -2.200 19.582 1.00 76.88 381 GLN A CA 1
ATOM 2983 C C . GLN A 1 381 ? -20.706 -1.535 20.474 1.00 76.88 381 GLN A C 1
ATOM 2985 O O . GLN A 1 381 ? -21.014 -1.185 21.614 1.00 76.88 381 GLN A O 1
ATOM 2990 N N . CYS A 1 382 ? -19.506 -1.329 19.944 1.00 80.00 382 CYS A N 1
ATOM 2991 C CA . CYS A 1 382 ? -18.463 -0.547 20.593 1.00 80.00 382 CYS A CA 1
ATOM 2992 C C . CYS A 1 382 ? -18.896 0.920 20.747 1.00 80.00 382 CYS A C 1
ATOM 2994 O O . CYS A 1 382 ? -19.286 1.579 19.777 1.00 80.00 382 CYS A O 1
ATOM 2996 N N . VAL A 1 383 ? -18.806 1.448 21.967 1.00 79.94 383 VAL A N 1
ATOM 2997 C CA . VAL A 1 383 ? -19.012 2.870 22.254 1.00 79.94 383 VAL A CA 1
ATOM 2998 C C . VAL A 1 383 ? -17.948 3.417 23.185 1.00 79.94 383 VAL A C 1
ATOM 3000 O O . VAL A 1 383 ? -17.442 2.726 24.070 1.00 79.94 383 VAL A O 1
ATOM 3003 N N . LEU A 1 384 ? -17.674 4.702 23.010 1.00 77.88 384 LEU A N 1
ATOM 3004 C CA . LEU A 1 384 ? -16.815 5.496 23.868 1.00 77.88 384 LEU A CA 1
ATOM 3005 C C . LEU A 1 384 ? -17.659 6.511 24.639 1.00 77.88 384 LEU A C 1
ATOM 3007 O O . LEU A 1 384 ? -18.426 7.267 24.046 1.00 77.88 384 LEU A O 1
ATOM 3011 N N . VAL A 1 385 ? -17.467 6.554 25.954 1.00 78.12 385 VAL A N 1
ATOM 3012 C CA . VAL A 1 385 ? -17.907 7.627 26.844 1.00 78.12 385 VAL A CA 1
ATOM 3013 C C . VAL A 1 385 ? -16.697 8.505 27.125 1.00 78.12 385 VAL A C 1
ATOM 3015 O O . VAL A 1 385 ? -15.765 8.075 27.801 1.00 78.12 385 VAL A O 1
ATOM 3018 N N . ASN A 1 386 ? -16.713 9.733 26.610 1.00 74.44 386 ASN A N 1
ATOM 3019 C CA . ASN A 1 386 ? -15.655 10.702 26.859 1.00 74.44 386 ASN A CA 1
ATOM 3020 C C . ASN A 1 386 ? -16.187 11.863 27.701 1.00 74.44 386 ASN A C 1
ATOM 3022 O O . ASN A 1 386 ? -17.048 12.634 27.259 1.00 74.44 386 ASN A O 1
ATOM 3026 N N . ASN A 1 387 ? -15.644 11.975 28.911 1.00 69.88 387 ASN A N 1
ATOM 3027 C CA . ASN A 1 387 ? -15.778 13.151 29.741 1.00 69.88 387 ASN A CA 1
ATOM 3028 C C . ASN A 1 387 ? -14.434 13.584 30.354 1.00 69.88 387 ASN A C 1
ATOM 3030 O O . ASN A 1 387 ? -14.227 13.517 31.571 1.00 69.88 387 ASN A O 1
ATOM 3034 N N . GLU A 1 388 ? -13.525 14.051 29.498 1.00 62.62 388 GLU A N 1
ATOM 3035 C CA . GLU A 1 388 ? -12.268 14.671 29.912 1.00 62.62 388 GLU A CA 1
ATOM 3036 C C . GLU A 1 388 ? -12.243 16.197 29.736 1.00 62.62 388 GLU A C 1
ATOM 3038 O O . GLU A 1 388 ? -12.736 16.772 28.764 1.00 62.62 388 GLU A O 1
ATOM 3043 N N . ALA A 1 389 ? -11.624 16.874 30.705 1.00 48.84 389 ALA A N 1
ATOM 3044 C CA . ALA A 1 389 ? -11.528 18.328 30.773 1.00 48.84 389 ALA A CA 1
ATOM 3045 C C . ALA A 1 389 ? -10.429 18.879 29.845 1.00 48.84 389 ALA A C 1
ATOM 3047 O O . ALA A 1 389 ? -9.449 19.463 30.308 1.00 48.84 389 ALA A O 1
ATOM 3048 N N . CYS A 1 390 ? -10.588 18.727 28.531 1.00 39.56 390 CYS A N 1
ATOM 3049 C CA . CYS A 1 390 ? -9.700 19.345 27.547 1.00 39.56 390 CYS A CA 1
ATOM 3050 C C . CYS A 1 390 ? -10.428 20.438 26.752 1.00 39.56 390 CYS A C 1
ATOM 3052 O O . CYS A 1 390 ? -11.035 20.198 25.713 1.00 39.56 390 CYS A O 1
ATOM 3054 N N . GLY A 1 391 ? -10.351 21.682 27.240 1.00 50.81 391 GLY A N 1
ATOM 3055 C CA . GLY A 1 391 ? -10.864 22.867 26.538 1.00 50.81 391 GLY A CA 1
ATOM 3056 C C . GLY A 1 391 ? -12.368 23.121 26.712 1.00 50.81 391 GLY A C 1
ATOM 3057 O O . GLY A 1 391 ? -12.929 22.869 27.775 1.00 50.81 391 GLY A O 1
ATOM 3058 N N . ASN A 1 392 ? -13.015 23.704 25.692 1.00 47.44 392 ASN A N 1
ATOM 3059 C CA . ASN A 1 392 ? -14.460 23.972 25.699 1.00 47.44 392 ASN A CA 1
ATOM 3060 C C . ASN A 1 392 ? -15.240 22.642 25.640 1.00 47.44 392 ASN A C 1
ATOM 3062 O O . ASN A 1 392 ? -15.549 22.171 24.553 1.00 47.44 392 ASN A O 1
ATOM 3066 N N . TYR A 1 393 ? -15.516 22.065 26.813 1.00 50.06 393 TYR A N 1
ATOM 3067 C CA . TYR A 1 393 ? -16.540 21.064 27.152 1.00 50.06 393 TYR A CA 1
ATOM 3068 C C . TYR A 1 393 ? -17.117 20.256 25.971 1.00 50.06 393 TYR A C 1
ATOM 3070 O O . TYR A 1 393 ? -18.158 20.614 25.416 1.00 50.06 393 TYR A O 1
ATOM 3078 N N . THR A 1 394 ? -16.470 19.146 25.604 1.00 53.00 394 THR A N 1
ATOM 3079 C CA . THR A 1 394 ? -17.044 18.143 24.690 1.00 53.00 394 THR A CA 1
ATOM 3080 C C . THR A 1 394 ? -17.376 16.873 25.471 1.00 53.00 394 THR A C 1
ATOM 3082 O O . THR A 1 394 ? -16.568 15.962 25.588 1.00 53.00 394 THR A O 1
ATOM 3085 N N . HIS A 1 395 ? -18.583 16.822 26.041 1.00 67.00 395 HIS A N 1
ATOM 3086 C CA . HIS A 1 395 ? -19.119 15.614 26.671 1.00 67.00 395 HIS A CA 1
ATOM 3087 C C . HIS A 1 395 ? -19.828 14.793 25.599 1.00 67.00 395 HIS A C 1
ATOM 3089 O O . HIS A 1 395 ? -20.861 15.236 25.083 1.00 67.00 395 HIS A O 1
ATOM 3095 N N . GLN A 1 396 ? -19.297 13.624 25.244 1.00 69.56 396 GLN A N 1
ATOM 3096 C CA . GLN A 1 396 ? -19.836 12.871 24.113 1.00 69.56 396 GLN A CA 1
ATOM 3097 C C . GLN A 1 396 ? -19.822 11.357 24.301 1.00 69.56 396 GLN A C 1
ATOM 3099 O O . GLN A 1 396 ? -18.917 10.775 24.899 1.00 69.56 396 GLN A O 1
ATOM 3104 N N . VAL A 1 397 ? -20.855 10.741 23.735 1.00 72.38 397 VAL A N 1
ATOM 3105 C CA . VAL A 1 397 ? -20.941 9.322 23.425 1.00 72.38 397 VAL A CA 1
ATOM 3106 C C . VAL A 1 397 ? -20.681 9.178 21.932 1.00 72.38 397 VAL A C 1
ATOM 3108 O O . VAL A 1 397 ? -21.436 9.704 21.109 1.00 72.38 397 VAL A O 1
ATOM 3111 N N . ALA A 1 398 ? -19.621 8.461 21.582 1.00 72.50 398 ALA A N 1
ATOM 3112 C CA . ALA A 1 398 ? -19.293 8.138 20.201 1.00 72.50 398 ALA A CA 1
ATOM 3113 C C . ALA A 1 398 ? -19.488 6.642 19.951 1.00 72.50 398 ALA A C 1
ATOM 3115 O O . ALA A 1 398 ? -19.211 5.815 20.822 1.00 72.50 398 ALA A O 1
ATOM 3116 N N . ILE A 1 399 ? -19.958 6.300 18.755 1.00 74.06 399 ILE A N 1
ATOM 3117 C CA . ILE A 1 399 ? -19.853 4.942 18.223 1.00 74.06 399 ILE A CA 1
ATOM 3118 C C . ILE A 1 399 ? -18.410 4.773 17.761 1.00 74.06 399 ILE A C 1
ATOM 3120 O O . ILE A 1 399 ? -17.992 5.487 16.850 1.00 74.06 399 ILE A O 1
ATOM 3124 N N . GLY A 1 400 ? -17.671 3.872 18.406 1.00 72.56 400 GLY A N 1
ATOM 3125 C CA . GLY A 1 400 ? -16.296 3.563 18.023 1.00 72.56 400 GLY A CA 1
ATOM 3126 C C . GLY A 1 400 ? -16.215 2.351 17.094 1.00 72.56 400 GLY A C 1
ATOM 3127 O O . GLY A 1 400 ? -17.184 1.598 16.965 1.00 72.56 400 GLY A O 1
ATOM 3128 N N . LEU A 1 401 ? -15.049 2.139 16.479 1.00 76.44 401 LEU A N 1
ATOM 3129 C CA . LEU A 1 401 ? -14.715 0.865 15.824 1.00 76.44 401 LEU A CA 1
ATOM 3130 C C . LEU A 1 401 ? -13.954 -0.042 16.789 1.00 76.44 401 LEU A C 1
ATOM 3132 O O . LEU A 1 401 ? -13.200 0.433 17.642 1.00 76.44 401 LEU A O 1
ATOM 3136 N N . ALA A 1 402 ? -14.118 -1.354 16.656 1.00 77.31 402 ALA A N 1
ATOM 3137 C CA . ALA A 1 402 ? -13.253 -2.284 17.367 1.00 77.31 402 ALA A CA 1
ATOM 3138 C C . ALA A 1 402 ? -11.817 -2.186 16.816 1.00 77.31 402 ALA A C 1
ATOM 3140 O O . ALA A 1 402 ? -11.610 -1.959 15.622 1.00 77.31 402 ALA A O 1
ATOM 3141 N N . ALA A 1 403 ? -10.812 -2.297 17.687 1.00 80.31 403 ALA A N 1
ATOM 3142 C CA . ALA A 1 403 ? -9.412 -2.116 17.298 1.00 80.31 403 ALA A CA 1
ATOM 3143 C C . ALA A 1 403 ? -8.936 -3.134 16.239 1.00 80.31 403 ALA A C 1
ATOM 3145 O O . ALA A 1 403 ? -8.041 -2.815 15.458 1.00 80.31 403 ALA A O 1
ATOM 3146 N N . ASP A 1 404 ? -9.531 -4.327 16.194 1.00 80.44 404 ASP A N 1
ATOM 3147 C CA . ASP A 1 404 ? -9.297 -5.373 15.191 1.00 80.44 404 ASP A CA 1
ATOM 3148 C C . ASP A 1 404 ? -10.003 -5.121 13.844 1.00 80.44 404 ASP A C 1
ATOM 3150 O O . ASP A 1 404 ? -9.621 -5.705 12.831 1.00 80.44 404 ASP A O 1
ATOM 3154 N N . GLU A 1 405 ? -10.982 -4.214 13.798 1.00 80.06 405 GLU A N 1
ATOM 3155 C CA . GLU A 1 405 ? -11.692 -3.809 12.575 1.00 80.06 405 GLU A CA 1
ATOM 3156 C C . GLU A 1 405 ? -11.050 -2.597 11.873 1.00 80.06 405 GLU A C 1
ATOM 3158 O O . GLU A 1 405 ? -11.474 -2.205 10.781 1.00 80.06 405 GLU A O 1
ATOM 3163 N N . VAL A 1 406 ? -10.018 -1.984 12.467 1.00 80.44 406 VAL A N 1
ATOM 3164 C CA . VAL A 1 406 ? -9.328 -0.836 11.864 1.00 80.44 406 VAL A CA 1
ATOM 3165 C C . VAL A 1 406 ? -8.589 -1.275 10.601 1.00 80.44 406 VAL A C 1
ATOM 3167 O O . VAL A 1 406 ? -7.696 -2.121 10.633 1.00 80.44 406 VAL A O 1
ATOM 3170 N N . ASN A 1 407 ? -8.931 -0.663 9.464 1.00 81.75 407 ASN A N 1
ATOM 3171 C CA . ASN A 1 407 ? -8.330 -1.020 8.183 1.00 81.75 407 ASN A CA 1
ATOM 3172 C C . ASN A 1 407 ? -6.869 -0.554 8.061 1.00 81.75 407 ASN A C 1
ATOM 3174 O O . ASN A 1 407 ? -6.578 0.513 7.527 1.00 81.75 407 ASN A O 1
ATOM 3178 N N . VAL A 1 408 ? -5.925 -1.400 8.449 1.00 86.75 408 VAL A N 1
ATOM 3179 C CA . VAL A 1 408 ? -4.500 -1.071 8.364 1.00 86.75 408 VAL A CA 1
ATOM 3180 C C . VAL A 1 408 ? -3.907 -1.176 6.951 1.00 86.75 408 VAL A C 1
ATOM 3182 O O . VAL A 1 408 ? -2.705 -0.989 6.800 1.00 86.75 408 VAL A O 1
ATOM 3185 N N . SER A 1 409 ? -4.671 -1.482 5.894 1.00 86.25 409 SER A N 1
ATOM 3186 C CA . SER A 1 409 ? -4.099 -1.781 4.567 1.00 86.25 409 SER A CA 1
ATOM 3187 C C . SER A 1 409 ? -3.516 -0.565 3.834 1.00 86.25 409 SER A C 1
ATOM 3189 O O . SER A 1 409 ? -2.716 -0.736 2.910 1.00 86.25 409 SER A O 1
ATOM 3191 N N . CYS A 1 410 ? -3.930 0.652 4.201 1.00 85.81 410 CYS A N 1
ATOM 3192 C CA . CYS A 1 410 ? -3.583 1.867 3.464 1.00 85.81 410 CYS A CA 1
ATOM 3193 C C . CYS A 1 410 ? -2.204 2.420 3.814 1.00 85.81 410 CYS A C 1
ATOM 3195 O O . CYS A 1 410 ? -1.839 2.526 4.985 1.00 85.81 410 CYS A O 1
ATOM 3197 N N . TYR A 1 411 ? -1.474 2.845 2.782 1.00 91.81 411 TYR A N 1
ATOM 3198 C CA . TYR A 1 411 ? -0.248 3.624 2.914 1.00 91.81 411 TYR A CA 1
ATOM 3199 C C . TYR A 1 411 ? -0.485 5.068 2.489 1.00 91.81 411 TYR A C 1
ATOM 3201 O O . TYR A 1 411 ? -1.192 5.335 1.514 1.00 91.81 411 TYR A O 1
ATOM 3209 N N . GLN A 1 412 ? 0.169 5.995 3.184 1.00 90.06 412 GLN A N 1
ATOM 3210 C CA . GLN A 1 412 ? 0.184 7.409 2.831 1.00 90.06 412 GLN A CA 1
ATOM 3211 C C . GLN A 1 412 ? 1.619 7.943 2.738 1.00 90.06 412 GLN A C 1
ATOM 3213 O O . GLN A 1 412 ? 2.516 7.418 3.405 1.00 90.06 412 GLN A O 1
ATOM 3218 N N . PRO A 1 413 ? 1.857 8.989 1.923 1.00 92.19 413 PRO A N 1
ATOM 3219 C CA . PRO A 1 413 ? 3.107 9.731 1.970 1.00 92.19 413 PRO A CA 1
ATOM 3220 C C . PRO A 1 413 ? 3.294 10.361 3.349 1.00 92.19 413 PRO A C 1
ATOM 3222 O O . PRO A 1 413 ? 2.426 11.099 3.819 1.00 92.19 413 PRO A O 1
ATOM 3225 N N . SER A 1 414 ? 4.449 10.117 3.955 1.00 89.31 414 SER A N 1
ATOM 3226 C CA . SER A 1 414 ? 4.837 10.772 5.196 1.00 89.31 414 SER A CA 1
ATOM 3227 C C . SER A 1 414 ? 5.070 12.261 4.950 1.00 89.31 414 SER A C 1
ATOM 3229 O O . SER A 1 414 ? 5.884 12.642 4.100 1.00 89.31 414 SER A O 1
ATOM 3231 N N . ASN A 1 415 ? 4.363 13.117 5.687 1.00 86.56 415 ASN A N 1
ATOM 3232 C CA . ASN A 1 415 ? 4.479 14.563 5.558 1.00 86.56 415 ASN A CA 1
ATOM 3233 C C . ASN A 1 415 ? 4.566 15.258 6.928 1.00 86.56 415 ASN A C 1
ATOM 3235 O O . ASN A 1 415 ? 3.554 15.715 7.472 1.00 86.56 415 ASN A O 1
ATOM 3239 N N . PRO A 1 416 ? 5.802 15.472 7.423 1.00 76.31 416 PRO A N 1
ATOM 3240 C CA . PRO A 1 416 ? 6.067 16.197 8.658 1.00 76.31 416 PRO A CA 1
ATOM 3241 C C . PRO A 1 416 ? 5.396 17.568 8.774 1.00 76.31 416 PRO A C 1
ATOM 3243 O O . PRO A 1 416 ? 5.039 17.991 9.869 1.00 76.31 416 PRO A O 1
ATOM 3246 N N . THR A 1 417 ? 5.212 18.272 7.653 1.00 75.19 417 THR A N 1
ATOM 3247 C CA . THR A 1 417 ? 4.652 19.634 7.654 1.00 75.19 417 THR A CA 1
ATOM 3248 C C . THR A 1 417 ? 3.135 19.681 7.793 1.00 75.19 417 THR A C 1
ATOM 3250 O O . THR A 1 417 ? 2.607 20.716 8.195 1.00 75.19 417 THR A O 1
ATOM 3253 N N . SER A 1 418 ? 2.430 18.591 7.471 1.00 70.50 418 SER A N 1
ATOM 3254 C CA . SER A 1 418 ? 0.986 18.486 7.714 1.00 70.50 418 SER A CA 1
ATOM 3255 C C . SER A 1 418 ? 0.645 18.057 9.137 1.00 70.50 418 SER A C 1
ATOM 3257 O O . SER A 1 418 ? -0.508 18.194 9.543 1.00 70.50 418 SER A O 1
ATOM 3259 N N . TYR A 1 419 ? 1.618 17.559 9.903 1.00 73.50 419 TYR A N 1
ATOM 3260 C CA . TYR A 1 419 ? 1.407 17.240 11.309 1.00 73.50 419 TYR A CA 1
ATOM 3261 C C . TYR A 1 419 ? 1.297 18.533 12.129 1.00 73.50 419 TYR A C 1
ATOM 3263 O O . TYR A 1 419 ? 1.973 19.529 11.858 1.00 73.50 419 TYR A O 1
ATOM 3271 N N . ASN A 1 420 ? 0.400 18.546 13.115 1.00 63.25 420 ASN A N 1
ATOM 3272 C CA . ASN A 1 420 ? 0.167 19.717 13.958 1.00 63.25 420 ASN A CA 1
ATOM 3273 C C . ASN A 1 420 ? 1.469 20.151 14.659 1.00 63.25 420 ASN A C 1
ATOM 3275 O O . ASN A 1 420 ? 2.215 19.326 15.180 1.00 63.25 420 ASN A O 1
ATOM 3279 N N . THR A 1 421 ? 1.716 21.463 14.721 1.00 59.41 421 THR A N 1
ATOM 3280 C CA . THR A 1 421 ? 2.905 22.085 15.335 1.00 59.41 421 THR A CA 1
ATOM 3281 C C . THR A 1 421 ? 3.113 21.781 16.826 1.00 59.41 421 THR A C 1
ATOM 3283 O O . THR A 1 421 ? 4.157 22.131 17.375 1.00 59.41 421 THR A O 1
ATOM 3286 N N . THR A 1 422 ? 2.138 21.163 17.496 1.00 65.69 422 THR A N 1
ATOM 3287 C CA . THR A 1 422 ? 2.234 20.701 18.888 1.00 65.69 422 THR A CA 1
ATOM 3288 C C . THR A 1 422 ? 2.925 19.343 19.039 1.00 65.69 422 THR A C 1
ATOM 3290 O O . THR A 1 422 ? 3.440 19.064 20.121 1.00 65.69 422 THR A O 1
ATOM 3293 N N . CYS A 1 423 ? 2.991 18.524 17.984 1.00 69.06 423 CYS A N 1
ATOM 3294 C CA . CYS A 1 423 ? 3.589 17.188 18.016 1.00 69.06 423 CYS A CA 1
ATOM 3295 C C . CYS A 1 423 ? 4.951 17.184 17.292 1.00 69.06 423 CYS A C 1
ATOM 3297 O O . CYS A 1 423 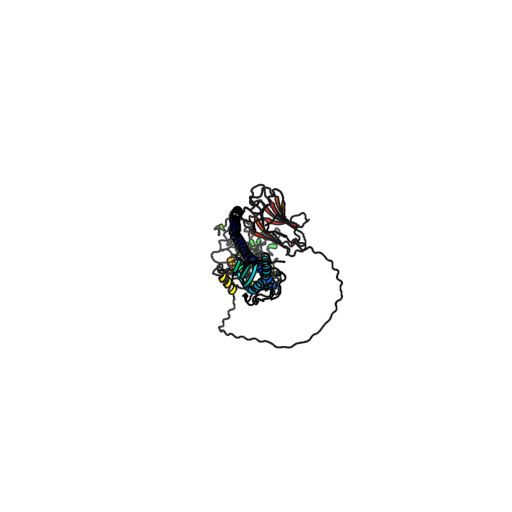? 5.094 17.744 16.206 1.00 69.06 423 CYS A O 1
ATOM 3299 N N . ASN A 1 424 ? 5.963 16.517 17.862 1.00 70.75 424 ASN A N 1
ATOM 3300 C CA . ASN A 1 424 ? 7.177 16.193 17.107 1.00 70.75 424 ASN A CA 1
ATOM 3301 C C . ASN A 1 424 ? 6.874 15.020 16.183 1.00 70.75 424 ASN A C 1
ATOM 3303 O O . ASN A 1 424 ? 6.314 14.022 16.629 1.00 70.75 424 ASN A O 1
ATOM 3307 N N . ALA A 1 425 ? 7.307 15.116 14.935 1.00 74.38 425 ALA A N 1
ATOM 3308 C CA . ALA A 1 425 ? 7.120 14.056 13.969 1.00 74.38 425 ALA A CA 1
ATOM 3309 C C . ALA A 1 425 ? 8.317 13.963 13.032 1.00 74.38 425 ALA A C 1
ATOM 3311 O O . ALA A 1 425 ? 8.958 14.966 12.702 1.00 74.38 425 ALA A O 1
ATOM 3312 N N . TYR A 1 426 ? 8.600 12.736 12.621 1.00 79.00 426 TYR A N 1
ATOM 3313 C CA . TYR A 1 426 ? 9.686 12.399 11.721 1.00 79.00 426 TYR A CA 1
ATOM 3314 C C . TYR A 1 426 ? 9.118 11.703 10.494 1.00 79.00 426 TYR A C 1
ATOM 3316 O O . TYR A 1 426 ? 8.088 11.041 10.599 1.00 79.00 426 TYR A O 1
ATOM 3324 N N . PRO A 1 427 ? 9.772 11.851 9.336 1.00 88.19 427 PRO A N 1
ATOM 3325 C CA . PRO A 1 427 ? 9.324 11.161 8.152 1.00 88.19 427 PRO A CA 1
ATOM 3326 C C . PRO A 1 427 ? 9.604 9.654 8.222 1.00 88.19 427 PRO A C 1
ATOM 3328 O O . PRO A 1 427 ? 10.743 9.241 8.474 1.00 88.19 427 PRO A O 1
ATOM 3331 N N . GLY A 1 428 ? 8.576 8.851 7.940 1.00 92.44 428 GLY A N 1
ATOM 3332 C CA . GLY A 1 428 ? 8.687 7.402 7.772 1.00 92.44 428 GLY A CA 1
ATOM 3333 C C . GLY A 1 428 ? 9.635 6.997 6.632 1.00 92.44 428 GLY A C 1
ATOM 3334 O O . GLY A 1 428 ? 9.966 7.811 5.763 1.00 92.44 428 GLY A O 1
ATOM 3335 N N . PRO A 1 429 ? 10.109 5.741 6.606 1.00 96.44 429 PRO A N 1
ATOM 3336 C CA . PRO A 1 429 ? 11.136 5.297 5.675 1.00 96.44 429 PRO A CA 1
ATOM 3337 C C . PRO A 1 429 ? 10.605 5.246 4.238 1.00 96.44 429 PRO A C 1
ATOM 3339 O O . PRO A 1 429 ? 9.470 4.825 3.980 1.00 96.44 429 PRO A O 1
ATOM 3342 N N . SER A 1 430 ? 11.445 5.653 3.283 1.00 96.94 430 SER A N 1
ATOM 3343 C CA . SER A 1 430 ? 11.176 5.460 1.852 1.00 96.94 430 SER A CA 1
ATOM 3344 C C . SER A 1 430 ? 11.216 3.975 1.471 1.00 96.94 430 SER A C 1
ATOM 3346 O O . SER A 1 430 ? 11.699 3.138 2.233 1.00 96.94 430 SER A O 1
ATOM 3348 N N . PHE A 1 431 ? 10.780 3.623 0.260 1.00 97.38 431 PHE A N 1
ATOM 3349 C CA . PHE A 1 431 ? 10.917 2.251 -0.250 1.00 97.38 431 PHE A CA 1
ATOM 3350 C C . PHE A 1 431 ? 12.364 1.723 -0.200 1.00 97.38 431 PHE A C 1
ATOM 3352 O O . PHE A 1 431 ? 12.600 0.576 0.179 1.00 97.38 431 PHE A O 1
ATOM 3359 N N . PHE A 1 432 ? 13.340 2.574 -0.522 1.00 97.38 432 PHE A N 1
ATOM 3360 C CA . PHE A 1 432 ? 14.760 2.225 -0.470 1.00 97.38 432 PHE A CA 1
ATOM 3361 C C . PHE A 1 432 ? 15.255 2.048 0.967 1.00 97.38 432 PHE A C 1
ATOM 3363 O O . PHE A 1 432 ? 15.986 1.101 1.250 1.00 97.38 432 PHE A O 1
ATOM 3370 N N . ASP A 1 433 ? 14.806 2.899 1.897 1.00 97.56 433 ASP A N 1
ATOM 3371 C CA . ASP A 1 433 ? 15.091 2.726 3.325 1.00 97.56 433 ASP A CA 1
ATOM 3372 C C . ASP A 1 433 ? 14.504 1.410 3.853 1.00 97.56 433 ASP A C 1
ATOM 3374 O O . ASP A 1 433 ? 15.181 0.705 4.596 1.00 97.56 433 ASP A O 1
ATOM 3378 N N . ARG A 1 434 ? 13.297 1.029 3.418 1.00 96.75 434 ARG A N 1
ATOM 3379 C CA . ARG A 1 434 ? 12.655 -0.242 3.792 1.00 96.75 434 ARG A CA 1
ATOM 3380 C C . ARG A 1 434 ? 13.449 -1.449 3.285 1.00 96.75 434 ARG A C 1
ATOM 3382 O O . ARG A 1 434 ? 13.710 -2.365 4.059 1.00 96.75 434 ARG A O 1
ATOM 3389 N N . LEU A 1 435 ? 13.910 -1.430 2.031 1.00 97.44 435 LEU A N 1
ATOM 3390 C CA . LEU A 1 435 ? 14.828 -2.449 1.490 1.00 97.44 435 LEU A CA 1
ATOM 3391 C C . LEU A 1 435 ? 16.170 -2.486 2.239 1.00 97.44 435 LEU A C 1
ATOM 3393 O O . LEU A 1 435 ? 16.763 -3.547 2.438 1.00 97.44 435 LEU A O 1
ATOM 3397 N N . ASP A 1 436 ? 16.648 -1.326 2.680 1.00 96.75 436 ASP A N 1
ATOM 3398 C CA . ASP A 1 436 ? 17.856 -1.180 3.490 1.00 96.75 436 ASP A CA 1
ATOM 3399 C C . ASP A 1 436 ? 17.637 -1.518 4.977 1.00 96.75 436 ASP A C 1
ATOM 3401 O O . ASP A 1 436 ? 18.594 -1.462 5.757 1.00 96.75 436 ASP A O 1
ATOM 3405 N N . GLY A 1 437 ? 16.416 -1.882 5.387 1.00 95.06 437 GLY A N 1
ATOM 3406 C CA . GLY A 1 437 ? 16.062 -2.186 6.776 1.00 95.06 437 GLY A CA 1
ATOM 3407 C C . GLY A 1 437 ? 16.208 -0.993 7.722 1.00 95.06 437 GLY A C 1
ATOM 3408 O O . GLY A 1 437 ? 16.542 -1.164 8.893 1.00 95.06 437 GLY A O 1
ATOM 3409 N N . ARG A 1 438 ? 16.034 0.228 7.214 1.00 95.12 438 ARG A N 1
ATOM 3410 C CA . ARG A 1 438 ? 16.042 1.465 7.995 1.00 95.12 438 ARG A CA 1
ATOM 3411 C C . ARG A 1 438 ? 14.611 1.853 8.349 1.00 95.12 438 ARG A C 1
ATOM 3413 O O . ARG A 1 438 ? 13.726 1.829 7.502 1.00 95.12 438 ARG A O 1
ATOM 3420 N N . TYR A 1 439 ? 14.414 2.276 9.594 1.00 94.69 439 TYR A N 1
ATOM 3421 C CA . TYR A 1 439 ? 13.104 2.701 10.095 1.00 94.69 439 TYR A CA 1
ATOM 3422 C C . TYR A 1 439 ? 12.794 4.176 9.854 1.00 94.69 439 TYR A C 1
ATOM 3424 O O . TYR A 1 439 ? 11.668 4.587 10.040 1.00 94.69 439 TYR A O 1
ATOM 3432 N N . ASN A 1 440 ? 13.760 5.001 9.465 1.00 94.38 440 ASN A N 1
ATOM 3433 C CA . ASN A 1 440 ? 13.527 6.431 9.260 1.00 94.38 440 ASN A CA 1
ATOM 3434 C C . ASN A 1 440 ? 13.998 6.825 7.865 1.00 94.38 440 ASN A C 1
ATOM 3436 O O . ASN A 1 440 ? 14.936 6.211 7.342 1.00 94.38 440 ASN A O 1
ATOM 3440 N N . LEU A 1 441 ? 13.381 7.861 7.291 1.00 95.56 441 LEU A N 1
ATOM 3441 C CA . LEU A 1 441 ? 13.818 8.417 6.014 1.00 95.56 441 LEU A CA 1
ATOM 3442 C C . LEU A 1 441 ? 15.280 8.864 6.099 1.00 95.56 441 LEU A C 1
ATOM 3444 O O . LEU A 1 441 ? 15.638 9.695 6.940 1.00 95.56 441 LEU A O 1
ATOM 3448 N N . SER A 1 442 ? 16.132 8.338 5.221 1.00 94.44 442 SER A N 1
ATOM 3449 C CA . SER A 1 442 ? 17.530 8.761 5.195 1.00 94.44 442 SER A CA 1
ATOM 3450 C C . SER A 1 442 ? 17.735 10.076 4.445 1.00 94.44 442 SER A C 1
ATOM 3452 O O . SER A 1 442 ? 17.113 10.350 3.418 1.00 94.44 442 SER A O 1
ATOM 3454 N N . GLU A 1 443 ? 18.682 10.880 4.940 1.00 93.44 443 GLU A N 1
ATOM 3455 C CA . GLU A 1 443 ? 19.078 12.150 4.316 1.00 93.44 443 GLU A CA 1
ATOM 3456 C C . GLU A 1 443 ? 19.567 11.949 2.874 1.00 93.44 443 GLU A C 1
ATOM 3458 O O . GLU A 1 443 ? 19.313 12.790 2.019 1.00 93.44 443 GLU A O 1
ATOM 3463 N N . LEU A 1 444 ? 20.196 10.801 2.588 1.00 93.25 444 LEU A N 1
ATOM 3464 C CA . LEU A 1 444 ? 20.631 10.418 1.245 1.00 93.25 444 LEU A CA 1
ATOM 3465 C C . LEU A 1 444 ? 19.465 10.434 0.247 1.00 93.25 444 LEU A C 1
ATOM 3467 O O . LEU A 1 444 ? 19.511 11.175 -0.733 1.00 93.25 444 LEU A O 1
ATOM 3471 N N . TYR A 1 445 ? 18.422 9.645 0.513 1.00 95.69 445 TYR A N 1
ATOM 3472 C CA . TYR A 1 445 ? 17.287 9.501 -0.398 1.00 95.69 445 TYR A CA 1
ATOM 3473 C C . TYR A 1 445 ? 16.456 10.785 -0.467 1.00 95.69 445 TYR A C 1
ATOM 3475 O O . TYR A 1 445 ? 16.022 11.188 -1.548 1.00 95.69 445 TYR A O 1
ATOM 3483 N N . ALA A 1 446 ? 16.294 11.480 0.665 1.00 94.88 446 ALA A N 1
ATOM 3484 C CA . ALA A 1 446 ? 15.617 12.771 0.699 1.00 94.88 446 ALA A CA 1
ATOM 3485 C C . ALA A 1 446 ? 16.337 13.816 -0.172 1.00 94.88 446 ALA A C 1
ATOM 3487 O O . ALA A 1 446 ? 15.684 14.520 -0.942 1.00 94.88 446 ALA A O 1
ATOM 3488 N N . GLN A 1 447 ? 17.671 13.894 -0.096 1.00 95.44 447 GLN A N 1
ATOM 3489 C CA . GLN A 1 447 ? 18.456 14.852 -0.873 1.00 95.44 447 GLN A CA 1
ATOM 3490 C C . GLN A 1 447 ? 18.462 14.513 -2.367 1.00 95.44 447 GLN A C 1
ATOM 3492 O O . GLN A 1 447 ? 18.298 15.411 -3.185 1.00 95.44 447 GLN A O 1
ATOM 3497 N N . GLN A 1 448 ? 18.588 13.236 -2.738 1.00 94.62 448 GLN A N 1
ATOM 3498 C CA . GLN A 1 448 ? 18.522 12.818 -4.143 1.00 94.62 448 GLN A CA 1
ATOM 3499 C C . GLN A 1 448 ? 17.187 13.195 -4.794 1.00 94.62 448 GLN A C 1
ATOM 3501 O O . GLN A 1 448 ? 17.171 13.771 -5.880 1.00 94.62 448 GLN A O 1
ATOM 3506 N N . SER A 1 449 ? 16.072 12.912 -4.115 1.00 95.12 449 SER A N 1
ATOM 3507 C CA . SER A 1 449 ? 14.738 13.288 -4.591 1.00 95.12 449 SER A CA 1
ATOM 3508 C C . SER A 1 449 ? 14.556 14.810 -4.628 1.00 95.12 449 SER A C 1
ATOM 3510 O O . SER A 1 449 ? 13.969 15.353 -5.565 1.00 95.12 449 SER A O 1
ATOM 3512 N N . GLN A 1 450 ? 15.105 15.535 -3.652 1.00 95.44 450 GLN A N 1
ATOM 3513 C CA . GLN A 1 450 ? 15.074 16.996 -3.638 1.00 95.44 450 GLN A CA 1
ATOM 3514 C C . GLN A 1 450 ? 15.863 17.598 -4.811 1.00 95.44 450 GLN A C 1
ATOM 3516 O O . GLN A 1 450 ? 15.386 18.544 -5.440 1.00 95.44 450 GLN A O 1
ATOM 3521 N N . ASP A 1 451 ? 17.038 17.054 -5.121 1.00 95.50 451 ASP A N 1
ATOM 3522 C CA . ASP A 1 451 ? 17.899 17.535 -6.203 1.00 95.50 451 ASP A CA 1
ATOM 3523 C C . ASP A 1 451 ? 17.323 17.209 -7.588 1.00 95.50 451 ASP A C 1
ATOM 3525 O O . ASP A 1 451 ? 17.409 18.034 -8.499 1.00 95.50 451 ASP A O 1
ATOM 3529 N N . ALA A 1 452 ? 16.718 16.027 -7.752 1.00 93.94 452 ALA A N 1
ATOM 3530 C CA . ALA A 1 452 ? 16.172 15.575 -9.031 1.00 93.94 452 ALA A CA 1
ATOM 3531 C C . ALA A 1 452 ? 14.741 16.076 -9.300 1.00 93.94 452 ALA A C 1
ATOM 3533 O O . ALA A 1 452 ? 14.430 16.469 -10.424 1.00 93.94 452 ALA A O 1
ATOM 3534 N N . TYR A 1 453 ? 13.880 16.093 -8.277 1.00 95.19 453 TYR A N 1
ATOM 3535 C CA . TYR A 1 453 ? 12.427 16.271 -8.421 1.00 95.19 453 TYR A CA 1
ATOM 3536 C C . TYR A 1 453 ? 11.836 17.382 -7.552 1.00 95.19 453 TYR A C 1
ATOM 3538 O O . TYR A 1 453 ? 10.630 17.623 -7.592 1.00 95.19 453 TYR A O 1
ATOM 3546 N N . ASN A 1 454 ? 12.667 18.099 -6.791 1.00 94.88 454 ASN A N 1
ATOM 3547 C CA . ASN A 1 454 ? 12.236 19.185 -5.912 1.00 94.88 454 ASN A CA 1
ATOM 3548 C C . ASN A 1 454 ? 11.171 18.754 -4.879 1.00 94.88 454 ASN A C 1
ATOM 3550 O O . ASN A 1 454 ? 10.246 19.509 -4.572 1.00 94.88 454 ASN A O 1
ATOM 3554 N N . THR A 1 455 ? 11.294 17.531 -4.355 1.00 91.75 455 THR A N 1
ATOM 3555 C CA . THR A 1 455 ? 10.425 16.994 -3.300 1.00 91.75 455 THR A CA 1
ATOM 3556 C C . THR A 1 455 ? 11.203 16.110 -2.328 1.00 91.75 455 THR A C 1
ATOM 3558 O O . THR A 1 455 ? 12.082 15.353 -2.735 1.00 91.75 455 THR A O 1
ATOM 3561 N N . THR A 1 456 ? 10.846 16.172 -1.045 1.00 91.44 456 THR A N 1
ATOM 3562 C CA . THR A 1 456 ? 11.317 15.259 0.013 1.00 91.44 456 THR A CA 1
ATOM 3563 C C . THR A 1 456 ? 10.218 14.310 0.505 1.00 91.44 456 THR A C 1
ATOM 3565 O O . THR A 1 456 ? 10.460 13.494 1.392 1.00 91.44 456 THR A O 1
ATOM 3568 N N . LEU A 1 457 ? 9.010 14.390 -0.072 1.00 93.19 457 LEU A N 1
ATOM 3569 C CA . LEU A 1 457 ? 7.843 13.578 0.297 1.00 93.19 457 LEU A CA 1
ATOM 3570 C C . LEU A 1 457 ? 7.914 12.183 -0.340 1.00 93.19 457 LEU A C 1
ATOM 3572 O O . LEU A 1 457 ? 7.112 11.827 -1.203 1.00 93.19 457 LEU A O 1
ATOM 3576 N N . ILE A 1 458 ? 8.920 11.417 0.074 1.00 95.69 458 ILE A N 1
ATOM 3577 C CA . ILE A 1 458 ? 9.203 10.060 -0.417 1.00 95.69 458 ILE A CA 1
ATOM 3578 C C . ILE A 1 458 ? 9.080 8.987 0.672 1.00 95.69 458 ILE A C 1
ATOM 3580 O O . ILE A 1 458 ? 9.194 7.797 0.385 1.00 95.69 458 ILE A O 1
ATOM 3584 N N . GLY A 1 459 ? 8.890 9.405 1.925 1.00 95.06 459 GLY A N 1
ATOM 3585 C CA . GLY A 1 459 ? 8.630 8.504 3.040 1.00 95.06 459 GLY A CA 1
ATOM 3586 C C . GLY A 1 459 ? 7.242 7.884 2.928 1.00 95.06 459 GLY A C 1
ATOM 3587 O O . GLY A 1 459 ? 6.302 8.539 2.476 1.00 95.06 459 GLY A O 1
ATOM 3588 N N . LEU A 1 460 ? 7.116 6.633 3.354 1.00 94.31 460 LEU A N 1
ATOM 3589 C CA . LEU A 1 460 ? 5.842 5.927 3.445 1.00 94.31 460 LEU A CA 1
ATOM 3590 C C . LEU A 1 460 ? 5.493 5.682 4.905 1.00 94.31 460 LEU A C 1
ATOM 3592 O O . LEU A 1 460 ? 6.381 5.378 5.701 1.00 94.31 460 LEU A O 1
ATOM 3596 N N . GLU A 1 461 ? 4.204 5.743 5.217 1.00 89.81 461 GLU A N 1
ATOM 3597 C CA . GLU A 1 461 ? 3.644 5.426 6.529 1.00 89.81 461 GLU A CA 1
ATOM 3598 C C . GLU A 1 461 ? 2.385 4.578 6.378 1.00 89.81 461 GLU A C 1
ATOM 3600 O O . GLU A 1 461 ? 1.601 4.749 5.439 1.00 89.81 461 GLU A O 1
ATOM 3605 N N . THR A 1 462 ? 2.190 3.660 7.318 1.00 91.06 462 THR A N 1
ATOM 3606 C CA . THR A 1 462 ? 0.978 2.849 7.440 1.00 91.06 462 THR A CA 1
ATOM 3607 C C . THR A 1 462 ? 0.804 2.389 8.887 1.00 91.06 462 THR A C 1
ATOM 3609 O O . THR A 1 462 ? 1.701 2.568 9.710 1.00 91.06 462 THR A O 1
ATOM 3612 N N . LEU A 1 463 ? -0.339 1.779 9.197 1.00 91.31 463 LEU A N 1
ATOM 3613 C CA . LEU A 1 463 ? -0.623 1.216 10.516 1.00 91.31 463 LEU A CA 1
ATOM 3614 C C . LEU A 1 463 ? -0.236 -0.270 10.576 1.00 91.31 463 LEU A C 1
ATOM 3616 O O . LEU A 1 463 ? -0.289 -0.967 9.567 1.00 91.31 463 LEU A O 1
ATOM 3620 N N . VAL A 1 464 ? 0.151 -0.770 11.741 1.00 92.31 464 VAL A N 1
ATOM 3621 C CA . VAL A 1 464 ? 0.425 -2.186 12.016 1.00 92.31 464 VAL A CA 1
ATOM 3622 C C . VAL A 1 464 ? -0.790 -2.789 12.697 1.00 92.31 464 VAL A C 1
ATOM 3624 O O . VAL A 1 464 ? -1.323 -2.206 13.637 1.00 92.31 464 VAL A O 1
ATOM 3627 N N . SER A 1 465 ? -1.219 -3.966 12.240 1.00 90.62 465 SER A N 1
ATOM 3628 C CA . SER A 1 465 ? -2.202 -4.762 12.974 1.00 90.62 465 SER A CA 1
ATOM 3629 C C . SER A 1 465 ? -1.473 -5.621 14.010 1.00 90.62 465 SER A C 1
ATOM 3631 O O . SER A 1 465 ? -0.765 -6.554 13.624 1.00 90.62 465 SER A O 1
ATOM 3633 N N . PRO A 1 466 ? -1.620 -5.362 15.322 1.00 90.12 466 PRO A N 1
ATOM 3634 C CA . PRO A 1 466 ? -1.050 -6.244 16.339 1.00 90.12 466 PRO A CA 1
ATOM 3635 C C . PRO A 1 466 ? -1.745 -7.608 16.366 1.00 90.12 466 PRO A C 1
ATOM 3637 O O . PRO A 1 466 ? -1.127 -8.587 16.758 1.00 90.12 466 PRO A O 1
ATOM 3640 N N . TYR A 1 467 ? -3.004 -7.683 15.926 1.00 89.12 467 TYR A N 1
ATOM 3641 C CA . TYR A 1 467 ? -3.767 -8.928 15.842 1.00 89.12 467 TYR A CA 1
ATOM 3642 C C . TYR A 1 467 ? -3.164 -9.875 14.814 1.00 89.12 467 TYR A C 1
ATOM 3644 O O . TYR A 1 467 ? -2.965 -11.049 15.097 1.00 89.12 467 TYR A O 1
ATOM 3652 N N . GLU A 1 468 ? -2.792 -9.342 13.649 1.00 89.19 468 GLU A N 1
ATOM 3653 C CA . GLU A 1 468 ? -2.097 -10.115 12.620 1.00 89.19 468 GLU A CA 1
ATOM 3654 C C . GLU A 1 468 ? -0.746 -10.628 13.141 1.00 89.19 468 GLU A C 1
ATOM 3656 O O . GLU A 1 468 ? -0.372 -11.776 12.917 1.00 89.19 468 GLU A O 1
ATOM 3661 N N . ILE A 1 469 ? -0.023 -9.803 13.900 1.00 91.06 469 ILE A N 1
ATOM 3662 C CA . ILE A 1 469 ? 1.254 -10.186 14.511 1.00 91.06 469 ILE A CA 1
ATOM 3663 C C . ILE A 1 469 ? 1.065 -11.298 15.563 1.00 91.06 469 ILE A C 1
ATOM 3665 O O . ILE A 1 469 ? 1.795 -12.297 15.530 1.00 91.06 469 ILE A O 1
ATOM 3669 N N . ASP A 1 470 ? 0.082 -11.163 16.456 1.00 90.56 470 ASP A N 1
ATOM 3670 C CA . ASP A 1 470 ? -0.221 -12.151 17.504 1.00 90.56 470 ASP A CA 1
ATOM 3671 C C . ASP A 1 470 ? -0.703 -13.490 16.920 1.00 90.56 470 ASP A C 1
ATOM 3673 O O . ASP A 1 470 ? -0.232 -14.554 17.332 1.00 90.56 470 ASP A O 1
ATOM 3677 N N . ASP A 1 471 ? -1.535 -13.457 15.870 1.00 90.88 471 ASP A N 1
ATOM 3678 C CA . ASP A 1 471 ? -2.002 -14.649 15.142 1.00 90.88 471 ASP A CA 1
ATOM 3679 C C . ASP A 1 471 ? -0.835 -15.484 14.583 1.00 90.88 471 ASP A C 1
ATOM 3681 O O . ASP A 1 471 ? -0.904 -16.716 14.487 1.00 90.88 471 ASP A O 1
ATOM 3685 N N . HIS A 1 472 ? 0.285 -14.829 14.270 1.00 92.12 472 HIS A N 1
ATOM 3686 C CA . HIS A 1 472 ? 1.520 -15.463 13.815 1.00 92.12 472 HIS A CA 1
ATOM 3687 C C . HIS A 1 472 ? 2.502 -15.826 14.947 1.00 92.12 472 HIS A C 1
ATOM 3689 O O . HIS A 1 472 ? 3.631 -16.265 14.678 1.00 92.12 472 HIS A O 1
ATOM 3695 N N . SER A 1 473 ? 2.053 -15.740 16.206 1.00 91.19 473 SER A N 1
ATOM 3696 C CA . SER A 1 473 ? 2.815 -16.027 17.431 1.00 91.19 473 SER A CA 1
ATOM 3697 C C . SER A 1 473 ? 4.059 -15.152 17.597 1.00 91.19 473 SER A C 1
ATOM 3699 O O . SER A 1 473 ? 5.095 -15.617 18.085 1.00 91.19 473 SER A O 1
ATOM 3701 N N . ILE A 1 474 ? 3.979 -13.900 17.151 1.00 91.25 474 ILE A N 1
ATOM 3702 C CA . ILE A 1 474 ? 5.027 -12.898 17.330 1.00 91.25 474 ILE A CA 1
ATOM 3703 C C . ILE A 1 474 ? 4.659 -12.044 18.542 1.00 91.25 474 ILE A C 1
ATOM 3705 O O . ILE A 1 474 ? 3.494 -11.738 18.773 1.00 91.25 474 ILE A O 1
ATOM 3709 N N . GLN A 1 475 ? 5.658 -11.669 19.339 1.00 90.88 475 GLN A N 1
ATOM 3710 C CA . GLN A 1 475 ? 5.431 -10.834 20.511 1.00 90.88 475 GLN A CA 1
ATOM 3711 C C . GLN A 1 475 ? 4.911 -9.452 20.092 1.00 90.88 475 GLN A C 1
ATOM 3713 O O . GLN A 1 475 ? 5.608 -8.710 19.404 1.00 90.88 475 GLN A O 1
ATOM 3718 N N . VAL A 1 476 ? 3.715 -9.102 20.562 1.00 90.94 476 VAL A N 1
ATOM 3719 C CA . VAL A 1 476 ? 3.138 -7.767 20.390 1.00 90.94 476 VAL A CA 1
ATOM 3720 C C . VAL A 1 476 ? 3.658 -6.824 21.471 1.00 90.94 476 VAL A C 1
ATOM 3722 O O . VAL A 1 476 ? 3.656 -7.144 22.661 1.00 90.94 476 VAL A O 1
ATOM 3725 N N . HIS A 1 477 ? 4.074 -5.632 21.056 1.00 89.25 477 HIS A N 1
ATOM 3726 C CA . HIS A 1 477 ? 4.426 -4.541 21.959 1.00 89.25 477 HIS A CA 1
ATOM 3727 C C . HIS A 1 477 ? 3.177 -3.705 22.265 1.00 89.25 477 HIS A C 1
ATOM 3729 O O . HIS A 1 477 ? 2.849 -2.779 21.529 1.00 89.25 477 HIS A O 1
ATOM 3735 N N . GLU A 1 478 ? 2.463 -4.057 23.338 1.00 85.69 478 GLU A N 1
ATOM 3736 C CA . GLU A 1 478 ? 1.132 -3.505 23.666 1.00 85.69 478 GLU A CA 1
ATOM 3737 C C . GLU A 1 478 ? 1.114 -1.974 23.806 1.00 85.69 478 GLU A C 1
ATOM 3739 O O . GLU A 1 478 ? 0.168 -1.327 23.368 1.00 85.69 478 GLU A O 1
ATOM 3744 N N . ASP A 1 479 ? 2.181 -1.392 24.360 1.00 85.38 479 ASP A N 1
ATOM 3745 C CA . ASP A 1 479 ? 2.313 0.058 24.563 1.00 85.38 479 ASP A CA 1
ATOM 3746 C C . ASP A 1 479 ? 2.893 0.797 23.339 1.00 85.38 479 ASP A C 1
ATOM 3748 O O . ASP A 1 479 ? 3.030 2.026 23.367 1.00 85.38 479 ASP A O 1
ATOM 3752 N N . ALA A 1 480 ? 3.326 0.077 22.297 1.00 88.56 480 ALA A N 1
ATOM 3753 C CA . ALA A 1 480 ? 3.993 0.686 21.152 1.00 88.56 480 ALA A CA 1
ATOM 3754 C C . ALA A 1 480 ? 2.991 1.387 20.229 1.00 88.56 480 ALA A C 1
ATOM 3756 O O . ALA A 1 480 ? 1.862 0.939 20.061 1.00 88.56 480 ALA A O 1
ATOM 3757 N N . THR A 1 481 ? 3.413 2.479 19.594 1.00 89.38 481 THR A N 1
ATOM 3758 C CA . THR A 1 481 ? 2.657 3.114 18.511 1.00 89.38 481 THR A CA 1
ATOM 3759 C C . THR A 1 481 ? 2.546 2.164 17.332 1.00 89.38 481 THR A C 1
ATOM 3761 O O . THR A 1 481 ? 3.503 1.478 16.977 1.00 89.38 481 THR A O 1
ATOM 3764 N N . TRP A 1 482 ? 1.374 2.123 16.711 1.00 90.50 482 TRP A N 1
ATOM 3765 C CA . TRP A 1 482 ? 1.115 1.225 15.592 1.00 90.50 482 TRP A CA 1
ATOM 3766 C C . TRP A 1 482 ? 1.437 1.857 14.250 1.00 90.50 482 TRP A C 1
ATOM 3768 O O . TRP A 1 482 ? 1.076 1.308 13.221 1.00 90.50 482 TRP A O 1
ATOM 3778 N N . ILE A 1 483 ? 2.151 2.979 14.225 1.00 90.69 483 ILE A N 1
ATOM 3779 C CA . ILE A 1 483 ? 2.798 3.435 12.997 1.00 90.69 483 ILE A CA 1
ATOM 3780 C C . ILE A 1 483 ? 3.919 2.468 12.660 1.00 90.69 483 ILE A C 1
ATOM 3782 O O . ILE A 1 483 ? 4.804 2.244 13.480 1.00 90.69 483 ILE A O 1
ATOM 3786 N N . ASP A 1 484 ? 3.888 1.910 11.456 1.00 92.00 484 ASP A N 1
ATOM 3787 C CA . ASP A 1 484 ? 4.737 0.801 11.033 1.00 92.00 484 ASP A CA 1
ATOM 3788 C C . ASP A 1 484 ? 6.202 0.923 11.427 1.00 92.00 484 ASP A C 1
ATOM 3790 O O . ASP A 1 484 ? 6.736 0.043 12.092 1.00 92.00 484 ASP A O 1
ATOM 3794 N N . TYR A 1 485 ? 6.852 2.022 11.085 1.00 90.75 485 TYR A N 1
ATOM 3795 C CA . TYR A 1 485 ? 8.268 2.184 11.361 1.00 90.75 485 TYR A CA 1
ATOM 3796 C C . TYR A 1 485 ? 8.580 2.471 12.835 1.00 90.75 485 TYR A C 1
ATOM 3798 O O . TYR A 1 485 ? 9.686 2.188 13.297 1.00 90.75 485 TYR A O 1
ATOM 3806 N N . LEU A 1 486 ? 7.630 3.034 13.582 1.00 91.50 486 LEU A N 1
ATOM 3807 C CA . LEU A 1 486 ? 7.782 3.328 15.005 1.00 91.50 486 LEU A CA 1
ATOM 3808 C C . LEU A 1 486 ? 7.460 2.104 15.877 1.00 91.50 486 LEU A C 1
ATOM 3810 O O . LEU A 1 486 ? 8.091 1.926 16.920 1.00 91.50 486 LEU A O 1
ATOM 3814 N N . TYR A 1 487 ? 6.545 1.243 15.424 1.00 92.44 487 TYR A N 1
ATOM 3815 C CA . TYR A 1 487 ? 6.184 -0.018 16.069 1.00 92.44 487 TYR A CA 1
ATOM 3816 C C . TYR A 1 487 ? 7.420 -0.898 16.277 1.00 92.44 487 TYR A C 1
ATOM 3818 O O . TYR A 1 487 ? 7.704 -1.331 17.390 1.00 92.44 487 TYR A O 1
ATOM 3826 N N . TRP A 1 488 ? 8.238 -1.057 15.230 1.00 91.69 488 TRP A N 1
ATOM 3827 C CA . TRP A 1 488 ? 9.482 -1.840 15.272 1.00 91.69 488 TRP A CA 1
ATOM 3828 C C . TRP A 1 488 ? 10.612 -1.204 16.101 1.00 91.69 488 TRP A C 1
ATOM 3830 O O . TRP A 1 488 ? 11.682 -1.794 16.248 1.00 91.69 488 TRP A O 1
ATOM 3840 N N . GLN A 1 489 ? 10.409 0.010 16.617 1.00 91.19 489 GLN A N 1
ATOM 3841 C CA . GLN A 1 489 ? 11.368 0.740 17.451 1.00 91.19 489 GLN A CA 1
ATOM 3842 C C . GLN A 1 489 ? 10.939 0.809 18.927 1.00 91.19 489 GLN A C 1
ATOM 3844 O O . GLN A 1 489 ? 11.561 1.547 19.692 1.00 91.19 489 GLN A O 1
ATOM 3849 N N . ASP A 1 490 ? 9.889 0.081 19.331 1.00 88.19 490 ASP A N 1
ATOM 3850 C CA . ASP A 1 490 ? 9.335 0.110 20.694 1.00 88.19 490 ASP A CA 1
ATOM 3851 C C . ASP A 1 490 ? 8.945 1.523 21.164 1.00 88.19 490 ASP A C 1
ATOM 3853 O O . ASP A 1 490 ? 9.020 1.864 22.352 1.00 88.19 490 ASP A O 1
ATOM 3857 N N . VAL A 1 491 ? 8.560 2.395 20.228 1.00 87.12 491 VAL A N 1
ATOM 3858 C CA . VAL A 1 491 ? 8.171 3.768 20.554 1.00 87.12 491 VAL A CA 1
ATOM 3859 C C . VAL A 1 491 ? 6.809 3.734 21.220 1.00 87.12 491 VAL A C 1
ATOM 3861 O O . VAL A 1 491 ? 5.858 3.219 20.650 1.00 87.12 491 VAL A O 1
ATOM 3864 N N . LYS A 1 492 ? 6.690 4.305 22.417 1.00 86.50 492 LYS A N 1
ATOM 3865 C CA . LYS A 1 492 ? 5.411 4.344 23.133 1.00 86.50 492 LYS A CA 1
ATOM 3866 C C . LYS A 1 492 ? 4.405 5.245 22.423 1.00 86.50 492 LYS A C 1
ATOM 3868 O O . LYS A 1 492 ? 4.741 6.385 22.102 1.00 86.50 492 LYS A O 1
ATOM 3873 N N . GLY A 1 493 ? 3.183 4.760 22.236 1.00 82.38 493 GLY A N 1
ATOM 3874 C CA . GLY A 1 493 ? 2.054 5.580 21.795 1.00 82.38 493 GLY A CA 1
ATOM 3875 C C . GLY A 1 493 ? 1.005 5.751 22.893 1.00 82.38 493 GLY A C 1
ATOM 3876 O O . GLY A 1 493 ? 1.227 5.398 24.053 1.00 82.38 493 GLY A O 1
ATOM 3877 N N . CYS A 1 494 ? -0.136 6.331 22.537 1.00 79.25 494 CYS A N 1
ATOM 3878 C CA . CYS A 1 494 ? -1.282 6.488 23.426 1.00 79.25 494 CYS A CA 1
ATOM 3879 C C . CYS A 1 494 ? -2.541 5.898 22.785 1.00 79.25 494 CYS A C 1
ATOM 3881 O O . CYS A 1 494 ? -2.638 5.806 21.560 1.00 79.25 494 CYS A O 1
ATOM 3883 N N . ALA A 1 495 ? -3.485 5.475 23.627 1.00 76.88 495 ALA A N 1
ATOM 3884 C CA . ALA A 1 495 ? -4.747 4.929 23.161 1.00 76.88 495 ALA A CA 1
ATOM 3885 C C . ALA A 1 495 ? -5.555 5.990 22.408 1.00 76.88 495 ALA A C 1
ATOM 3887 O O . ALA A 1 495 ? -5.507 7.188 22.697 1.00 76.88 495 ALA A O 1
ATOM 3888 N N . VAL A 1 496 ? -6.270 5.528 21.396 1.00 74.44 496 VAL A N 1
ATOM 3889 C CA . VAL A 1 496 ? -6.918 6.383 20.416 1.00 74.44 496 VAL A CA 1
ATOM 3890 C C . VAL A 1 496 ? -8.420 6.500 20.708 1.00 74.44 496 VAL A C 1
ATOM 3892 O O . VAL A 1 496 ? -9.141 5.498 20.725 1.00 74.44 496 VAL A O 1
ATOM 3895 N N . VAL A 1 497 ? -8.889 7.735 20.917 1.00 64.69 497 VAL A N 1
ATOM 3896 C CA . VAL A 1 497 ? -10.282 8.127 21.204 1.00 64.69 497 VAL A CA 1
ATOM 3897 C C . VAL A 1 497 ? -11.173 7.846 19.990 1.00 64.69 497 VAL A C 1
ATOM 3899 O O . VAL A 1 497 ? -11.241 8.610 19.036 1.00 64.69 497 VAL A O 1
ATOM 3902 N N . GLY A 1 498 ? -11.914 6.744 20.043 1.00 65.50 498 GLY A N 1
ATOM 3903 C CA . GLY A 1 498 ? -12.814 6.315 18.961 1.00 65.50 498 GLY A CA 1
ATOM 3904 C C . GLY A 1 498 ? -12.597 4.864 18.542 1.00 65.50 498 GLY A C 1
ATOM 3905 O O . GLY A 1 498 ? -13.361 4.325 17.747 1.00 65.50 498 GLY A O 1
ATOM 3906 N N . SER A 1 499 ? -11.595 4.203 19.120 1.00 74.00 499 SER A N 1
ATOM 3907 C CA . SER A 1 499 ? -11.473 2.749 19.069 1.00 74.00 499 SER A CA 1
ATOM 3908 C C . SER A 1 499 ? -11.896 2.122 20.401 1.00 74.00 499 SER A C 1
ATOM 3910 O O . SER A 1 499 ? -11.565 2.652 21.462 1.00 74.00 499 SER A O 1
ATOM 3912 N N . CYS A 1 500 ? -12.607 0.993 20.377 1.00 73.38 500 CYS A N 1
ATOM 3913 C CA . CYS A 1 500 ? -12.729 0.139 21.561 1.00 73.38 500 CYS A CA 1
ATOM 3914 C C . CYS A 1 500 ? -11.651 -0.936 21.540 1.00 7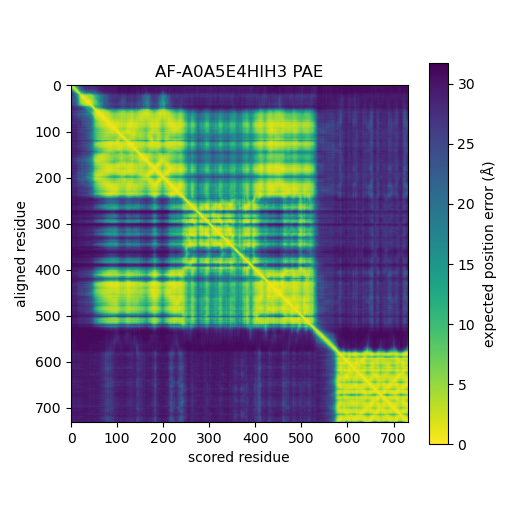3.38 500 CYS A C 1
ATOM 3916 O O . CYS A 1 500 ? -11.369 -1.538 20.504 1.00 73.38 500 CYS A O 1
ATOM 3918 N N . SER A 1 501 ? -11.103 -1.247 22.711 1.00 67.88 501 SER A N 1
ATOM 3919 C CA . SER A 1 501 ? -10.232 -2.409 22.874 1.00 67.88 501 SER A CA 1
ATOM 3920 C C . SER A 1 501 ? -11.007 -3.710 22.628 1.00 67.88 501 SER A C 1
ATOM 3922 O O . SER A 1 501 ? -11.906 -4.049 23.402 1.00 67.88 501 SER A O 1
ATOM 3924 N N . SER A 1 502 ? -10.625 -4.481 21.615 1.00 63.69 502 SER A N 1
ATOM 3925 C CA . SER A 1 502 ? -11.078 -5.860 21.413 1.00 63.69 502 SER A CA 1
ATOM 3926 C C . SER A 1 502 ? -10.179 -6.808 22.208 1.00 63.69 502 SER A C 1
ATOM 3928 O O . SER A 1 502 ? -9.136 -7.210 21.717 1.00 63.69 502 SER A O 1
ATOM 3930 N N . ASN A 1 503 ? -10.580 -7.145 23.441 1.00 56.38 503 ASN A N 1
ATOM 3931 C CA . ASN A 1 503 ? -10.088 -8.196 24.365 1.00 56.38 503 ASN A CA 1
ATOM 3932 C C . ASN A 1 503 ? -8.576 -8.367 24.661 1.00 56.38 503 ASN A C 1
ATOM 3934 O O . ASN A 1 503 ? -8.271 -8.887 25.732 1.00 56.38 503 ASN A O 1
ATOM 3938 N N . LEU A 1 504 ? -7.656 -7.973 23.779 1.00 70.19 504 LEU A N 1
ATOM 3939 C CA . LEU A 1 504 ? -6.207 -8.156 23.884 1.00 70.19 504 LEU A CA 1
ATOM 3940 C C . LEU A 1 504 ? -5.461 -6.820 23.757 1.00 70.19 504 LEU A C 1
ATOM 3942 O O . LEU A 1 504 ? -4.686 -6.505 24.653 1.00 70.19 504 LEU A O 1
ATOM 3946 N N . TYR A 1 505 ? -5.726 -6.005 22.719 1.00 81.50 505 TYR A N 1
ATOM 3947 C CA . TYR A 1 505 ? -4.915 -4.807 22.433 1.00 81.50 505 TYR A CA 1
ATOM 3948 C C . TYR A 1 505 ? -5.755 -3.531 22.165 1.00 81.50 505 TYR A C 1
ATOM 3950 O O . TYR A 1 505 ? -6.627 -3.523 21.298 1.00 81.50 505 TYR A O 1
ATOM 3958 N N . PRO A 1 506 ? -5.539 -2.411 22.873 1.00 79.25 506 PRO A N 1
ATOM 3959 C CA . PRO A 1 506 ? -6.167 -1.123 22.533 1.00 79.25 506 PRO A CA 1
ATOM 3960 C C . PRO A 1 506 ? -5.506 -0.493 21.300 1.00 79.25 506 PRO A C 1
ATOM 3962 O O . PRO A 1 506 ? -4.302 -0.621 21.185 1.00 79.25 506 PRO A O 1
ATOM 3965 N N . PHE A 1 507 ? -6.217 0.236 20.426 1.00 83.25 507 PHE A N 1
ATOM 3966 C CA . PHE A 1 507 ? -5.573 0.914 19.284 1.00 83.25 507 PHE A CA 1
ATOM 3967 C C . PHE A 1 507 ? -4.656 2.051 19.746 1.00 83.25 507 PHE A C 1
ATOM 3969 O O . PHE A 1 507 ? -5.137 3.003 20.362 1.00 83.25 507 PHE A O 1
ATOM 3976 N N . ILE A 1 508 ? -3.349 1.951 19.463 1.00 85.56 508 ILE A N 1
ATOM 3977 C CA . ILE A 1 508 ? -2.323 2.886 19.951 1.00 85.56 508 ILE A CA 1
ATOM 3978 C C . ILE A 1 508 ? -1.685 3.681 18.798 1.00 85.56 508 ILE A C 1
ATOM 3980 O O . ILE A 1 508 ? -1.149 3.104 17.854 1.00 85.56 508 ILE A O 1
ATOM 3984 N N . LEU A 1 509 ? -1.647 5.013 18.912 1.00 85.19 509 LEU A N 1
ATOM 3985 C CA . LEU A 1 509 ? -0.962 5.915 17.974 1.00 85.19 509 LEU A CA 1
ATOM 3986 C C . LEU A 1 509 ? -0.162 6.999 18.702 1.00 85.19 509 LEU A C 1
ATOM 3988 O O . LEU A 1 509 ? -0.421 7.325 19.860 1.00 85.19 509 LEU A O 1
ATOM 3992 N N . ASP A 1 510 ? 0.793 7.612 18.008 1.00 83.44 510 ASP A N 1
ATOM 3993 C CA . ASP A 1 510 ? 1.395 8.864 18.470 1.00 83.44 510 ASP A CA 1
ATOM 3994 C C . ASP A 1 510 ? 0.502 10.091 18.189 1.00 83.44 510 ASP A C 1
ATOM 3996 O O . ASP A 1 510 ? -0.465 10.039 17.426 1.00 83.44 510 ASP A O 1
ATOM 4000 N N . CYS A 1 511 ? 0.866 11.217 18.809 1.00 78.25 511 CYS A N 1
ATOM 4001 C CA . CYS A 1 511 ? 0.197 12.520 18.708 1.00 78.25 511 CYS A CA 1
ATOM 4002 C C . CYS A 1 511 ? -0.023 13.002 17.271 1.00 78.25 511 CYS A C 1
ATOM 4004 O O . CYS A 1 511 ? -1.115 13.456 16.932 1.00 78.25 511 CYS A O 1
ATOM 4006 N N . ALA A 1 512 ? 0.998 12.907 16.417 1.00 80.31 512 ALA A N 1
ATOM 4007 C CA . ALA A 1 512 ? 0.938 13.470 15.075 1.00 80.31 512 ALA A CA 1
ATOM 4008 C C . ALA A 1 512 ? -0.045 12.693 14.192 1.00 80.31 512 ALA A C 1
ATOM 4010 O O . ALA A 1 512 ? -0.869 13.295 13.496 1.00 80.31 512 ALA A O 1
ATOM 4011 N N . HIS A 1 513 ? 0.007 11.363 14.264 1.00 81.31 513 HIS A N 1
ATOM 4012 C CA . HIS A 1 513 ? -0.853 10.501 13.463 1.00 81.31 513 HIS A CA 1
ATOM 4013 C C . HIS A 1 513 ? -2.283 10.452 13.992 1.00 81.31 513 HIS A C 1
ATOM 4015 O O . HIS A 1 513 ? -3.215 10.508 13.193 1.00 81.31 513 HIS A O 1
ATOM 4021 N N . ALA A 1 514 ? -2.480 10.431 15.313 1.00 77.44 514 ALA A N 1
ATOM 4022 C CA . ALA A 1 514 ? -3.816 10.527 15.898 1.00 77.44 514 ALA A CA 1
ATOM 4023 C C . ALA A 1 514 ? -4.538 11.807 15.444 1.00 77.44 514 ALA A C 1
ATOM 4025 O O . ALA A 1 514 ? -5.709 11.750 15.074 1.00 77.44 514 ALA A O 1
ATOM 4026 N N . HIS A 1 515 ? -3.831 12.941 15.381 1.00 73.38 515 HIS A N 1
ATOM 4027 C CA . HIS A 1 515 ? -4.391 14.195 14.879 1.00 73.38 515 HIS A CA 1
ATOM 4028 C C . HIS A 1 515 ? -4.726 14.132 13.378 1.00 73.38 515 HIS A C 1
ATOM 4030 O O . HIS A 1 515 ? -5.829 14.504 12.983 1.00 73.38 515 HIS A O 1
ATOM 4036 N N . VAL A 1 516 ? -3.801 13.671 12.522 1.00 75.69 516 VAL A N 1
ATOM 4037 C CA . VAL A 1 516 ? -4.040 13.611 11.062 1.00 75.69 516 VAL A CA 1
ATOM 4038 C C . VAL A 1 516 ? -5.162 12.653 10.693 1.00 75.69 516 VAL A C 1
ATOM 4040 O O . VAL A 1 516 ? -5.937 12.946 9.784 1.00 75.69 516 VAL A O 1
ATOM 4043 N N . LEU A 1 517 ? -5.263 11.532 11.399 1.00 73.50 517 LEU A N 1
ATOM 4044 C CA . LEU A 1 517 ? -6.294 10.535 11.154 1.00 73.50 517 LEU A CA 1
ATOM 4045 C C . LEU A 1 517 ? -7.636 10.900 11.810 1.00 73.50 517 LEU A C 1
ATOM 4047 O O . LEU A 1 517 ? -8.631 10.241 11.533 1.00 73.50 517 LEU A O 1
ATOM 4051 N N . GLY A 1 518 ? -7.683 11.951 12.638 1.00 67.44 518 GLY A N 1
ATOM 4052 C CA . GLY A 1 518 ? -8.898 12.398 13.324 1.00 67.44 518 GLY A CA 1
ATOM 4053 C C . GLY A 1 518 ? -9.316 11.489 14.479 1.00 67.44 518 GLY A C 1
ATOM 4054 O O . GLY A 1 518 ? -10.503 11.393 14.774 1.00 67.44 518 GLY A O 1
ATOM 4055 N N . LEU A 1 519 ? -8.354 10.802 15.101 1.00 67.81 519 LEU A N 1
ATOM 4056 C CA . LEU A 1 519 ? -8.623 9.692 16.005 1.00 67.81 519 LEU A CA 1
ATOM 4057 C C . LEU A 1 519 ? -8.343 9.962 17.486 1.00 67.81 519 LEU A C 1
ATOM 4059 O O . LEU A 1 519 ? -8.715 9.130 18.293 1.00 67.81 519 LEU A O 1
ATOM 4063 N N . SER A 1 520 ? -7.688 11.054 17.903 1.00 61.56 520 SER A N 1
ATOM 4064 C CA . SER A 1 520 ? -7.653 11.417 19.338 1.00 61.56 520 SER A CA 1
ATOM 4065 C C . SER A 1 520 ? -6.939 12.726 19.656 1.00 61.56 520 SER A C 1
ATOM 4067 O O . SER A 1 520 ? -5.905 13.019 19.062 1.00 61.56 520 SER A O 1
ATOM 4069 N N . THR A 1 521 ? -7.414 13.422 20.698 1.00 50.59 521 THR A N 1
ATOM 4070 C CA . THR A 1 521 ? -6.698 14.493 21.418 1.00 50.59 521 THR A CA 1
ATOM 4071 C C . THR A 1 521 ? -5.965 14.007 22.678 1.00 50.59 521 THR A C 1
ATOM 4073 O O . THR A 1 521 ? -5.165 14.753 23.231 1.00 50.59 521 THR A O 1
ATOM 4076 N N . GLU A 1 522 ? -6.186 12.779 23.165 1.00 52.66 522 GLU A N 1
ATOM 4077 C CA . GLU A 1 522 ? -5.467 12.248 24.347 1.00 52.66 522 GLU A CA 1
ATOM 4078 C C . GLU A 1 522 ? -3.961 12.094 24.080 1.00 52.66 522 GLU A C 1
ATOM 4080 O O . GLU A 1 522 ? -3.126 12.351 24.950 1.00 52.66 522 GLU A O 1
ATOM 4085 N N . CYS A 1 523 ? -3.582 11.785 22.835 1.00 55.84 523 CYS A N 1
ATOM 4086 C CA . CYS A 1 523 ? -2.179 11.800 22.423 1.00 55.84 523 CYS A CA 1
ATOM 4087 C C . CYS A 1 523 ? -1.563 13.216 22.482 1.00 55.84 523 CYS A C 1
ATOM 4089 O O . CYS A 1 523 ? -0.343 13.345 22.553 1.00 55.84 523 CYS A O 1
ATOM 4091 N N . GLU A 1 524 ? -2.377 14.279 22.457 1.00 53.22 524 GLU A N 1
ATOM 4092 C CA . GLU A 1 524 ? -1.920 15.670 22.590 1.00 53.22 524 GLU A CA 1
ATOM 4093 C C . GLU A 1 524 ? -1.735 16.087 24.062 1.00 53.22 524 GLU A C 1
ATOM 4095 O O . GLU A 1 524 ? -0.962 17.005 24.352 1.00 53.22 524 GLU A O 1
ATOM 4100 N N . THR A 1 525 ? -2.428 15.429 25.002 1.00 50.50 525 THR A N 1
ATOM 4101 C CA . THR A 1 525 ? -2.417 15.763 26.441 1.00 50.50 525 THR A CA 1
ATOM 4102 C C . THR A 1 525 ? -1.356 14.987 27.216 1.00 50.50 525 THR A C 1
ATOM 4104 O O . THR A 1 525 ? -0.830 15.493 28.213 1.00 50.50 525 THR A O 1
ATOM 4107 N N . ILE A 1 526 ? -0.978 13.800 26.735 1.00 45.06 526 ILE A N 1
ATOM 4108 C CA . ILE A 1 526 ? 0.202 13.066 27.188 1.00 45.06 526 ILE A CA 1
ATOM 4109 C C . ILE A 1 526 ? 1.381 13.544 26.335 1.00 45.06 526 ILE A C 1
ATOM 4111 O O . ILE A 1 526 ? 1.505 13.119 25.188 1.00 45.06 526 ILE A O 1
ATOM 4115 N N . PRO A 1 527 ? 2.288 14.408 26.835 1.00 44.34 527 PRO A N 1
ATOM 4116 C CA . PRO A 1 527 ? 3.485 14.730 26.076 1.00 44.34 527 PRO A CA 1
ATOM 4117 C C . PRO A 1 527 ? 4.223 13.420 25.784 1.00 44.34 527 PRO A C 1
ATOM 4119 O O . PRO A 1 527 ? 4.710 12.772 26.711 1.00 44.34 527 PRO A O 1
ATOM 4122 N N . CYS A 1 528 ? 4.330 13.046 24.502 1.00 39.34 528 CYS A N 1
ATOM 4123 C CA . CYS A 1 528 ? 4.909 11.781 24.018 1.00 39.34 528 CYS A CA 1
ATOM 4124 C C . CYS A 1 528 ? 6.398 11.570 24.382 1.00 39.34 528 CYS A C 1
ATOM 4126 O O . CYS A 1 528 ? 7.042 10.642 23.911 1.00 39.34 528 CYS A O 1
ATOM 4128 N N . ASN A 1 529 ? 6.953 12.407 25.261 1.00 41.50 529 ASN A N 1
ATOM 4129 C CA . ASN A 1 529 ? 8.259 12.270 25.891 1.00 41.50 529 ASN A CA 1
ATOM 4130 C C . ASN A 1 529 ? 8.139 11.821 27.359 1.00 41.50 529 ASN A C 1
ATOM 4132 O O . ASN A 1 529 ? 8.829 12.348 28.234 1.00 41.50 529 ASN A O 1
ATOM 4136 N N . ALA A 1 530 ? 7.309 10.824 27.661 1.00 34.56 530 ALA A N 1
ATOM 4137 C CA . ALA A 1 530 ? 7.346 10.147 28.958 1.00 34.56 530 ALA A CA 1
ATOM 4138 C C . ALA A 1 530 ? 8.435 9.054 28.987 1.00 34.56 530 ALA A C 1
ATOM 4140 O O . ALA A 1 530 ? 8.177 7.892 29.291 1.00 34.56 530 ALA A O 1
ATOM 4141 N N . SER A 1 531 ? 9.687 9.435 28.703 1.00 33.50 531 SER A N 1
ATOM 4142 C CA . SER A 1 531 ? 10.855 8.679 29.168 1.00 33.50 531 SER A CA 1
ATOM 4143 C C . SER A 1 531 ? 11.258 9.223 30.536 1.00 33.50 531 SER A C 1
ATOM 4145 O O . SER A 1 531 ? 12.147 10.061 30.682 1.00 33.50 531 SER A O 1
ATOM 4147 N N . THR A 1 532 ? 10.552 8.784 31.576 1.00 31.73 532 THR A N 1
ATOM 4148 C CA . THR A 1 532 ? 11.016 8.960 32.951 1.00 31.73 532 THR A CA 1
ATOM 4149 C C . THR A 1 532 ? 12.025 7.873 33.281 1.00 31.73 532 THR A C 1
ATOM 4151 O O . THR A 1 532 ? 11.674 6.803 33.772 1.00 31.73 532 THR A O 1
ATOM 4154 N N . THR A 1 533 ? 13.309 8.175 33.114 1.00 27.25 533 THR A N 1
ATOM 4155 C CA . THR A 1 533 ? 14.284 7.815 34.150 1.00 27.25 533 THR A CA 1
ATOM 4156 C C . THR A 1 533 ? 15.327 8.917 34.282 1.00 27.25 533 THR A C 1
ATOM 4158 O O . THR A 1 533 ? 16.359 8.953 33.620 1.00 27.25 533 THR A O 1
ATOM 4161 N N . THR A 1 534 ? 15.032 9.845 35.183 1.00 28.25 534 THR A N 1
ATOM 4162 C CA . THR A 1 534 ? 15.971 10.830 35.703 1.00 28.25 534 THR A CA 1
ATOM 4163 C C . THR A 1 534 ? 17.066 10.110 36.487 1.00 28.25 534 THR A C 1
ATOM 4165 O O . THR A 1 534 ? 16.824 9.625 37.587 1.00 28.25 534 THR A O 1
ATOM 4168 N N . THR A 1 535 ? 18.300 10.092 35.987 1.00 26.09 535 THR A N 1
ATOM 4169 C CA . THR A 1 535 ? 19.474 10.302 36.847 1.00 26.09 535 THR A CA 1
ATOM 4170 C C . THR A 1 535 ? 20.551 11.032 36.057 1.00 26.09 535 THR A C 1
ATOM 4172 O O . THR A 1 535 ? 21.248 10.486 35.209 1.00 26.09 535 THR A O 1
ATOM 4175 N N . THR A 1 536 ? 20.661 12.314 36.368 1.00 26.17 536 THR A N 1
ATOM 4176 C CA . THR A 1 536 ? 21.698 13.250 35.959 1.00 26.17 536 THR A CA 1
ATOM 4177 C C . THR A 1 536 ? 23.083 12.742 36.368 1.00 26.17 536 THR A C 1
ATOM 4179 O O . THR A 1 536 ? 23.340 12.584 37.557 1.00 26.17 536 THR A O 1
ATOM 4182 N N . THR A 1 537 ? 24.022 12.563 35.433 1.00 26.14 537 THR A N 1
ATOM 4183 C CA . THR A 1 537 ? 25.414 13.009 35.644 1.00 26.14 537 THR A CA 1
ATOM 4184 C C . THR A 1 537 ? 26.146 13.285 34.329 1.00 26.14 537 THR A C 1
ATOM 4186 O O . THR A 1 537 ? 25.949 12.637 33.310 1.00 26.14 537 THR A O 1
ATOM 4189 N N . THR A 1 538 ? 26.960 14.325 34.401 1.00 23.36 538 THR A N 1
ATOM 4190 C CA . THR A 1 538 ? 27.588 15.157 33.376 1.00 23.36 538 THR A CA 1
ATOM 4191 C C . THR A 1 538 ? 28.727 14.478 32.595 1.00 23.36 538 THR A C 1
ATOM 4193 O O . THR A 1 538 ? 29.541 13.788 33.196 1.00 23.36 538 THR A O 1
ATOM 4196 N N . THR A 1 539 ? 28.843 14.822 31.299 1.00 25.09 539 THR A N 1
ATOM 4197 C CA . THR A 1 539 ? 30.066 14.916 30.449 1.00 25.09 539 THR A CA 1
ATOM 4198 C C . THR A 1 539 ? 31.064 13.746 30.425 1.00 25.09 539 THR A C 1
ATOM 4200 O O . THR A 1 539 ? 31.704 13.446 31.425 1.00 25.09 539 THR A O 1
ATOM 4203 N N . THR A 1 540 ? 31.426 13.248 29.235 1.00 23.44 540 THR A N 1
ATOM 4204 C CA . THR A 1 540 ? 32.565 13.735 28.411 1.00 23.44 540 THR A CA 1
ATOM 4205 C C . THR A 1 540 ? 32.713 12.848 27.165 1.00 23.44 540 THR A C 1
ATOM 4207 O O . THR A 1 540 ? 32.604 11.629 27.242 1.00 23.44 540 THR A O 1
ATOM 4210 N N . SER A 1 541 ? 32.981 13.469 26.014 1.00 27.61 541 SER A N 1
ATOM 4211 C CA . SER A 1 541 ? 33.362 12.792 24.773 1.00 27.61 541 SER A CA 1
ATOM 4212 C C . SER A 1 541 ? 34.716 12.096 24.934 1.00 27.61 541 SER A C 1
ATOM 4214 O O . SER A 1 541 ? 35.673 12.762 25.326 1.00 27.61 541 SER A O 1
ATOM 4216 N N . THR A 1 542 ? 34.829 10.834 24.522 1.00 23.97 542 THR A N 1
ATOM 4217 C CA . THR A 1 542 ? 36.092 10.300 23.990 1.00 23.97 542 THR A CA 1
ATOM 4218 C C . THR A 1 542 ? 35.832 9.088 23.106 1.00 23.97 542 THR A C 1
ATOM 4220 O O . THR A 1 542 ? 35.308 8.068 23.540 1.00 23.97 542 THR A O 1
ATOM 4223 N N . THR A 1 543 ? 36.249 9.235 21.857 1.00 26.5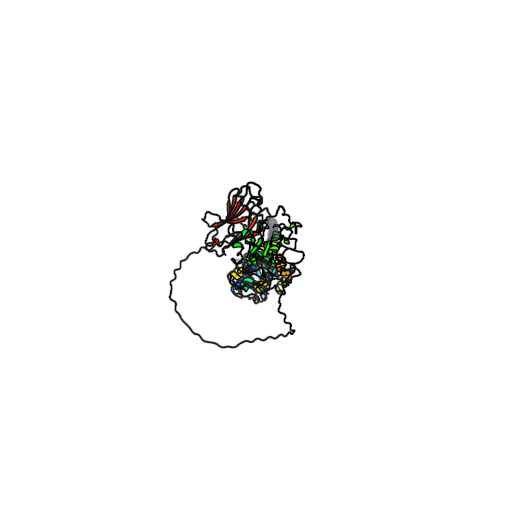8 543 THR A N 1
ATOM 4224 C CA . THR A 1 543 ? 36.577 8.204 20.877 1.00 26.58 543 THR A CA 1
ATOM 4225 C C . THR A 1 543 ? 37.555 7.190 21.466 1.00 26.58 543 THR A C 1
ATOM 4227 O O . THR A 1 543 ? 38.632 7.587 21.909 1.00 26.58 543 THR A O 1
ATOM 4230 N N . THR A 1 544 ? 37.270 5.886 21.389 1.00 24.03 544 THR A N 1
ATOM 4231 C CA . THR A 1 544 ? 38.335 4.885 21.201 1.00 24.03 544 THR A CA 1
ATOM 4232 C C . THR A 1 544 ? 37.814 3.587 20.588 1.00 24.03 544 THR A C 1
ATOM 4234 O O . THR A 1 544 ? 36.964 2.893 21.133 1.00 24.03 544 THR A O 1
ATOM 4237 N N . THR A 1 545 ? 38.398 3.282 19.438 1.00 26.95 545 THR A N 1
ATOM 4238 C CA . THR A 1 545 ? 38.486 2.007 18.734 1.00 26.95 545 THR A CA 1
ATOM 4239 C C . THR A 1 545 ? 39.162 0.940 19.599 1.00 26.95 545 THR A C 1
ATOM 4241 O O . THR A 1 545 ? 40.270 1.198 20.055 1.00 26.95 545 THR A O 1
ATOM 4244 N N . THR A 1 546 ? 38.611 -0.274 19.710 1.00 24.52 546 THR A N 1
ATOM 4245 C CA . THR A 1 546 ? 39.421 -1.506 19.828 1.00 24.52 546 THR A CA 1
ATOM 4246 C C . THR A 1 546 ? 38.648 -2.767 19.425 1.00 24.52 546 THR A C 1
ATOM 4248 O O . THR A 1 546 ? 37.584 -3.089 19.939 1.00 24.52 546 THR A O 1
ATOM 4251 N N . ILE A 1 547 ? 39.273 -3.496 18.501 1.00 28.20 547 ILE A N 1
ATOM 4252 C CA . ILE A 1 547 ? 39.053 -4.898 18.122 1.00 28.20 547 ILE A CA 1
ATOM 4253 C C . ILE A 1 547 ? 39.510 -5.815 19.277 1.00 28.20 547 ILE A C 1
ATOM 4255 O O . ILE A 1 547 ? 40.427 -5.443 20.015 1.00 28.20 547 ILE A O 1
ATOM 4259 N N . PRO A 1 548 ? 38.987 -7.052 19.377 1.00 26.25 548 PRO A N 1
ATOM 4260 C CA . PRO A 1 548 ? 39.928 -8.173 19.407 1.00 26.25 548 PRO A CA 1
ATOM 4261 C C . PRO A 1 548 ? 39.493 -9.347 18.516 1.00 26.25 548 PRO A C 1
ATOM 4263 O O . PRO A 1 548 ? 38.393 -9.884 18.626 1.00 26.25 548 PRO A O 1
ATOM 4266 N N . THR A 1 549 ? 40.416 -9.785 17.663 1.00 23.08 549 THR A N 1
ATOM 4267 C CA . THR A 1 549 ? 40.355 -11.023 16.887 1.00 23.08 549 THR A CA 1
ATOM 4268 C C . THR A 1 549 ? 41.252 -12.097 17.506 1.00 23.08 549 THR A C 1
ATOM 4270 O O . THR A 1 549 ? 42.419 -11.860 17.804 1.00 23.08 549 THR A O 1
ATOM 4273 N N . THR A 1 550 ? 40.701 -13.317 17.532 1.00 26.56 550 THR A N 1
ATOM 4274 C CA . THR A 1 550 ? 41.338 -14.634 17.296 1.00 26.56 550 THR A CA 1
ATOM 4275 C C . THR A 1 550 ? 42.280 -15.244 18.341 1.00 26.56 550 THR A C 1
ATOM 4277 O O . THR A 1 550 ? 43.286 -14.652 18.712 1.00 26.56 550 THR A O 1
ATOM 4280 N N . THR A 1 551 ? 42.087 -16.537 18.657 1.00 24.50 551 THR A N 1
ATOM 4281 C CA . THR A 1 551 ? 42.778 -17.647 17.944 1.00 24.50 551 THR A CA 1
ATOM 4282 C C . THR A 1 551 ? 42.394 -19.070 18.428 1.00 24.50 551 THR A C 1
ATOM 4284 O O . THR A 1 551 ? 42.534 -19.370 19.603 1.00 24.50 551 THR A O 1
ATOM 4287 N N . SER A 1 552 ? 42.026 -19.941 17.458 1.00 25.50 552 SER A N 1
ATOM 4288 C CA . SER A 1 552 ? 42.451 -21.359 17.214 1.00 25.50 552 SER A CA 1
ATOM 4289 C C . SER A 1 552 ? 42.187 -22.468 18.280 1.00 25.50 552 SER A C 1
ATOM 4291 O O . SER A 1 552 ? 42.338 -22.200 19.459 1.00 25.50 552 SER A O 1
ATOM 4293 N N . ILE A 1 553 ? 41.838 -23.752 18.019 1.00 26.45 553 ILE A N 1
ATOM 4294 C CA . ILE A 1 553 ? 42.308 -24.833 17.090 1.00 26.45 553 ILE A CA 1
ATOM 4295 C C . ILE A 1 553 ? 41.247 -26.009 17.077 1.00 26.45 553 ILE A C 1
ATOM 4297 O O . ILE A 1 553 ? 40.535 -26.144 18.071 1.00 26.45 553 ILE A O 1
ATOM 4301 N N . PRO A 1 554 ? 41.132 -26.869 16.021 1.00 33.56 554 PRO A N 1
ATOM 4302 C CA . PRO A 1 554 ? 40.238 -28.068 15.897 1.00 33.56 554 PRO A CA 1
ATOM 4303 C C . PRO A 1 554 ? 40.915 -29.393 16.386 1.00 33.56 554 PRO A C 1
ATOM 4305 O O . PRO A 1 554 ? 41.961 -29.274 17.021 1.00 33.56 554 PRO A O 1
ATOM 4308 N N . PRO A 1 555 ? 40.494 -30.660 16.079 1.00 38.00 555 PRO A N 1
ATOM 4309 C CA . PRO A 1 555 ? 39.272 -31.265 15.491 1.00 38.00 555 PRO A CA 1
ATOM 4310 C C . PRO A 1 555 ? 38.598 -32.295 16.458 1.00 38.00 555 PRO A C 1
ATOM 4312 O O . PRO A 1 555 ? 39.023 -32.431 17.600 1.00 38.00 555 PRO A O 1
ATOM 4315 N N . THR A 1 556 ? 37.527 -33.031 16.111 1.00 23.61 556 THR A N 1
ATOM 4316 C CA . THR A 1 556 ? 37.586 -34.469 15.724 1.00 23.61 556 THR A CA 1
ATOM 4317 C C . THR A 1 556 ? 36.182 -35.005 15.380 1.00 23.61 556 THR A C 1
ATOM 4319 O O . THR A 1 556 ? 35.224 -34.826 16.125 1.00 23.61 556 THR A O 1
ATOM 4322 N N . THR A 1 557 ? 36.107 -35.705 14.250 1.00 26.08 557 THR A N 1
ATOM 4323 C CA . THR A 1 557 ? 35.034 -36.559 13.708 1.00 26.08 557 THR A CA 1
ATOM 4324 C C . THR A 1 557 ? 34.501 -37.626 14.667 1.00 26.08 557 THR A C 1
ATOM 4326 O O . THR A 1 557 ? 35.290 -38.342 15.276 1.00 26.08 557 THR A O 1
ATOM 4329 N N . THR A 1 558 ? 33.184 -37.868 14.668 1.00 24.34 558 THR A N 1
ATOM 4330 C CA . THR A 1 558 ? 32.631 -39.212 14.927 1.00 24.34 558 THR A CA 1
ATOM 4331 C C . THR A 1 558 ? 31.437 -39.487 14.015 1.00 24.34 558 THR A C 1
ATOM 4333 O O . THR A 1 558 ? 30.409 -38.823 14.070 1.00 24.34 558 THR A O 1
ATOM 4336 N N . THR A 1 559 ? 31.623 -40.484 13.158 1.00 24.31 559 THR A N 1
ATOM 4337 C CA . THR A 1 559 ? 30.661 -41.083 12.236 1.00 24.31 559 THR A CA 1
ATOM 4338 C C . THR A 1 559 ? 29.650 -41.929 13.009 1.00 24.31 559 THR A C 1
ATOM 4340 O O . THR A 1 559 ? 30.050 -42.764 13.818 1.00 24.31 559 THR A O 1
ATOM 4343 N N . THR A 1 560 ? 28.353 -41.796 12.730 1.00 24.62 560 THR A N 1
ATOM 4344 C CA . THR A 1 560 ? 27.368 -42.832 13.082 1.00 24.62 560 THR A CA 1
ATOM 4345 C C . THR A 1 560 ? 26.442 -43.090 11.903 1.00 24.62 560 THR A C 1
ATOM 4347 O O . THR A 1 560 ? 25.571 -42.302 11.553 1.00 24.62 560 THR A O 1
ATOM 4350 N N . THR A 1 561 ? 26.693 -44.224 11.264 1.00 26.30 561 THR A N 1
ATOM 4351 C CA . THR A 1 561 ? 25.880 -44.877 10.247 1.00 26.30 561 THR A CA 1
ATOM 4352 C C . THR A 1 561 ? 24.645 -45.483 10.908 1.00 26.30 561 THR A C 1
ATOM 4354 O O . THR A 1 561 ? 24.780 -46.347 11.772 1.00 26.30 561 THR A O 1
ATOM 4357 N N . THR A 1 562 ? 23.444 -45.108 10.469 1.00 26.94 562 THR A N 1
ATOM 4358 C CA . THR A 1 562 ? 22.251 -45.951 10.631 1.00 26.94 562 THR A CA 1
ATOM 4359 C C . THR A 1 562 ? 21.497 -46.041 9.310 1.00 26.94 562 THR A C 1
ATOM 4361 O O . THR A 1 562 ? 21.368 -45.090 8.547 1.00 26.94 562 THR A O 1
ATOM 4364 N N . THR A 1 563 ? 21.133 -47.275 9.002 1.00 24.69 563 THR A N 1
ATOM 4365 C CA . THR A 1 563 ? 20.659 -47.811 7.731 1.00 24.69 563 THR A CA 1
ATOM 4366 C C . THR A 1 563 ? 19.178 -47.528 7.490 1.00 24.69 563 THR A C 1
ATOM 4368 O O . THR A 1 563 ? 18.361 -47.759 8.379 1.00 24.69 563 THR A O 1
ATOM 4371 N N . MET A 1 564 ? 18.825 -47.145 6.260 1.00 30.16 564 MET A N 1
ATOM 4372 C CA . MET A 1 564 ? 17.451 -47.212 5.751 1.00 30.16 564 MET A CA 1
ATOM 4373 C C . MET A 1 564 ? 16.963 -48.661 5.590 1.00 30.16 564 MET A C 1
ATOM 4375 O O . MET A 1 564 ? 17.733 -49.506 5.125 1.00 30.16 564 MET A O 1
ATOM 4379 N N . PRO A 1 565 ? 15.653 -48.916 5.743 1.00 29.80 565 PRO A N 1
ATOM 4380 C CA . PRO A 1 565 ? 14.930 -49.843 4.893 1.00 29.80 565 PRO A CA 1
ATOM 4381 C C . PRO A 1 565 ? 14.191 -49.089 3.774 1.00 29.80 565 PRO A C 1
ATOM 4383 O O . PRO A 1 565 ? 13.594 -48.034 3.973 1.00 29.80 565 PRO A O 1
ATOM 4386 N N . SER A 1 566 ? 14.253 -49.662 2.573 1.00 28.77 566 SER A N 1
ATOM 4387 C CA . SER A 1 566 ? 13.475 -49.256 1.402 1.00 28.77 566 SER A CA 1
ATOM 4388 C C . SER A 1 566 ? 11.971 -49.340 1.667 1.00 28.77 566 SER A C 1
ATOM 4390 O O . SER A 1 566 ? 11.497 -50.346 2.192 1.00 28.77 566 SER A O 1
ATOM 4392 N N . SER A 1 567 ? 11.214 -48.349 1.196 1.00 29.78 567 SER A N 1
ATOM 4393 C CA . SER A 1 567 ? 9.819 -48.559 0.813 1.00 29.78 567 SER A CA 1
ATOM 4394 C C . SER A 1 567 ? 9.585 -47.980 -0.579 1.00 29.78 567 SER A C 1
ATOM 4396 O O . SER A 1 567 ? 10.110 -46.933 -0.954 1.00 29.78 567 SER A O 1
ATOM 4398 N N . THR A 1 568 ? 8.914 -48.788 -1.381 1.00 28.41 568 THR A N 1
ATOM 4399 C CA . THR A 1 568 ? 8.820 -48.730 -2.831 1.00 28.41 568 THR A CA 1
ATOM 4400 C C . THR A 1 568 ? 7.864 -47.625 -3.268 1.00 28.41 568 THR A C 1
ATOM 4402 O O . THR A 1 568 ? 6.726 -47.552 -2.808 1.00 28.41 568 THR A O 1
ATOM 4405 N N . THR A 1 569 ? 8.324 -46.788 -4.191 1.00 31.38 569 THR A N 1
ATOM 4406 C CA . THR A 1 569 ? 7.556 -45.736 -4.855 1.00 31.38 569 THR A CA 1
ATOM 4407 C C . THR A 1 569 ? 6.370 -46.333 -5.616 1.00 31.38 569 THR A C 1
ATOM 4409 O O . THR A 1 569 ? 6.558 -47.162 -6.504 1.00 31.38 569 THR A O 1
ATOM 4412 N N . THR A 1 570 ? 5.155 -45.879 -5.306 1.00 28.48 570 THR A N 1
ATOM 4413 C CA . THR A 1 570 ? 4.014 -45.963 -6.227 1.00 28.48 570 THR A CA 1
ATOM 4414 C C . THR A 1 570 ? 3.691 -44.537 -6.646 1.00 28.48 570 THR A C 1
ATOM 4416 O O . THR A 1 570 ? 3.067 -43.787 -5.902 1.00 28.48 570 THR A O 1
ATOM 4419 N N . THR A 1 571 ? 4.206 -44.133 -7.806 1.00 33.28 571 THR A N 1
ATOM 4420 C CA . THR A 1 571 ? 3.915 -42.833 -8.409 1.00 33.28 571 THR A CA 1
ATOM 4421 C C . THR A 1 571 ? 2.511 -42.890 -8.995 1.00 33.28 571 THR A C 1
ATOM 4423 O O . THR A 1 571 ? 2.317 -43.352 -10.118 1.00 33.28 571 THR A O 1
ATOM 4426 N N . THR A 1 572 ? 1.521 -42.440 -8.231 1.00 29.42 572 THR A N 1
ATOM 4427 C CA . THR A 1 572 ? 0.237 -42.040 -8.802 1.00 29.42 572 THR A CA 1
ATOM 4428 C C . THR A 1 572 ? 0.433 -40.630 -9.341 1.00 29.42 572 THR A C 1
ATOM 4430 O O . THR A 1 572 ? 0.520 -39.674 -8.577 1.00 29.42 572 THR A O 1
ATOM 4433 N N . THR A 1 573 ? 0.574 -40.493 -10.656 1.00 35.09 573 THR A N 1
ATOM 4434 C CA . THR A 1 573 ? 0.478 -39.203 -11.341 1.00 35.09 573 THR A CA 1
ATOM 4435 C C . THR A 1 573 ? -0.971 -38.730 -11.252 1.00 35.09 573 THR A C 1
ATOM 4437 O O . THR A 1 573 ? -1.787 -38.994 -12.131 1.00 35.09 573 THR A O 1
ATOM 4440 N N . THR A 1 574 ? -1.313 -38.056 -10.158 1.00 31.58 574 THR A N 1
ATOM 4441 C CA . THR A 1 574 ? -2.473 -37.169 -10.113 1.00 31.58 574 THR A CA 1
ATOM 4442 C C . THR A 1 574 ? -2.078 -35.914 -10.876 1.00 31.58 574 THR A C 1
ATOM 4444 O O . THR A 1 574 ? -1.282 -35.110 -10.399 1.00 31.58 574 THR A O 1
ATOM 4447 N N . THR A 1 575 ? -2.594 -35.757 -12.090 1.00 37.38 575 THR A N 1
ATOM 4448 C CA . THR A 1 575 ? -2.620 -34.469 -12.780 1.00 37.38 575 THR A CA 1
ATOM 4449 C C . THR A 1 575 ? -3.500 -33.539 -11.945 1.00 37.38 575 THR A C 1
ATOM 4451 O O . THR A 1 575 ? -4.720 -33.527 -12.086 1.00 37.38 575 THR A O 1
ATOM 4454 N N . THR A 1 576 ? -2.906 -32.820 -10.994 1.00 41.44 576 THR A N 1
ATOM 4455 C CA . THR A 1 576 ? -3.581 -31.731 -10.289 1.00 41.44 576 THR A CA 1
ATOM 4456 C C . THR A 1 576 ? -3.775 -30.608 -11.299 1.00 41.44 576 THR A C 1
ATOM 4458 O O . THR A 1 576 ? -2.796 -30.016 -11.752 1.00 41.44 576 THR A O 1
ATOM 4461 N N . VAL A 1 577 ? -5.019 -30.362 -11.713 1.00 51.81 577 VAL A N 1
ATOM 4462 C CA . VAL A 1 577 ? -5.364 -29.222 -12.574 1.00 51.81 577 VAL A CA 1
ATOM 4463 C C . VAL A 1 577 ? -5.032 -27.946 -11.794 1.00 51.81 577 VAL A C 1
ATOM 4465 O O . VAL A 1 577 ? -5.624 -27.748 -10.736 1.00 51.81 577 VAL A O 1
ATOM 4468 N N . PRO A 1 578 ? -4.059 -27.120 -12.212 1.00 62.44 578 PRO A N 1
ATOM 4469 C CA . PRO A 1 578 ? -3.696 -25.921 -11.461 1.00 62.44 578 PRO A CA 1
ATOM 4470 C C . PRO A 1 578 ? -4.896 -24.969 -11.375 1.00 62.44 578 PRO A C 1
ATOM 4472 O O . PRO A 1 578 ? -5.666 -24.869 -12.329 1.00 62.44 578 PRO A O 1
ATOM 4475 N N . CYS A 1 579 ? -5.049 -24.279 -10.239 1.00 72.06 579 CYS A N 1
ATOM 4476 C CA . CYS A 1 579 ? -6.010 -23.182 -10.124 1.00 72.06 579 CYS A CA 1
ATOM 4477 C C . CYS A 1 579 ? -5.707 -22.155 -11.218 1.00 72.06 579 CYS A C 1
ATOM 4479 O O . CYS A 1 579 ? -4.547 -21.788 -11.408 1.00 72.06 579 CYS A O 1
ATOM 4481 N N . THR A 1 580 ? -6.723 -21.735 -11.967 1.00 77.31 580 THR A N 1
ATOM 4482 C CA . THR A 1 580 ? -6.524 -20.832 -13.109 1.00 77.31 580 THR A CA 1
ATOM 4483 C C . THR A 1 580 ? -6.774 -19.373 -12.757 1.00 77.31 580 THR A C 1
ATOM 4485 O O . THR A 1 580 ? -6.298 -18.500 -13.476 1.00 77.31 580 THR A O 1
ATOM 4488 N N . GLY A 1 581 ? -7.520 -19.106 -11.677 1.00 85.25 581 GLY A N 1
ATOM 4489 C CA . GLY A 1 581 ? -7.997 -17.764 -11.348 1.00 85.25 581 GLY A CA 1
ATOM 4490 C C . GLY A 1 581 ? -8.814 -17.181 -12.500 1.00 85.25 581 GLY A C 1
ATOM 4491 O O . GLY A 1 581 ? -9.259 -17.916 -13.391 1.00 85.25 581 GLY A O 1
ATOM 4492 N N . PHE A 1 582 ? -9.022 -15.868 -12.477 1.00 93.19 582 PHE A N 1
ATOM 4493 C CA . PHE A 1 582 ? -9.560 -15.130 -13.619 1.00 93.19 582 PHE A CA 1
ATOM 4494 C C . PHE A 1 582 ? -9.302 -13.634 -13.451 1.00 93.19 582 PHE A C 1
ATOM 4496 O O . PHE A 1 582 ? -9.633 -13.098 -12.405 1.00 93.19 582 PHE A O 1
ATOM 4503 N N . SER A 1 583 ? -8.757 -12.955 -14.458 1.00 92.62 583 SER A N 1
ATOM 4504 C CA . SER A 1 583 ? -8.617 -11.497 -14.448 1.00 92.62 583 SER A CA 1
ATOM 4505 C C . SER A 1 583 ? -8.999 -10.914 -15.799 1.00 92.62 583 SER A C 1
ATOM 4507 O O . SER A 1 583 ? -8.728 -11.533 -16.830 1.00 92.62 583 SER A O 1
ATOM 4509 N N . ASP A 1 584 ? -9.639 -9.751 -15.762 1.00 94.31 584 ASP A N 1
ATOM 4510 C CA . ASP A 1 584 ? -10.090 -8.998 -16.920 1.00 94.31 584 ASP A CA 1
ATOM 4511 C C . ASP A 1 584 ? -10.043 -7.495 -16.614 1.00 94.31 584 ASP A C 1
ATOM 4513 O O . ASP A 1 584 ? -10.670 -7.037 -15.656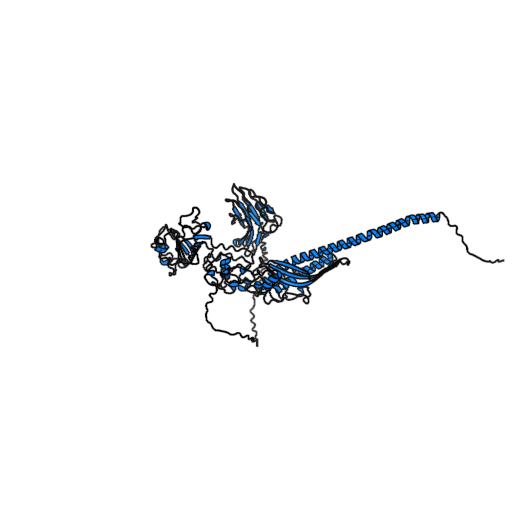 1.00 94.31 584 ASP A O 1
ATOM 4517 N N . ASP A 1 585 ? -9.283 -6.753 -17.418 1.00 93.56 585 ASP A N 1
ATOM 4518 C CA . ASP A 1 585 ? -9.193 -5.288 -17.381 1.00 93.56 585 ASP A CA 1
ATOM 4519 C C . ASP A 1 585 ? -10.296 -4.613 -18.211 1.00 93.56 585 ASP A C 1
ATOM 4521 O O . ASP A 1 585 ? -10.333 -3.396 -18.290 1.00 93.56 585 ASP A O 1
ATOM 4525 N N . MET A 1 586 ? -11.194 -5.395 -18.829 1.00 94.88 586 MET A N 1
ATOM 4526 C CA . MET A 1 586 ? -12.345 -4.942 -19.620 1.00 94.88 586 MET A CA 1
ATOM 4527 C C . MET A 1 586 ? -11.996 -4.224 -20.932 1.00 94.88 586 MET A C 1
ATOM 4529 O O . MET A 1 586 ? -12.888 -3.768 -21.648 1.00 94.88 586 MET A O 1
ATOM 4533 N N . GLU A 1 587 ? -10.724 -4.198 -21.339 1.00 96.00 587 GLU A N 1
ATOM 4534 C CA . GLU A 1 587 ? -10.270 -3.429 -22.508 1.00 96.00 587 GLU A CA 1
ATOM 4535 C C . GLU A 1 587 ? -10.464 -4.141 -23.857 1.00 96.00 587 GLU A C 1
ATOM 4537 O O . GLU A 1 587 ? -10.163 -3.588 -24.920 1.00 96.00 587 GLU A O 1
ATOM 4542 N N . HIS A 1 588 ? -10.982 -5.368 -23.842 1.00 83.81 588 HIS A N 1
ATOM 4543 C CA . HIS A 1 588 ? -11.124 -6.220 -25.021 1.00 83.81 588 HIS A CA 1
ATOM 4544 C C . HIS A 1 588 ? -12.589 -6.613 -25.273 1.00 83.81 588 HIS A C 1
ATOM 4546 O O . HIS A 1 588 ? -13.509 -6.073 -24.674 1.00 83.81 588 HIS A O 1
ATOM 4552 N N . ALA A 1 589 ? -12.836 -7.516 -26.229 1.00 77.62 589 ALA A N 1
ATOM 4553 C CA . ALA A 1 589 ? -14.179 -8.063 -26.439 1.00 77.62 589 ALA A CA 1
ATOM 4554 C C . ALA A 1 589 ? -14.701 -8.749 -25.160 1.00 77.62 589 ALA A C 1
ATOM 4556 O O . ALA A 1 589 ? -13.897 -9.183 -24.343 1.00 77.62 589 ALA A O 1
ATOM 4557 N N . GLU A 1 590 ? -16.020 -8.952 -25.056 1.00 80.06 590 GLU A N 1
ATOM 4558 C CA . GLU A 1 590 ? -16.740 -9.487 -23.875 1.00 80.06 590 GLU A CA 1
ATOM 4559 C C . GLU A 1 590 ? -16.182 -10.792 -23.269 1.00 80.06 590 GLU A C 1
ATOM 4561 O O . GLU A 1 590 ? -16.537 -11.165 -22.154 1.00 80.06 590 GLU A O 1
ATOM 4566 N N . GLY A 1 591 ? -15.293 -11.499 -23.970 1.00 80.00 591 GLY A N 1
ATOM 4567 C CA . GLY A 1 591 ? -14.476 -12.545 -23.368 1.00 80.00 591 GLY A CA 1
ATOM 4568 C C . GLY A 1 591 ? -15.318 -13.679 -22.762 1.00 80.00 591 GLY A C 1
ATOM 4569 O O . GLY A 1 591 ? -16.199 -14.211 -23.440 1.00 80.00 591 GLY A O 1
ATOM 4570 N N . PRO A 1 592 ? -15.030 -14.121 -21.524 1.00 85.50 592 PRO A N 1
ATOM 4571 C CA . PRO A 1 592 ? -15.783 -15.174 -20.844 1.00 85.50 592 PRO A CA 1
ATOM 4572 C C . PRO A 1 592 ? -17.026 -14.658 -20.101 1.00 85.50 592 PRO A C 1
ATOM 4574 O O . PRO A 1 592 ? -17.633 -15.431 -19.355 1.00 85.50 592 PRO A O 1
ATOM 4577 N N . TRP A 1 593 ? -17.395 -13.386 -20.258 1.00 94.06 593 TRP A N 1
ATOM 4578 C CA . TRP A 1 593 ? -18.579 -12.819 -19.628 1.00 94.06 593 TRP A CA 1
ATOM 4579 C C . TRP A 1 593 ? -19.855 -13.207 -20.371 1.00 94.06 593 TRP A C 1
ATOM 4581 O O . TRP A 1 593 ? -19.873 -13.473 -21.570 1.00 94.06 593 TRP A O 1
ATOM 4591 N N . THR A 1 594 ? -20.951 -13.261 -19.626 1.00 95.25 594 THR A N 1
ATOM 4592 C CA . THR A 1 594 ? -22.306 -13.430 -20.153 1.00 95.25 594 THR A CA 1
ATOM 4593 C C . THR A 1 594 ? -23.237 -12.545 -19.349 1.00 95.25 594 THR A C 1
ATOM 4595 O O . THR A 1 594 ? -23.080 -12.468 -18.134 1.00 95.25 594 THR A O 1
ATOM 4598 N N . HIS A 1 595 ? -24.216 -11.915 -19.982 1.00 97.06 595 HIS A N 1
ATOM 4599 C CA . HIS A 1 595 ? -25.235 -11.135 -19.288 1.00 97.06 595 HIS A CA 1
ATOM 4600 C C . HIS A 1 595 ? -26.643 -11.544 -19.734 1.00 97.06 595 HIS A C 1
ATOM 4602 O O . HIS A 1 595 ? -26.814 -12.287 -20.709 1.00 97.06 595 HIS A O 1
ATOM 4608 N N . GLY A 1 596 ? -27.650 -11.172 -18.949 1.00 93.88 596 GLY A N 1
ATOM 4609 C CA . GLY A 1 596 ? -29.035 -11.534 -19.219 1.00 93.88 596 GLY A CA 1
ATOM 4610 C C . GLY A 1 596 ? -29.996 -11.147 -18.104 1.00 93.88 596 GLY A C 1
ATOM 4611 O O . GLY A 1 596 ? -29.631 -10.527 -17.112 1.00 93.88 596 GLY A O 1
ATOM 4612 N N . GLY A 1 597 ? -31.254 -11.568 -18.247 1.00 95.88 597 GLY A N 1
ATOM 4613 C CA . GLY A 1 597 ? -32.327 -11.264 -17.300 1.00 95.88 597 GLY A CA 1
ATOM 4614 C C . GLY A 1 597 ? -33.489 -10.517 -17.951 1.00 95.88 597 GLY A C 1
ATOM 4615 O O . GLY A 1 597 ? -33.630 -10.510 -19.174 1.00 95.88 597 GLY A O 1
ATOM 4616 N N . THR A 1 598 ? -34.372 -9.941 -17.137 1.00 95.31 598 THR A N 1
ATOM 4617 C CA . THR A 1 598 ? -35.460 -9.086 -17.628 1.00 95.31 598 THR A CA 1
ATOM 4618 C C . THR A 1 598 ? -34.987 -7.642 -17.695 1.00 95.31 598 THR A C 1
ATOM 4620 O O . THR A 1 598 ? -34.508 -7.128 -16.686 1.00 95.31 598 THR A O 1
ATOM 4623 N N . GLN A 1 599 ? -35.193 -6.989 -18.846 1.00 94.19 599 GLN A N 1
ATOM 4624 C CA . GLN A 1 599 ? -34.704 -5.630 -19.126 1.00 94.19 599 GLN A CA 1
ATOM 4625 C C . GLN A 1 599 ? -33.176 -5.520 -18.999 1.00 94.19 599 GLN A C 1
ATOM 4627 O O . GLN A 1 599 ? -32.670 -4.624 -18.335 1.00 94.19 599 GLN A O 1
ATOM 4632 N N . ASP A 1 600 ? -32.468 -6.492 -19.574 1.00 94.94 600 ASP A N 1
ATOM 4633 C CA . ASP A 1 600 ? -31.008 -6.525 -19.593 1.00 94.94 600 ASP A CA 1
ATOM 4634 C C . ASP A 1 600 ? -30.437 -5.449 -20.520 1.00 94.94 600 ASP A C 1
ATOM 4636 O O . ASP A 1 600 ? -30.797 -5.378 -21.696 1.00 94.94 600 ASP A O 1
ATOM 4640 N N . GLU A 1 601 ? -29.566 -4.628 -19.951 1.00 94.31 601 GLU A N 1
ATOM 4641 C CA . GLU A 1 601 ? -28.906 -3.477 -20.565 1.00 94.31 601 GLU A CA 1
ATOM 4642 C C . GLU A 1 601 ? -27.406 -3.457 -20.227 1.00 94.31 601 GLU A C 1
ATOM 4644 O O . GLU A 1 601 ? -26.736 -2.445 -20.409 1.00 94.31 601 GLU A O 1
ATOM 4649 N N . TRP A 1 602 ? -26.848 -4.572 -19.734 1.00 97.25 602 TRP A N 1
ATOM 4650 C CA . TRP A 1 602 ? -25.405 -4.663 -19.538 1.00 97.25 602 TRP A CA 1
ATOM 4651 C C . TRP A 1 602 ? -24.659 -4.471 -20.860 1.00 97.25 602 TRP A C 1
ATOM 4653 O O . TRP A 1 602 ? -24.892 -5.177 -21.838 1.00 97.25 602 TRP A O 1
ATOM 4663 N N . GLU A 1 603 ? -23.719 -3.535 -20.855 1.00 96.44 603 GLU A N 1
ATOM 4664 C CA . GLU A 1 603 ? -22.913 -3.153 -22.006 1.00 96.44 603 GLU A CA 1
ATOM 4665 C C . GLU A 1 603 ? -21.440 -3.025 -21.610 1.00 96.44 603 GLU A C 1
ATOM 4667 O O . GLU A 1 603 ? -21.116 -2.574 -20.507 1.00 96.44 603 GLU A O 1
ATOM 4672 N N . LEU A 1 604 ? -20.552 -3.395 -22.537 1.00 96.50 604 LEU A N 1
ATOM 4673 C CA . LEU A 1 604 ? -19.106 -3.230 -22.423 1.00 96.50 604 LEU A CA 1
ATOM 4674 C C . LEU A 1 604 ? -18.624 -2.118 -23.356 1.00 96.50 604 LEU A C 1
ATOM 4676 O O . LEU A 1 604 ? -18.819 -2.188 -24.572 1.00 96.50 604 LEU A O 1
ATOM 4680 N N . GLY A 1 605 ? -17.958 -1.109 -22.801 1.00 95.75 605 GLY A N 1
ATOM 4681 C CA . GLY A 1 605 ? -17.439 0.007 -23.584 1.00 95.75 605 GLY A CA 1
ATOM 4682 C C . GLY A 1 605 ? -17.197 1.266 -22.762 1.00 95.75 605 GLY A C 1
ATOM 4683 O O . GLY A 1 605 ? -17.169 1.246 -21.533 1.00 95.75 605 GLY A O 1
ATOM 4684 N N . SER A 1 606 ? -17.036 2.392 -23.454 1.00 93.56 606 SER A N 1
ATOM 4685 C CA . SER A 1 606 ? -16.826 3.688 -22.811 1.00 93.56 606 SER A CA 1
ATOM 4686 C C . SER A 1 606 ? -18.114 4.233 -22.194 1.00 93.56 606 SER A C 1
ATOM 4688 O O . SER A 1 606 ? -19.124 4.374 -22.884 1.00 93.56 606 SER A O 1
ATOM 4690 N N . THR A 1 607 ? -18.060 4.636 -20.926 1.00 93.56 607 THR A N 1
ATOM 4691 C CA . THR A 1 607 ? -19.190 5.271 -20.233 1.00 93.56 607 THR A CA 1
ATOM 4692 C C . THR A 1 607 ? -19.315 6.769 -20.536 1.00 93.56 607 THR A C 1
ATOM 4694 O O . THR A 1 607 ? -18.326 7.486 -20.667 1.00 93.56 607 THR A O 1
ATOM 4697 N N . THR A 1 608 ? -20.549 7.277 -20.569 1.00 91.69 608 THR A N 1
ATOM 4698 C CA . THR A 1 608 ? -20.842 8.724 -20.574 1.00 91.69 608 THR A CA 1
ATOM 4699 C C . THR A 1 608 ? -20.826 9.348 -19.172 1.00 91.69 608 THR A C 1
ATOM 4701 O O . THR A 1 608 ? -20.860 10.575 -19.029 1.00 91.69 608 THR A O 1
ATOM 4704 N N . TRP A 1 609 ? -20.778 8.530 -18.113 1.00 89.88 609 TRP A N 1
ATOM 4705 C CA . TRP A 1 609 ? -20.734 8.970 -16.720 1.00 89.88 609 TRP A CA 1
ATOM 4706 C C . TRP A 1 609 ? -19.292 9.007 -16.195 1.00 89.88 609 TRP A C 1
ATOM 4708 O O . TRP A 1 609 ? -18.862 8.173 -15.394 1.00 89.88 609 TRP A O 1
ATOM 4718 N N . GLY A 1 610 ? -18.539 10.013 -16.644 1.00 88.75 610 GLY A N 1
ATOM 4719 C CA . GLY A 1 610 ? -17.112 10.153 -16.335 1.00 88.75 610 GLY A CA 1
ATOM 4720 C C . GLY A 1 610 ? -16.257 9.266 -17.239 1.00 88.75 610 GLY A C 1
ATOM 4721 O O . GLY A 1 610 ? -16.523 9.187 -18.432 1.00 88.75 610 GLY A O 1
ATOM 4722 N N . SER A 1 611 ? -15.236 8.620 -16.678 1.00 91.94 611 SER A N 1
ATOM 4723 C CA . SER A 1 611 ? -14.418 7.603 -17.352 1.00 91.94 611 SER A CA 1
ATOM 4724 C C . SER A 1 611 ? -14.589 6.232 -16.689 1.00 91.94 611 SER A C 1
ATOM 4726 O O . SER A 1 611 ? -15.124 6.132 -15.571 1.00 91.94 611 SER A O 1
ATOM 4728 N N . CYS A 1 612 ? -14.129 5.181 -17.369 1.00 95.50 612 CYS A N 1
ATOM 4729 C CA . CYS A 1 612 ? -13.861 3.884 -16.744 1.00 95.50 612 CYS A CA 1
ATOM 4730 C C . CYS A 1 612 ? -12.704 4.004 -15.731 1.00 95.50 612 CYS A C 1
ATOM 4732 O O . CYS A 1 612 ? -12.081 5.073 -15.639 1.00 95.50 612 CYS A O 1
ATOM 4734 N N . ASN A 1 613 ? -12.533 3.002 -14.868 1.00 95.38 613 ASN A N 1
ATOM 4735 C CA . ASN A 1 613 ? -11.553 3.052 -13.782 1.00 95.38 613 ASN A CA 1
ATOM 4736 C C . ASN A 1 613 ? -10.136 2.985 -14.343 1.00 95.38 613 ASN A C 1
ATOM 4738 O O . ASN A 1 613 ? -9.291 3.816 -13.998 1.00 95.38 613 ASN A O 1
ATOM 4742 N N . SER A 1 614 ? -9.915 2.036 -15.246 1.00 90.56 614 SER A N 1
ATOM 4743 C CA . SER A 1 614 ? -8.713 1.935 -16.053 1.00 90.56 614 SER A CA 1
ATOM 4744 C C . SER A 1 614 ? -9.098 1.926 -17.537 1.00 90.56 614 SER A C 1
ATOM 4746 O O . SER A 1 614 ? -10.273 1.855 -17.890 1.00 90.56 614 SER A O 1
ATOM 4748 N N . GLY A 1 615 ? -8.114 2.158 -18.409 1.00 92.94 615 GLY A N 1
ATOM 4749 C CA . GLY A 1 615 ? -8.325 2.083 -19.853 1.00 92.94 615 GLY A CA 1
ATOM 4750 C C . GLY A 1 615 ? -9.465 2.955 -20.408 1.00 92.94 615 GLY A C 1
ATOM 4751 O O . GLY A 1 615 ? -9.618 4.124 -20.038 1.00 92.94 615 GLY A O 1
ATOM 4752 N N . SER A 1 616 ? -10.195 2.419 -21.386 1.00 94.38 616 SER A N 1
ATOM 4753 C CA . SER A 1 616 ? -11.289 3.091 -22.101 1.00 94.38 616 SER A CA 1
ATOM 4754 C C . SER A 1 616 ? -12.648 2.419 -21.919 1.00 94.38 616 SER A C 1
ATOM 4756 O O . SER A 1 616 ? -13.660 3.061 -22.214 1.00 94.38 616 SER A O 1
ATOM 4758 N N . ASN A 1 617 ? -12.684 1.165 -21.472 1.00 95.88 617 ASN A N 1
ATOM 4759 C CA . ASN A 1 617 ? -13.870 0.325 -21.445 1.00 95.88 617 ASN A CA 1
ATOM 4760 C C . ASN A 1 617 ? -14.143 -0.198 -20.034 1.00 95.88 617 ASN A C 1
ATOM 4762 O O . ASN A 1 617 ? -13.248 -0.429 -19.242 1.00 95.88 617 ASN A O 1
ATOM 4766 N N . CYS A 1 618 ? -15.418 -0.376 -19.720 1.00 97.31 618 CYS A N 1
ATOM 4767 C CA . CYS A 1 618 ? -15.877 -0.982 -18.482 1.00 97.31 618 CYS A CA 1
ATOM 4768 C C . CYS A 1 618 ? -17.267 -1.565 -18.717 1.00 97.31 618 CYS A C 1
ATOM 4770 O O . CYS A 1 618 ? -17.946 -1.208 -19.686 1.00 97.31 618 CYS A O 1
ATOM 4772 N N . TRP A 1 619 ? -17.706 -2.454 -17.830 1.00 98.19 619 TRP A N 1
ATOM 4773 C CA . TRP A 1 619 ? -19.088 -2.911 -17.850 1.00 98.19 619 TRP A CA 1
ATOM 4774 C C . TRP A 1 619 ? -19.984 -1.917 -17.124 1.00 98.19 619 TRP A C 1
ATOM 4776 O O . TRP A 1 619 ? -19.642 -1.430 -16.044 1.00 98.19 619 TRP A O 1
ATOM 4786 N N . GLY A 1 620 ? -21.165 -1.666 -17.675 1.00 96.94 620 GLY A N 1
ATOM 4787 C CA . GLY A 1 620 ? -22.226 -0.930 -17.000 1.00 96.94 620 GLY A CA 1
ATOM 4788 C C . GLY A 1 620 ? -23.590 -1.486 -17.363 1.00 96.94 620 GLY A C 1
ATOM 4789 O O . GLY A 1 620 ? -23.778 -1.956 -18.475 1.00 96.94 620 GLY A O 1
ATOM 4790 N N . THR A 1 621 ? -24.551 -1.407 -16.444 1.00 95.69 621 THR A N 1
ATOM 4791 C CA . THR A 1 621 ? -25.956 -1.774 -16.717 1.00 95.69 621 THR A CA 1
ATOM 4792 C C . THR A 1 621 ? -26.637 -0.869 -17.741 1.00 95.69 621 THR A C 1
ATOM 4794 O O . THR A 1 621 ? -27.773 -1.143 -18.079 1.00 95.69 621 THR A O 1
ATOM 4797 N N . ASP A 1 622 ? -26.018 0.258 -18.090 1.00 90.56 622 ASP A N 1
ATOM 4798 C CA . ASP A 1 622 ? -26.320 1.122 -19.235 1.00 90.56 622 ASP A CA 1
ATOM 4799 C C . ASP A 1 622 ? -25.162 2.143 -19.307 1.00 90.56 622 ASP A C 1
ATOM 4801 O O . ASP A 1 622 ? -24.902 2.858 -18.329 1.00 90.56 622 ASP A O 1
ATOM 4805 N N . LEU A 1 623 ? -24.396 2.196 -20.401 1.00 92.69 623 LEU A N 1
ATOM 4806 C CA . LEU A 1 623 ? -23.211 3.060 -20.488 1.00 92.69 623 LEU A CA 1
ATOM 4807 C C . LEU A 1 623 ? -23.529 4.509 -20.883 1.00 92.69 623 LEU A C 1
ATOM 4809 O O . LEU A 1 623 ? -22.733 5.414 -20.580 1.00 92.69 623 LEU A O 1
ATOM 4813 N N . ASP A 1 624 ? -24.665 4.763 -21.530 1.00 88.12 624 ASP A N 1
ATOM 4814 C CA . ASP A 1 624 ? -25.016 6.067 -22.088 1.00 88.12 624 ASP A CA 1
ATOM 4815 C C . ASP A 1 624 ? -26.197 6.758 -21.383 1.00 88.12 624 ASP A C 1
ATOM 4817 O O . ASP A 1 624 ? -26.251 7.997 -21.355 1.00 88.12 624 ASP A O 1
ATOM 4821 N N . THR A 1 625 ? -27.064 6.010 -20.696 1.00 90.06 625 THR A N 1
ATOM 4822 C CA . THR A 1 625 ? -28.222 6.530 -19.961 1.00 90.06 625 THR A CA 1
ATOM 4823 C C . THR A 1 625 ? -28.385 5.965 -18.535 1.00 90.06 625 THR A C 1
ATOM 4825 O O . THR A 1 625 ? -27.551 6.249 -17.664 1.00 90.06 625 THR A O 1
ATOM 4828 N N . SER A 1 626 ? -29.516 5.328 -18.242 1.00 92.50 626 SER A N 1
ATOM 4829 C CA . SER A 1 626 ? -30.000 4.844 -16.957 1.00 92.50 626 SER A CA 1
ATOM 4830 C C . SER A 1 626 ? -30.692 3.505 -17.163 1.00 92.50 626 SER A C 1
ATOM 4832 O O . SER A 1 626 ? -31.505 3.405 -18.078 1.00 92.50 626 SER A O 1
ATOM 4834 N N . TYR A 1 627 ? -30.491 2.561 -16.244 1.00 94.50 627 TYR A N 1
ATOM 4835 C CA . TYR A 1 627 ? -31.148 1.249 -16.290 1.00 94.50 627 TYR A CA 1
ATOM 4836 C C . TYR A 1 627 ? -32.682 1.352 -16.361 1.00 94.50 627 TYR A C 1
ATOM 4838 O O . TYR A 1 627 ? -33.277 2.328 -15.912 1.00 94.50 627 TYR A O 1
ATOM 4846 N N . ASN A 1 628 ? -33.350 0.314 -16.852 1.00 94.94 628 ASN A N 1
ATOM 4847 C CA . ASN A 1 628 ? -34.809 0.245 -16.946 1.00 94.94 628 ASN A CA 1
ATOM 4848 C C . ASN A 1 628 ? -35.542 -0.009 -15.613 1.00 94.94 628 ASN A C 1
ATOM 4850 O O . ASN A 1 628 ? -35.041 -0.672 -14.708 1.00 94.94 628 ASN A O 1
ATOM 4854 N N . ASN A 1 629 ? -36.808 0.423 -15.529 1.00 94.94 629 ASN A N 1
ATOM 4855 C CA . ASN A 1 629 ? -37.729 0.004 -14.458 1.00 94.94 629 ASN A CA 1
ATOM 4856 C C . ASN A 1 629 ? -38.105 -1.483 -14.599 1.00 94.94 629 ASN A C 1
ATOM 4858 O O . ASN A 1 629 ? -38.260 -1.989 -15.716 1.00 94.94 629 ASN A O 1
ATOM 4862 N N . ASN A 1 630 ? -38.404 -2.140 -13.477 1.00 94.81 630 ASN A N 1
ATOM 4863 C CA . ASN A 1 630 ? -38.716 -3.570 -13.365 1.00 94.81 630 ASN A CA 1
ATOM 4864 C C . ASN A 1 630 ? -37.596 -4.468 -13.921 1.00 94.81 630 ASN A C 1
ATOM 4866 O O . ASN A 1 630 ? -37.864 -5.548 -14.461 1.00 94.81 630 ASN A O 1
ATOM 4870 N N . ALA A 1 631 ? -36.351 -4.002 -13.840 1.00 95.50 631 ALA A N 1
ATOM 4871 C CA . ALA A 1 631 ? -35.190 -4.756 -14.262 1.00 95.50 631 ALA A CA 1
ATOM 4872 C C . ALA A 1 631 ? -34.861 -5.840 -13.237 1.00 95.50 631 ALA A C 1
ATOM 4874 O O . ALA A 1 631 ? -35.015 -5.666 -12.029 1.00 95.50 631 ALA A O 1
ATOM 4875 N N . ASN A 1 632 ? -34.405 -6.975 -13.747 1.00 96.12 632 ASN A N 1
ATOM 4876 C CA . ASN A 1 632 ? -33.753 -8.029 -12.985 1.00 96.12 632 ASN A CA 1
ATOM 4877 C C . ASN A 1 632 ? -32.715 -8.627 -13.923 1.00 96.12 632 ASN A C 1
ATOM 4879 O O . ASN A 1 632 ? -32.988 -9.592 -14.643 1.00 96.12 632 ASN A O 1
ATOM 4883 N N . GLN A 1 633 ? -31.579 -7.948 -13.979 1.00 98.00 633 GLN A N 1
ATOM 4884 C CA . GLN A 1 633 ? -30.523 -8.162 -14.955 1.00 98.00 633 GLN A CA 1
ATOM 4885 C C . GLN A 1 633 ? -29.217 -8.518 -14.256 1.00 98.00 633 GLN A C 1
ATOM 4887 O O . GLN A 1 633 ? -28.999 -8.147 -13.102 1.00 98.00 633 GLN A O 1
ATOM 4892 N N . TRP A 1 634 ? -28.351 -9.255 -14.937 1.00 98.00 634 TRP A N 1
ATOM 4893 C CA . TRP A 1 634 ? -27.099 -9.736 -14.376 1.00 98.00 634 TRP A CA 1
ATOM 4894 C C . TRP A 1 634 ? -25.992 -9.807 -15.421 1.00 98.00 634 TRP A C 1
ATOM 4896 O O . TRP A 1 634 ? -26.254 -10.110 -16.577 1.00 98.00 634 TRP A O 1
ATOM 4906 N N . LEU A 1 635 ? -24.759 -9.610 -14.962 1.00 98.12 635 LEU A N 1
ATOM 4907 C CA . LEU A 1 635 ? -23.503 -9.839 -15.666 1.00 98.12 635 LEU A CA 1
ATOM 4908 C C . LEU A 1 635 ? -22.715 -10.898 -14.900 1.00 98.12 635 LEU A C 1
ATOM 4910 O O . LEU A 1 635 ? -22.487 -10.762 -13.704 1.00 98.12 635 LEU A O 1
ATOM 4914 N N . GLN A 1 636 ? -22.293 -11.958 -15.574 1.00 95.56 636 GLN A N 1
ATOM 4915 C CA . GLN A 1 636 ? -21.731 -13.160 -14.972 1.00 95.56 636 GLN A CA 1
ATOM 4916 C C . GLN A 1 636 ? -20.422 -13.556 -15.648 1.00 95.56 636 GLN A C 1
ATOM 4918 O O . GLN A 1 636 ? -20.327 -13.577 -16.874 1.00 95.56 636 GLN A O 1
ATOM 4923 N N . THR A 1 637 ? -19.453 -13.984 -14.845 1.00 95.12 637 THR A N 1
ATOM 4924 C CA . THR A 1 637 ? -18.205 -14.580 -15.320 1.00 95.12 637 THR A CA 1
ATOM 4925 C C . THR A 1 637 ? -18.416 -15.966 -15.946 1.00 95.12 637 THR A C 1
ATOM 4927 O O . THR A 1 637 ? -19.407 -16.670 -15.701 1.00 95.12 637 THR A O 1
ATOM 4930 N N . GLY A 1 638 ? -17.395 -16.438 -16.661 1.00 91.12 638 GLY A N 1
ATOM 4931 C CA . GLY A 1 638 ? -17.185 -17.861 -16.912 1.00 91.12 638 GLY A CA 1
ATOM 4932 C C . GLY A 1 638 ? -16.921 -18.642 -15.615 1.00 91.12 638 GLY A C 1
ATOM 4933 O O . GLY A 1 638 ? -16.923 -18.092 -14.511 1.00 91.12 638 GLY A O 1
ATOM 4934 N N . ALA A 1 639 ? -16.699 -19.952 -15.738 1.00 92.00 639 ALA A N 1
ATOM 4935 C CA . ALA A 1 639 ? -16.332 -20.783 -14.593 1.00 92.00 639 ALA A CA 1
ATOM 4936 C C . ALA A 1 639 ? -14.873 -20.523 -14.177 1.00 92.00 639 ALA A C 1
ATOM 4938 O O . ALA A 1 639 ? -13.975 -20.606 -15.011 1.00 92.00 639 ALA A O 1
ATOM 4939 N N . ILE A 1 640 ? -14.651 -20.256 -12.892 1.00 94.25 640 ILE A N 1
ATOM 4940 C CA . ILE A 1 640 ? -13.344 -19.962 -12.295 1.00 94.25 640 ILE A CA 1
ATOM 4941 C C . ILE A 1 640 ? -12.948 -21.151 -11.420 1.00 94.25 640 ILE A C 1
ATOM 4943 O O . ILE A 1 640 ? -13.695 -21.540 -10.521 1.00 94.25 640 ILE A O 1
ATOM 4947 N N . ASP A 1 641 ? -11.803 -21.768 -11.698 1.00 92.75 641 ASP A N 1
ATOM 4948 C CA . ASP A 1 641 ? -11.345 -22.959 -10.980 1.00 92.75 641 ASP A CA 1
ATOM 4949 C C . ASP A 1 641 ? -10.512 -22.584 -9.749 1.00 92.75 641 ASP A C 1
ATOM 4951 O O . ASP A 1 641 ? -9.397 -22.093 -9.904 1.00 92.75 641 ASP A O 1
ATOM 4955 N N . LEU A 1 642 ? -11.042 -22.848 -8.545 1.00 93.19 642 LEU A N 1
ATOM 4956 C CA . LEU A 1 642 ? -10.368 -22.671 -7.251 1.00 93.19 642 LEU A CA 1
ATOM 4957 C C . LEU A 1 642 ? -9.969 -24.009 -6.601 1.00 93.19 642 LEU A C 1
ATOM 4959 O O . LEU A 1 642 ? -9.688 -24.059 -5.399 1.00 93.19 642 LEU A O 1
ATOM 4963 N N . THR A 1 643 ? -9.933 -25.110 -7.363 1.00 88.62 643 THR A N 1
ATOM 4964 C CA . THR A 1 643 ? -9.686 -26.468 -6.838 1.00 88.62 643 THR A CA 1
ATOM 4965 C C . THR A 1 643 ? -8.361 -26.570 -6.079 1.00 88.62 643 THR A C 1
ATOM 4967 O O . THR A 1 643 ? -8.284 -27.232 -5.047 1.00 88.62 643 THR A O 1
ATOM 4970 N N . ASN A 1 644 ? -7.332 -25.872 -6.562 1.00 85.94 644 ASN A N 1
ATOM 4971 C CA . ASN A 1 644 ? -6.005 -25.817 -5.943 1.00 85.94 644 ASN A CA 1
ATOM 4972 C C . ASN A 1 644 ? -5.628 -24.402 -5.478 1.00 85.94 644 ASN A C 1
ATOM 4974 O O . ASN A 1 644 ? -4.446 -24.096 -5.365 1.00 85.94 644 ASN A O 1
ATOM 4978 N N . ALA A 1 645 ? -6.620 -23.536 -5.244 1.00 87.44 645 ALA A N 1
ATOM 4979 C CA . ALA A 1 645 ? -6.379 -22.194 -4.727 1.00 87.44 645 ALA A CA 1
ATOM 4980 C C . ALA A 1 645 ? -5.922 -22.240 -3.264 1.00 87.44 645 ALA A C 1
ATOM 4982 O O . ALA A 1 645 ? -6.396 -23.063 -2.473 1.00 87.44 645 ALA A O 1
ATOM 4983 N N . ASN A 1 646 ? -5.052 -21.320 -2.876 1.00 86.62 646 ASN A N 1
ATOM 4984 C CA . ASN A 1 646 ? -4.662 -21.074 -1.506 1.00 86.62 646 ASN A CA 1
ATOM 4985 C C . ASN A 1 646 ? -4.936 -19.605 -1.170 1.00 86.62 646 ASN A C 1
ATOM 4987 O O . ASN A 1 646 ? -4.284 -18.743 -1.715 1.00 86.62 646 ASN A O 1
ATOM 4991 N N . ASN A 1 647 ? -5.896 -19.305 -0.290 1.00 88.81 647 ASN A N 1
ATOM 4992 C CA . ASN A 1 647 ? -6.359 -17.927 -0.047 1.00 88.81 647 ASN A CA 1
ATOM 4993 C C . ASN A 1 647 ? -6.931 -17.207 -1.289 1.00 88.81 647 ASN A C 1
ATOM 4995 O O . ASN A 1 647 ? -6.544 -16.069 -1.568 1.00 88.81 647 ASN A O 1
ATOM 4999 N N . PRO A 1 648 ? -7.871 -17.824 -2.041 1.00 94.19 648 PRO A N 1
ATOM 5000 C CA . PRO A 1 648 ? -8.460 -17.160 -3.195 1.00 94.19 648 PRO A CA 1
ATOM 5001 C C . PRO A 1 648 ? -9.169 -15.864 -2.797 1.00 94.19 648 PRO A C 1
ATOM 5003 O O . PRO A 1 648 ? -9.946 -15.838 -1.839 1.00 94.19 648 PRO A O 1
ATOM 5006 N N . THR A 1 649 ? -8.924 -14.804 -3.562 1.00 95.62 649 THR A N 1
ATOM 5007 C CA . THR A 1 649 ? -9.439 -13.458 -3.284 1.00 95.62 649 THR A CA 1
ATOM 5008 C C . THR A 1 649 ? -10.032 -12.859 -4.550 1.00 95.62 649 THR A C 1
ATOM 5010 O O . THR A 1 649 ? -9.416 -12.916 -5.610 1.00 95.62 649 THR A O 1
ATOM 5013 N N . LEU A 1 650 ? -11.228 -12.285 -4.438 1.00 97.88 650 LEU A N 1
ATOM 5014 C CA . LEU A 1 650 ? -11.873 -11.495 -5.483 1.00 97.88 650 LEU A CA 1
ATOM 5015 C C . LEU A 1 650 ? -11.582 -10.012 -5.259 1.00 97.88 650 LEU A C 1
ATOM 5017 O O . LEU A 1 650 ? -11.808 -9.514 -4.162 1.00 97.88 650 LEU A O 1
ATOM 5021 N N . THR A 1 651 ? -11.166 -9.307 -6.304 1.00 96.69 651 THR A N 1
ATOM 5022 C CA . THR A 1 651 ? -10.985 -7.854 -6.350 1.00 96.69 651 THR A CA 1
ATOM 5023 C C . THR A 1 651 ? -11.608 -7.280 -7.618 1.00 96.69 651 THR A C 1
ATOM 5025 O O . THR A 1 651 ? -11.438 -7.861 -8.686 1.00 96.69 651 THR A O 1
ATOM 5028 N N . PHE A 1 652 ? -12.294 -6.144 -7.529 1.00 98.31 652 PHE A N 1
ATOM 5029 C CA . PHE A 1 652 ? -12.768 -5.374 -8.691 1.00 98.31 652 PHE A CA 1
ATOM 5030 C C . PHE A 1 652 ? -13.095 -3.936 -8.285 1.00 98.31 652 PHE A C 1
ATOM 5032 O O . PHE A 1 652 ? -13.372 -3.665 -7.114 1.00 98.31 652 PHE A O 1
ATOM 5039 N N . TYR A 1 653 ? -13.123 -3.014 -9.240 1.00 98.25 653 TYR A N 1
ATOM 5040 C CA . TYR A 1 653 ? -13.598 -1.651 -9.024 1.00 98.25 653 TYR A CA 1
ATOM 5041 C C . TYR A 1 653 ? -15.079 -1.534 -9.360 1.00 98.25 653 TYR A C 1
ATOM 5043 O O . TYR A 1 653 ? -15.565 -2.099 -10.338 1.00 98.25 653 TYR A O 1
ATOM 5051 N N . ARG A 1 654 ? -15.816 -0.785 -8.536 1.00 97.62 654 ARG A N 1
ATOM 5052 C CA . ARG A 1 654 ? -17.240 -0.511 -8.740 1.00 97.62 654 ARG A CA 1
ATOM 5053 C C . ARG A 1 654 ? -17.559 0.952 -8.504 1.00 97.62 654 ARG A C 1
ATOM 5055 O O . ARG A 1 654 ? -17.010 1.583 -7.604 1.00 97.62 654 ARG A O 1
ATOM 5062 N N . LYS A 1 655 ? -18.514 1.458 -9.271 1.00 96.62 655 LYS A N 1
ATOM 5063 C CA . LYS A 1 655 ? -19.302 2.649 -8.943 1.00 96.62 655 LYS A CA 1
ATOM 5064 C C . LYS A 1 655 ? -20.766 2.350 -9.246 1.00 96.62 655 LYS A C 1
ATOM 5066 O O . LYS A 1 655 ? -21.070 1.502 -10.085 1.00 96.62 655 LYS A O 1
ATOM 5071 N N . ASN A 1 656 ? -21.684 3.010 -8.557 1.00 96.81 656 ASN A N 1
ATOM 5072 C CA . ASN A 1 656 ? -23.108 2.838 -8.810 1.00 96.81 656 ASN A CA 1
ATOM 5073 C C . ASN A 1 656 ? -23.923 4.059 -8.412 1.00 96.81 656 ASN A C 1
ATOM 5075 O O . ASN A 1 656 ? -23.603 4.774 -7.461 1.00 96.81 656 ASN A O 1
ATOM 5079 N N . ARG A 1 657 ? -25.040 4.241 -9.110 1.00 95.88 657 ARG A N 1
ATOM 5080 C CA . ARG A 1 657 ? -26.069 5.197 -8.726 1.00 95.88 657 ARG A CA 1
ATOM 5081 C C . ARG A 1 657 ? -27.433 4.560 -8.918 1.00 95.88 657 ARG A C 1
ATOM 5083 O O . ARG A 1 657 ? -27.821 4.275 -10.045 1.00 95.88 657 ARG A O 1
ATOM 5090 N N . LEU A 1 658 ? -28.125 4.318 -7.817 1.00 94.69 658 LEU A N 1
ATOM 5091 C CA . LEU A 1 658 ? -29.382 3.588 -7.742 1.00 94.69 658 LEU A CA 1
ATOM 5092 C C . LEU A 1 658 ? -30.449 4.472 -7.093 1.00 94.69 658 LEU A C 1
ATOM 5094 O O . LEU A 1 658 ? -30.148 5.355 -6.277 1.00 94.69 658 LEU A O 1
ATOM 5098 N N . LYS A 1 659 ? -31.710 4.265 -7.468 1.00 94.25 659 LYS A N 1
ATOM 5099 C CA . LYS A 1 659 ? -32.838 4.898 -6.784 1.00 94.25 659 LYS A CA 1
ATOM 5100 C C . LYS A 1 659 ? -33.202 4.142 -5.515 1.00 94.25 659 LYS A C 1
ATOM 5102 O O . LYS A 1 659 ? -32.879 2.975 -5.330 1.00 94.25 659 LYS A O 1
ATOM 5107 N N . SER A 1 660 ? -33.860 4.858 -4.608 1.00 88.50 660 SER A N 1
ATOM 5108 C CA . SER A 1 660 ? -34.383 4.265 -3.381 1.00 88.50 660 SER A CA 1
ATOM 5109 C C . SER A 1 660 ? -35.402 3.185 -3.744 1.00 88.50 660 SER A C 1
ATOM 5111 O O . SER A 1 660 ? -36.356 3.490 -4.449 1.00 88.50 660 SER A O 1
ATOM 5113 N N . GLY A 1 661 ? -35.182 1.958 -3.269 1.00 84.81 661 GLY A N 1
ATOM 5114 C CA . GLY A 1 661 ? -35.983 0.783 -3.635 1.00 84.81 661 GLY A CA 1
ATOM 5115 C C . GLY A 1 661 ? -35.249 -0.194 -4.556 1.00 84.81 661 GLY A C 1
ATOM 5116 O O . GLY A 1 661 ? -35.552 -1.387 -4.527 1.00 84.81 661 GLY A O 1
ATOM 5117 N N . ASP A 1 662 ? -34.224 0.277 -5.270 1.00 94.81 662 ASP A N 1
ATOM 5118 C CA . ASP A 1 662 ? -33.426 -0.527 -6.193 1.00 94.81 662 ASP A CA 1
ATOM 5119 C C . ASP A 1 662 ? -32.149 -1.033 -5.524 1.00 94.81 662 ASP A C 1
ATOM 5121 O O . ASP A 1 662 ? -31.588 -0.385 -4.637 1.00 94.81 662 ASP A O 1
ATOM 5125 N N . ASN A 1 663 ? -31.671 -2.197 -5.957 1.00 94.44 663 ASN A N 1
ATOM 5126 C CA . ASN A 1 663 ? -30.513 -2.847 -5.352 1.00 94.44 663 ASN A CA 1
ATOM 5127 C C . ASN A 1 663 ? -29.602 -3.445 -6.421 1.00 94.44 663 ASN A C 1
ATOM 5129 O O . ASN A 1 663 ? -30.071 -4.077 -7.369 1.00 94.44 663 ASN A O 1
ATOM 5133 N N . GLY A 1 664 ? -28.297 -3.271 -6.233 1.00 96.94 664 GLY A N 1
ATOM 5134 C CA . GLY A 1 664 ? -27.273 -4.085 -6.871 1.00 96.94 664 GLY A CA 1
ATOM 5135 C C . GLY A 1 664 ? -26.838 -5.223 -5.949 1.00 96.94 664 GLY A C 1
ATOM 5136 O O . GLY A 1 664 ? -26.944 -5.106 -4.731 1.00 96.94 664 GLY A O 1
ATOM 5137 N N . TYR A 1 665 ? -26.308 -6.305 -6.504 1.00 98.00 665 TYR A N 1
ATOM 5138 C CA . TYR A 1 665 ? -25.778 -7.422 -5.730 1.00 98.00 665 TYR A CA 1
ATOM 5139 C C . TYR A 1 665 ? -24.486 -7.948 -6.339 1.00 98.00 665 TYR A C 1
ATOM 5141 O O . TYR A 1 665 ? -24.327 -7.977 -7.560 1.00 98.00 665 TYR A O 1
ATOM 5149 N N . LEU A 1 666 ? -23.600 -8.422 -5.468 1.00 98.50 666 LEU A N 1
ATOM 5150 C CA . LEU A 1 666 ? -22.522 -9.334 -5.821 1.00 98.50 666 LEU A CA 1
ATOM 5151 C C . LEU A 1 666 ? -22.908 -10.727 -5.346 1.00 98.50 666 LEU A C 1
ATOM 5153 O O . LEU A 1 666 ? -23.190 -10.940 -4.166 1.00 98.50 666 LEU A O 1
ATOM 5157 N N . GLU A 1 667 ? -22.896 -11.690 -6.255 1.00 98.06 667 GLU A N 1
ATOM 5158 C CA . GLU A 1 667 ? -23.328 -13.050 -5.973 1.00 98.06 667 GLU A CA 1
ATOM 5159 C C . GLU A 1 667 ? -22.307 -14.066 -6.479 1.00 98.06 667 GLU A C 1
ATOM 5161 O O . GLU A 1 667 ? -21.659 -13.880 -7.509 1.00 98.06 667 GLU A O 1
ATOM 5166 N N . ILE A 1 668 ? -22.197 -15.181 -5.765 1.00 97.62 668 ILE A N 1
ATOM 5167 C CA . ILE A 1 668 ? -21.307 -16.292 -6.086 1.00 97.62 668 ILE A CA 1
ATOM 5168 C C . ILE A 1 668 ? -22.077 -17.607 -6.096 1.00 97.62 668 ILE A C 1
ATOM 5170 O O . ILE A 1 668 ? -23.013 -17.824 -5.324 1.00 97.62 668 ILE A O 1
ATOM 5174 N N . GLN A 1 669 ? -21.672 -18.510 -6.977 1.00 96.12 669 GLN A N 1
ATOM 5175 C CA . GLN A 1 669 ? -22.220 -19.852 -7.072 1.00 96.12 669 GLN A CA 1
ATOM 5176 C C . GLN A 1 669 ? -21.092 -20.868 -7.235 1.00 96.12 669 GLN A C 1
ATOM 5178 O O . GLN A 1 669 ? -20.251 -20.733 -8.119 1.00 96.12 669 GLN A O 1
ATOM 5183 N N . THR A 1 670 ? -21.137 -21.957 -6.466 1.00 93.12 670 THR A N 1
ATOM 5184 C CA . THR A 1 670 ? -20.378 -23.171 -6.789 1.00 93.12 670 THR A CA 1
ATOM 5185 C C . THR A 1 670 ? -21.018 -23.870 -7.987 1.00 93.12 670 THR A C 1
ATOM 5187 O O . THR A 1 670 ? -22.210 -24.183 -7.971 1.00 93.12 670 THR A O 1
ATOM 5190 N N . THR A 1 671 ? -20.238 -24.130 -9.034 1.00 81.38 671 THR A N 1
ATOM 5191 C CA . THR A 1 671 ? -20.711 -24.727 -10.290 1.00 81.38 671 THR A CA 1
ATOM 5192 C C . THR A 1 671 ? -21.465 -26.029 -10.009 1.00 81.38 671 THR A C 1
ATOM 5194 O O . THR A 1 671 ? -20.921 -26.967 -9.433 1.00 81.38 671 THR A O 1
ATOM 5197 N N . GLY A 1 672 ? -22.737 -26.080 -10.414 1.00 74.94 672 GLY A N 1
ATOM 5198 C CA . GLY A 1 672 ? -23.615 -27.236 -10.210 1.00 74.94 672 GLY A CA 1
ATOM 5199 C C . GLY A 1 672 ? -24.500 -27.192 -8.958 1.00 74.94 672 GLY A C 1
ATOM 5200 O O . GLY A 1 672 ? -25.371 -28.049 -8.837 1.00 74.94 672 GLY A O 1
ATOM 5201 N N . SER A 1 673 ? -24.353 -26.204 -8.062 1.00 84.31 673 SER A N 1
ATOM 5202 C CA . SER A 1 673 ? -25.223 -26.074 -6.877 1.00 84.31 673 SER A CA 1
ATOM 5203 C C . SER A 1 673 ? -26.646 -25.603 -7.213 1.00 84.31 673 SER A C 1
ATOM 5205 O O . SER A 1 673 ? -27.577 -25.890 -6.467 1.00 84.31 673 SER A O 1
ATOM 5207 N N . GLY A 1 674 ? -26.821 -24.868 -8.319 1.00 81.88 674 GLY A N 1
ATOM 5208 C CA . GLY A 1 674 ? -28.103 -24.289 -8.738 1.00 81.88 674 GLY A CA 1
ATOM 5209 C C . GLY A 1 674 ? -28.567 -23.078 -7.917 1.00 81.88 674 GLY A C 1
ATOM 5210 O O . GLY A 1 674 ? -29.554 -22.449 -8.288 1.00 81.88 674 GLY A O 1
ATOM 5211 N N . THR A 1 675 ? -27.840 -22.714 -6.857 1.00 87.69 675 THR A N 1
ATOM 5212 C CA . THR A 1 675 ? -28.181 -21.616 -5.939 1.00 87.69 675 THR A CA 1
ATOM 5213 C C . THR A 1 675 ? -27.103 -20.540 -5.989 1.00 87.69 675 THR A C 1
ATOM 5215 O O . THR A 1 675 ? -25.917 -20.861 -6.078 1.00 87.69 675 THR A O 1
ATOM 5218 N N . TRP A 1 676 ? -27.519 -19.276 -5.950 1.00 93.94 676 TRP A N 1
ATOM 5219 C CA . TRP A 1 676 ? -26.635 -18.119 -5.824 1.00 93.94 676 TRP A CA 1
ATOM 5220 C C . TRP A 1 676 ? -26.609 -17.652 -4.371 1.00 93.94 676 TRP A C 1
ATOM 5222 O O . TRP A 1 676 ? -27.658 -17.561 -3.733 1.00 93.94 676 TRP A O 1
ATOM 5232 N N . THR A 1 677 ? -25.414 -17.375 -3.862 1.00 95.81 677 THR A N 1
ATOM 5233 C CA . THR A 1 677 ? -25.185 -16.800 -2.537 1.00 95.81 677 THR A CA 1
ATOM 5234 C C . THR A 1 677 ? -24.778 -15.345 -2.712 1.00 95.81 677 THR A C 1
ATOM 5236 O O . THR A 1 677 ? -23.822 -15.059 -3.429 1.00 95.81 677 THR A O 1
ATOM 5239 N N . THR A 1 678 ? -25.475 -14.426 -2.053 1.00 97.25 678 THR A N 1
ATOM 5240 C CA . THR A 1 678 ? -25.105 -13.007 -2.044 1.00 97.25 678 THR A CA 1
ATOM 5241 C C . THR A 1 678 ? -23.871 -12.803 -1.169 1.00 97.25 678 THR A C 1
ATOM 5243 O O . THR A 1 678 ? -23.904 -13.110 0.021 1.00 97.25 678 THR A O 1
ATOM 5246 N N . LEU A 1 679 ? -22.786 -12.309 -1.767 1.00 92.62 679 LEU A N 1
ATOM 5247 C CA . LEU A 1 679 ? -21.595 -11.855 -1.050 1.00 92.62 679 LEU A CA 1
ATOM 5248 C C . LEU A 1 679 ? -21.776 -10.431 -0.532 1.00 92.62 679 LEU A C 1
ATOM 5250 O O . LEU A 1 679 ? -21.273 -10.117 0.540 1.00 92.62 679 LEU A O 1
ATOM 5254 N N . ASP A 1 680 ? -22.491 -9.587 -1.282 1.00 96.00 680 ASP A N 1
ATOM 5255 C CA . ASP A 1 680 ? -22.735 -8.201 -0.891 1.00 96.00 680 ASP A CA 1
ATOM 5256 C C . ASP A 1 680 ? -23.980 -7.606 -1.569 1.00 96.00 680 ASP A C 1
ATOM 5258 O O . ASP A 1 680 ? -24.408 -8.067 -2.632 1.00 96.00 680 ASP A O 1
ATOM 5262 N N . THR A 1 681 ? -24.562 -6.579 -0.949 1.00 96.62 681 THR A N 1
ATOM 5263 C CA . THR A 1 681 ? -25.732 -5.835 -1.436 1.00 96.62 681 THR A CA 1
ATOM 5264 C C . THR A 1 681 ? -25.420 -4.349 -1.528 1.00 96.62 681 THR A C 1
ATOM 5266 O O . THR A 1 681 ? -24.982 -3.714 -0.575 1.00 96.62 681 THR A O 1
ATOM 5269 N N . TYR A 1 682 ? -25.693 -3.770 -2.689 1.00 94.19 682 TYR A N 1
ATOM 5270 C CA . TYR A 1 682 ? -25.352 -2.402 -3.048 1.00 94.19 682 TYR A CA 1
ATOM 5271 C C . TYR A 1 682 ? -26.629 -1.573 -3.119 1.00 94.19 682 TYR A C 1
ATOM 5273 O O . TYR A 1 682 ? -27.329 -1.579 -4.126 1.00 94.19 682 TYR A O 1
ATOM 5281 N N . ASN A 1 683 ? -26.938 -0.871 -2.034 1.00 88.81 683 ASN A N 1
ATOM 5282 C CA . ASN A 1 683 ? -28.162 -0.077 -1.873 1.00 88.81 683 ASN A CA 1
ATOM 5283 C C . ASN A 1 683 ? -27.891 1.424 -1.644 1.00 88.81 683 ASN A C 1
ATOM 5285 O O . ASN A 1 683 ? -28.823 2.227 -1.624 1.00 88.81 683 ASN A O 1
ATOM 5289 N N . LEU A 1 684 ? -26.621 1.814 -1.496 1.00 88.12 684 LEU A N 1
ATOM 5290 C CA . LEU A 1 684 ? -26.177 3.203 -1.389 1.00 88.12 684 LEU A CA 1
ATOM 5291 C C . LEU A 1 684 ? -25.431 3.637 -2.652 1.00 88.12 684 LEU A C 1
ATOM 5293 O O . LEU A 1 684 ? -24.802 2.829 -3.337 1.00 88.12 684 LEU A O 1
ATOM 5297 N N . ASN A 1 685 ? -25.504 4.933 -2.955 1.00 92.69 685 ASN A N 1
ATOM 5298 C CA . ASN A 1 685 ? -24.838 5.520 -4.115 1.00 92.69 685 ASN A CA 1
ATOM 5299 C C . ASN A 1 685 ? -23.331 5.641 -3.885 1.00 92.69 685 ASN A C 1
ATOM 5301 O O . ASN A 1 685 ? -22.904 6.223 -2.892 1.00 92.69 685 ASN A O 1
ATOM 5305 N N . GLN A 1 686 ? -22.552 5.191 -4.864 1.00 93.25 686 GLN A N 1
ATOM 5306 C CA . GLN A 1 686 ? -21.100 5.296 -4.904 1.00 93.25 686 GLN A CA 1
ATOM 5307 C C . GLN A 1 686 ? -20.700 5.964 -6.224 1.00 93.25 686 GLN A C 1
ATOM 5309 O O . GLN A 1 686 ? -20.637 5.319 -7.267 1.00 93.25 686 GLN A O 1
ATOM 5314 N N . ASN A 1 687 ? -20.472 7.280 -6.201 1.00 89.75 687 ASN A N 1
ATOM 5315 C CA . ASN A 1 687 ? -20.244 8.059 -7.427 1.00 89.75 687 ASN A CA 1
ATOM 5316 C C . ASN A 1 687 ? -18.812 7.947 -7.980 1.00 89.75 687 ASN A C 1
ATOM 5318 O O . ASN A 1 687 ? -18.593 8.240 -9.154 1.00 89.75 687 ASN A O 1
ATOM 5322 N N . SER A 1 688 ? -17.855 7.550 -7.141 1.00 92.69 688 SER A N 1
ATOM 5323 C CA . SER A 1 688 ? -16.448 7.364 -7.508 1.00 92.69 688 SER A CA 1
ATOM 5324 C C . SER A 1 688 ? -16.128 5.879 -7.584 1.00 92.69 688 SER A C 1
ATOM 5326 O O . SER A 1 688 ? -16.648 5.109 -6.779 1.00 92.69 688 SER A O 1
ATOM 5328 N N . TRP A 1 689 ? -15.249 5.483 -8.504 1.00 96.50 689 TRP A N 1
ATOM 5329 C CA . TRP A 1 689 ? -14.732 4.118 -8.543 1.00 96.50 689 TRP A CA 1
ATOM 5330 C C . TRP A 1 689 ? -14.075 3.754 -7.210 1.00 96.50 689 TRP A C 1
ATOM 5332 O O . TRP A 1 689 ? -13.278 4.514 -6.660 1.00 96.50 689 TRP A O 1
ATOM 5342 N N . THR A 1 690 ? -14.448 2.607 -6.658 1.00 94.88 690 THR A N 1
ATOM 5343 C CA . THR A 1 690 ? -13.924 2.096 -5.389 1.00 94.88 690 THR A CA 1
ATOM 5344 C C . THR A 1 690 ? -13.614 0.622 -5.554 1.00 94.88 690 THR A C 1
ATOM 5346 O O . THR A 1 690 ? -14.443 -0.125 -6.078 1.00 94.88 690 THR A O 1
ATOM 5349 N N . GLN A 1 691 ? -12.416 0.216 -5.139 1.00 97.00 691 GLN A N 1
ATOM 5350 C CA . GLN A 1 691 ? -12.015 -1.183 -5.159 1.00 97.00 691 GLN A CA 1
ATOM 5351 C C . GLN A 1 691 ? -12.745 -1.940 -4.051 1.00 97.00 691 GLN A C 1
ATOM 5353 O O . GLN A 1 691 ? -12.808 -1.479 -2.914 1.00 97.00 691 GLN A O 1
ATOM 5358 N N . ASN A 1 692 ? -13.280 -3.106 -4.386 1.00 96.44 692 ASN A N 1
ATOM 5359 C CA . ASN A 1 692 ? -13.918 -4.019 -3.451 1.00 96.44 692 ASN A CA 1
ATOM 5360 C C . ASN A 1 692 ? -13.109 -5.310 -3.427 1.00 96.44 692 ASN A C 1
ATOM 5362 O O . ASN A 1 692 ? -12.705 -5.794 -4.486 1.00 96.44 692 ASN A O 1
ATOM 5366 N N . THR A 1 693 ? -12.911 -5.864 -2.233 1.00 95.31 693 THR A N 1
ATOM 5367 C CA . THR A 1 693 ? -12.114 -7.073 -2.008 1.00 95.31 693 THR A CA 1
ATOM 5368 C C . THR A 1 693 ? -12.913 -8.062 -1.172 1.00 95.31 693 THR A C 1
ATOM 5370 O O . THR A 1 693 ? -13.432 -7.701 -0.119 1.00 95.31 693 THR A O 1
ATOM 5373 N N . TYR A 1 694 ? -12.995 -9.315 -1.619 1.00 96.12 694 TYR A N 1
ATOM 5374 C CA . TYR A 1 694 ? -13.736 -10.375 -0.939 1.00 96.12 694 TYR A CA 1
ATOM 5375 C C . TYR A 1 694 ? -12.886 -11.635 -0.806 1.00 96.12 694 TYR A C 1
ATOM 5377 O O . TYR A 1 694 ? -12.321 -12.138 -1.779 1.00 96.12 694 TYR A O 1
ATOM 5385 N N . ASN A 1 695 ? -12.846 -12.183 0.407 1.00 94.00 695 ASN A N 1
ATOM 5386 C CA . ASN A 1 695 ? -12.216 -13.465 0.686 1.00 94.00 695 ASN A CA 1
ATOM 5387 C C . ASN A 1 695 ? -13.098 -14.613 0.157 1.00 94.00 695 ASN A C 1
ATOM 5389 O O . ASN A 1 695 ? -14.278 -14.707 0.499 1.00 94.00 695 ASN A O 1
ATOM 5393 N N . LEU A 1 696 ? -12.525 -15.507 -0.655 1.00 95.81 696 LEU A N 1
ATOM 5394 C CA . LEU A 1 696 ? -13.225 -16.657 -1.234 1.00 95.81 696 LEU A CA 1
ATOM 5395 C C . LEU A 1 696 ? -12.808 -18.004 -0.617 1.00 95.81 696 LEU A C 1
ATOM 5397 O O . LEU A 1 696 ? -13.087 -19.053 -1.198 1.00 95.81 696 LEU A O 1
ATOM 5401 N N . ASN A 1 697 ? -12.176 -18.022 0.560 1.00 92.75 697 ASN A N 1
ATOM 5402 C CA . ASN A 1 697 ? -11.703 -19.243 1.228 1.00 92.75 697 ASN A CA 1
ATOM 5403 C C . ASN A 1 697 ? -12.804 -20.285 1.431 1.00 92.75 697 ASN A C 1
ATOM 5405 O O . ASN A 1 697 ? -12.543 -21.481 1.307 1.00 92.75 697 ASN A O 1
ATOM 5409 N N . ALA A 1 698 ? -14.043 -19.847 1.671 1.00 92.12 698 ALA A N 1
ATOM 5410 C CA . ALA A 1 698 ? -15.200 -20.736 1.784 1.00 92.12 698 ALA A CA 1
ATOM 5411 C C . ALA A 1 698 ? -15.474 -21.556 0.504 1.00 92.12 698 ALA A C 1
ATOM 5413 O O . ALA A 1 698 ? -16.152 -22.579 0.560 1.00 92.12 698 ALA A O 1
ATOM 5414 N N . TYR A 1 699 ? -14.931 -21.127 -0.638 1.00 92.75 699 TYR A N 1
ATOM 5415 C CA . TYR A 1 699 ? -15.099 -21.745 -1.952 1.00 92.75 699 TYR A CA 1
ATOM 5416 C C . TYR A 1 699 ? -13.823 -22.434 -2.462 1.00 92.75 699 TYR A C 1
ATOM 5418 O O . TYR A 1 699 ? -13.786 -22.911 -3.600 1.00 92.75 699 TYR A O 1
ATOM 5426 N N . LYS A 1 700 ? -12.778 -22.523 -1.627 1.00 90.81 700 LYS A N 1
ATOM 5427 C CA . LYS A 1 700 ? -11.562 -23.290 -1.923 1.00 90.81 700 LYS A CA 1
ATOM 5428 C C . LYS A 1 700 ? -11.915 -24.741 -2.259 1.00 90.81 700 LYS A C 1
ATOM 5430 O O . LYS A 1 700 ? -12.811 -25.337 -1.661 1.00 90.81 700 LYS A O 1
ATOM 5435 N N . GLY A 1 701 ? -11.210 -25.326 -3.224 1.00 87.75 701 GLY A N 1
ATOM 5436 C CA . GLY A 1 701 ? -11.471 -26.703 -3.649 1.00 87.75 701 GLY A CA 1
ATOM 5437 C C . GLY A 1 701 ? -12.659 -26.853 -4.607 1.00 87.75 701 GLY A C 1
ATOM 5438 O O . GLY A 1 701 ? -13.025 -27.981 -4.928 1.00 87.75 701 GLY A O 1
ATOM 5439 N N . SER A 1 702 ? -13.263 -25.747 -5.055 1.00 90.75 702 SER A N 1
ATOM 5440 C CA . SER A 1 702 ? -14.448 -25.745 -5.921 1.00 90.75 702 SER A CA 1
ATOM 5441 C C . SER A 1 702 ? -14.229 -24.946 -7.207 1.00 90.75 702 SER A C 1
ATOM 5443 O O . SER A 1 702 ? -13.350 -24.095 -7.285 1.00 90.75 702 SER A O 1
ATOM 5445 N N . GLN A 1 703 ? -15.077 -25.173 -8.210 1.00 93.38 703 GLN A N 1
ATOM 5446 C CA . GLN A 1 703 ? -15.183 -24.296 -9.377 1.00 93.38 703 GLN A CA 1
ATOM 5447 C C . GLN A 1 703 ? -16.365 -23.343 -9.173 1.00 93.38 703 GLN A C 1
ATOM 5449 O O . GLN A 1 703 ? -17.484 -23.805 -8.943 1.00 93.38 703 GLN A O 1
ATOM 5454 N N . ILE A 1 704 ? -16.153 -22.035 -9.265 1.00 95.69 704 ILE A N 1
ATOM 5455 C CA . ILE A 1 704 ? -17.167 -21.015 -8.968 1.00 95.69 704 ILE A CA 1
ATOM 5456 C C . ILE A 1 704 ? -17.584 -20.220 -10.207 1.00 95.69 704 ILE A C 1
ATOM 5458 O O . ILE A 1 704 ? -16.932 -20.266 -11.248 1.00 95.69 704 ILE A O 1
ATOM 5462 N N . ARG A 1 705 ? -18.668 -19.459 -10.077 1.00 95.94 705 ARG A N 1
ATOM 5463 C CA . ARG A 1 705 ? -19.035 -18.338 -10.946 1.00 95.94 705 ARG A CA 1
ATOM 5464 C C . ARG A 1 705 ? -19.407 -17.155 -10.078 1.00 95.94 705 ARG A C 1
ATOM 5466 O O . ARG A 1 705 ? -19.985 -17.349 -9.009 1.00 95.94 705 ARG A O 1
ATOM 5473 N N . ILE A 1 706 ? -19.111 -15.959 -10.557 1.00 97.69 706 ILE A N 1
ATOM 5474 C CA . ILE A 1 706 ? -19.479 -14.710 -9.899 1.00 97.69 706 ILE A CA 1
ATOM 5475 C C . ILE A 1 706 ? -20.395 -13.938 -10.839 1.00 97.69 706 ILE A C 1
ATOM 5477 O O . ILE A 1 706 ? -20.212 -13.979 -12.058 1.00 97.69 706 ILE A O 1
ATOM 5481 N N . ARG A 1 707 ? -21.398 -13.261 -10.285 1.00 97.38 707 ARG A N 1
ATOM 5482 C CA . ARG A 1 707 ? -22.222 -12.325 -11.041 1.00 97.38 707 ARG A CA 1
ATOM 5483 C C . ARG A 1 707 ? -22.500 -11.050 -10.267 1.00 97.38 707 ARG A C 1
ATOM 5485 O O . ARG A 1 707 ? -22.618 -11.061 -9.044 1.00 97.38 707 ARG A O 1
ATOM 5492 N N . PHE A 1 708 ? -22.669 -9.986 -11.028 1.00 98.50 708 PHE A N 1
ATOM 5493 C CA . PHE A 1 708 ? -23.223 -8.717 -10.606 1.00 98.50 708 PHE A CA 1
ATOM 5494 C C . PHE A 1 708 ? -24.668 -8.669 -11.068 1.00 98.50 708 PHE A C 1
ATOM 5496 O O . PHE A 1 708 ? -24.930 -8.928 -12.240 1.00 98.50 708 PHE A O 1
ATOM 5503 N N . SER A 1 709 ? -25.611 -8.363 -10.186 1.00 97.81 709 SER A N 1
ATOM 5504 C CA . SER A 1 709 ? -27.019 -8.232 -10.567 1.00 97.81 709 SER A CA 1
ATOM 5505 C C . SER A 1 709 ? -27.606 -6.904 -10.118 1.00 97.81 709 SER A C 1
ATOM 5507 O O . SER A 1 709 ? -27.135 -6.302 -9.158 1.00 97.81 709 SER A O 1
ATOM 5509 N N . LEU A 1 710 ? -28.609 -6.421 -10.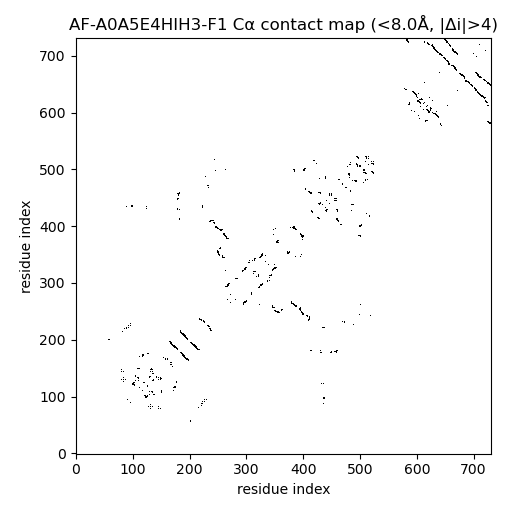850 1.00 97.69 710 LEU A N 1
ATOM 5510 C CA . LEU A 1 710 ? -29.382 -5.230 -10.517 1.00 97.69 710 LEU A CA 1
ATOM 5511 C C . LEU A 1 710 ? -30.866 -5.572 -10.585 1.00 97.69 710 LEU A C 1
ATOM 5513 O O . LEU A 1 710 ? -31.347 -6.097 -11.594 1.00 97.69 710 LEU A O 1
ATOM 5517 N N . THR A 1 711 ? -31.587 -5.231 -9.520 1.00 97.31 711 THR A N 1
ATOM 5518 C CA . THR A 1 711 ? -33.048 -5.277 -9.472 1.00 97.31 711 THR A CA 1
ATOM 5519 C C . THR A 1 711 ? -33.615 -3.883 -9.269 1.00 97.31 711 THR A C 1
ATOM 5521 O O . THR A 1 711 ? -33.178 -3.193 -8.343 1.00 97.31 711 THR A O 1
ATOM 5524 N N . SER A 1 712 ? -34.601 -3.504 -10.081 1.00 96.12 712 SER A N 1
ATOM 5525 C CA . SER A 1 712 ? -35.301 -2.226 -9.946 1.00 96.12 712 SER A CA 1
ATOM 5526 C C . SER A 1 712 ? -36.809 -2.378 -9.794 1.00 96.12 712 SER A C 1
ATOM 5528 O O . SER A 1 712 ? -37.413 -3.346 -10.272 1.00 96.12 712 SER A O 1
ATOM 5530 N N . ASP A 1 713 ? -37.422 -1.409 -9.121 1.00 92.12 713 ASP A N 1
ATOM 5531 C CA . ASP A 1 713 ? -38.868 -1.317 -8.977 1.00 92.12 713 ASP A CA 1
ATOM 5532 C C . ASP A 1 713 ? -39.550 -0.693 -10.215 1.00 92.12 713 ASP A C 1
ATOM 5534 O O . ASP A 1 713 ? -38.963 -0.538 -11.288 1.00 92.12 713 ASP A O 1
ATOM 5538 N N . GLY A 1 714 ? -40.851 -0.412 -10.114 1.00 89.56 714 GLY A N 1
ATOM 5539 C CA . GLY A 1 714 ? -41.648 0.108 -11.224 1.00 89.56 714 GLY A CA 1
ATOM 5540 C C . GLY A 1 714 ? -41.472 1.601 -11.533 1.00 89.56 714 GLY A C 1
ATOM 5541 O O . GLY A 1 714 ? -42.178 2.093 -12.419 1.00 89.56 714 GLY A O 1
ATOM 5542 N N . SER A 1 715 ? -40.622 2.339 -10.813 1.00 86.12 715 SER A N 1
ATOM 5543 C CA . SER A 1 715 ? -40.539 3.797 -10.897 1.00 86.12 715 SER A CA 1
ATOM 5544 C C . SER A 1 715 ? -39.169 4.396 -10.566 1.00 86.12 715 SER A C 1
ATOM 5546 O O . SER A 1 715 ? -38.616 4.177 -9.500 1.00 86.12 715 SER A O 1
ATOM 5548 N N . ASN A 1 716 ? -38.766 5.377 -11.381 1.00 88.31 716 ASN A N 1
ATOM 5549 C CA . ASN A 1 716 ? -37.514 6.130 -11.266 1.00 88.31 716 ASN A CA 1
ATOM 5550 C C . ASN A 1 716 ? -36.269 5.265 -11.487 1.00 88.31 716 ASN A C 1
ATOM 5552 O O . ASN A 1 716 ? -36.073 4.237 -10.863 1.00 88.31 716 ASN A O 1
ATOM 5556 N N . THR A 1 717 ? -35.367 5.755 -12.325 1.00 92.31 717 THR A N 1
ATOM 5557 C CA . THR A 1 717 ? -34.125 5.058 -12.660 1.00 92.31 717 THR A CA 1
ATOM 5558 C C . THR A 1 717 ? -32.944 6.012 -12.540 1.00 92.31 717 THR A C 1
ATOM 5560 O O . THR A 1 717 ? -33.114 7.235 -12.434 1.00 92.31 717 THR A O 1
ATOM 5563 N N . ASP A 1 718 ? -31.732 5.472 -12.480 1.00 93.38 718 ASP A N 1
ATOM 5564 C CA . ASP A 1 718 ? -30.496 6.255 -12.425 1.00 93.38 718 ASP A CA 1
ATOM 5565 C C . ASP A 1 718 ? -29.364 5.503 -13.151 1.00 93.38 718 ASP A C 1
ATOM 5567 O O . ASP A 1 718 ? -29.640 4.590 -13.919 1.00 93.38 718 ASP A O 1
ATOM 5571 N N . ARG A 1 719 ? -28.096 5.892 -12.982 1.00 93.88 719 ARG A N 1
ATOM 5572 C CA . ARG A 1 719 ? -26.979 5.360 -13.793 1.00 93.88 719 ARG A CA 1
ATOM 5573 C C . ARG A 1 719 ? -26.765 3.845 -13.688 1.00 93.88 719 ARG A C 1
ATOM 5575 O O . ARG A 1 719 ? -26.270 3.249 -14.630 1.00 93.88 719 ARG A O 1
ATOM 5582 N N . GLY A 1 720 ? -27.135 3.219 -12.575 1.00 96.12 720 GLY A N 1
ATOM 5583 C CA . GLY A 1 720 ? -27.030 1.771 -12.398 1.00 96.12 720 GLY A CA 1
ATOM 5584 C C . GLY A 1 720 ? -25.696 1.323 -11.822 1.00 96.12 720 GLY A C 1
ATOM 5585 O O . GLY A 1 720 ? -25.115 2.044 -11.009 1.00 96.12 720 GLY A O 1
ATOM 5586 N N . LEU A 1 721 ? -25.249 0.120 -12.182 1.00 97.31 721 LEU A N 1
ATOM 5587 C CA . LEU A 1 721 ? -24.058 -0.536 -11.637 1.00 97.31 721 LEU A CA 1
ATOM 5588 C C . LEU A 1 721 ? -22.966 -0.619 -12.706 1.00 97.31 721 LEU A C 1
ATOM 5590 O O . LEU A 1 721 ? -23.241 -1.054 -13.819 1.00 97.31 721 LEU A O 1
ATOM 5594 N N . TYR A 1 722 ? -21.740 -0.228 -12.354 1.00 98.19 722 TYR A N 1
ATOM 5595 C CA . TYR A 1 722 ? -20.574 -0.287 -13.237 1.00 98.19 722 TYR A CA 1
ATOM 5596 C C . TYR A 1 722 ? -19.443 -1.060 -12.574 1.00 98.19 722 TYR A C 1
ATOM 5598 O O . TYR A 1 722 ? -19.208 -0.885 -11.376 1.00 98.19 722 TYR A O 1
ATOM 5606 N N . VAL A 1 723 ? -18.739 -1.880 -13.350 1.00 98.06 723 VAL A N 1
ATOM 5607 C CA . VAL A 1 723 ? -17.670 -2.766 -12.876 1.00 98.06 723 VAL A CA 1
ATOM 5608 C C . VAL A 1 723 ? -16.471 -2.682 -13.809 1.00 98.06 723 VAL A C 1
ATOM 5610 O O . VAL A 1 723 ? -16.635 -2.624 -15.028 1.00 98.06 723 VAL A O 1
ATOM 5613 N N . ASP A 1 724 ? -15.279 -2.683 -13.223 1.00 97.81 724 ASP A N 1
ATOM 5614 C CA . ASP A 1 724 ? -14.015 -2.603 -13.946 1.00 97.81 724 ASP A CA 1
ATOM 5615 C C . ASP A 1 724 ? -12.880 -3.323 -13.192 1.00 97.81 724 ASP A C 1
ATOM 5617 O O . ASP A 1 724 ? -13.018 -3.594 -11.994 1.00 97.81 724 ASP A O 1
ATOM 5621 N N . ASP A 1 725 ? -11.779 -3.639 -13.880 1.00 96.88 725 ASP A N 1
ATOM 5622 C CA . ASP A 1 725 ? -10.571 -4.289 -13.338 1.00 96.88 725 ASP A CA 1
ATOM 5623 C C . ASP A 1 725 ? -10.864 -5.519 -12.449 1.00 96.88 725 ASP A C 1
ATOM 5625 O O . ASP A 1 725 ? -10.496 -5.584 -11.269 1.00 96.88 725 ASP A O 1
ATOM 5629 N N . PHE A 1 726 ? -11.570 -6.509 -13.000 1.00 97.56 726 PHE A N 1
ATOM 5630 C CA . PHE A 1 726 ? -11.969 -7.713 -12.274 1.00 97.56 726 PHE A CA 1
ATOM 5631 C C . PHE A 1 726 ? -10.801 -8.690 -12.130 1.00 97.56 726 PHE A C 1
ATOM 5633 O O . PHE A 1 726 ? -10.094 -8.998 -13.088 1.00 97.56 726 PHE A O 1
ATOM 5640 N N . ASN A 1 727 ? -10.620 -9.253 -10.940 1.00 97.00 727 ASN A N 1
ATOM 5641 C CA . ASN A 1 727 ? -9.605 -10.262 -10.687 1.00 97.00 727 ASN A CA 1
ATOM 5642 C C . ASN A 1 727 ? -10.014 -11.220 -9.560 1.00 97.00 727 ASN A C 1
ATOM 5644 O O . ASN A 1 727 ? -10.442 -10.808 -8.491 1.00 97.00 727 ASN A O 1
ATOM 5648 N N . VAL A 1 728 ? -9.831 -12.514 -9.790 1.00 96.56 728 VAL A N 1
ATOM 5649 C CA . VAL A 1 728 ? -9.877 -13.586 -8.803 1.00 96.56 728 VAL A CA 1
ATOM 5650 C C . VAL A 1 728 ? -8.507 -14.239 -8.789 1.00 96.56 728 VAL A C 1
ATOM 5652 O O . VAL A 1 728 ? -8.145 -14.970 -9.718 1.00 96.56 728 VAL A O 1
ATOM 5655 N N . SER A 1 729 ? -7.749 -13.981 -7.728 1.00 91.38 729 SER A N 1
ATOM 5656 C CA . SER A 1 729 ? -6.456 -14.615 -7.510 1.00 91.38 729 SER A CA 1
ATOM 5657 C C . SER A 1 729 ? -6.639 -16.004 -6.899 1.00 91.38 729 SER A C 1
ATOM 5659 O O . SER A 1 729 ? -7.573 -16.266 -6.141 1.00 91.38 729 SER A O 1
ATOM 5661 N N . CYS A 1 730 ? -5.724 -16.908 -7.238 1.00 83.31 730 CYS A N 1
ATOM 5662 C CA . CYS A 1 730 ? -5.629 -18.225 -6.612 1.00 83.31 730 CYS A CA 1
ATOM 5663 C C . CYS A 1 730 ? -4.865 -18.207 -5.286 1.00 83.31 730 CYS A C 1
ATOM 5665 O O . CYS A 1 730 ? -4.970 -19.198 -4.571 1.00 83.31 730 CYS A O 1
ATOM 5667 N N . GLY A 1 731 ? -4.157 -17.101 -5.013 1.00 67.12 731 GLY A N 1
ATOM 5668 C CA . GLY A 1 731 ? -3.242 -16.863 -3.894 1.00 67.12 731 GLY A CA 1
ATOM 5669 C C . GLY A 1 731 ? -2.004 -17.751 -3.839 1.00 67.12 731 GLY A C 1
ATOM 5670 O O . GLY A 1 731 ? -1.924 -18.754 -4.592 1.00 67.12 731 GLY A O 1
#

Foldseek 3Di:
DDDDDDDDDDDDDPDDDDVVVVVVVVVVCVVVVVVVVVVVVVVVVPVVVVVVVVLVVLQVVVVVLVVCVLVVLQVLLQQQLQVLLQVLLVCCLVVLAFFQAPAADDEVQLVADPVQEDADGGFSFSSSQNCQRRCDGPRHHDPVCVCRHPNNVVVVSCVVCVVSQKRKDKHWRYWTWAFQFQFKIKIKTFMWIWIARNVRSDIDTDHRDIRIYIYGQAQPWQSLCCSLQVNLDIATAHADDFDQCLFQFQFWALDLAWDDKFKAFEDEPVNLDDPPDLVCFQCVQVVPLQPQLRYEYEYEPVDDALVSHNLLLQPPVRSRHHREYEYQDFPDPCSTNCNRSVGDHTYDYVRHQTARDPPCPNDDGRDDDPHRDSVPHDGRFMWMQDNDDDPNDTGTITRGAALQPRPQRHKDQFDQVQFDPLADDFFADASRCSSNNHGGHDPVNQVRNCVPPVGSRRGMWTFADVVSCVVSVHDALQQFARTSSRRSVSQGFDAWASYRYDSPHGHGHARRVSVVNVTDCVNSVPRSPPPDDDDDDDDDDDDDDDDDDDDDDDDDDDDDDDDDDDDDDDDPPPPPPDFDWDWDQLQDPCPQKDKDFPQQQWDWFAAPLPGDPDDTIWIFSHRDWWGDAQTKMKMKGHKGDQQPFDFKKKKWKKFFDWDQQKKKFKWKDFPPPPDIDTPDIGRDGGSDIDMDMDTPPVQHSTIMMIMMIIGHHRDDTG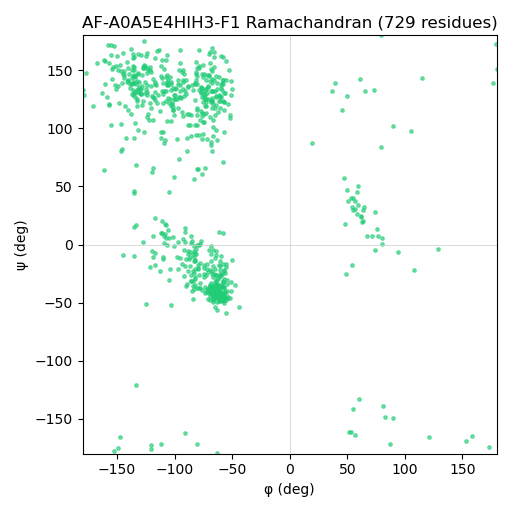RGMIIGGITIDSD

Secondary structure (DSSP, 8-state):
------------------HHHHHHHHHHHHHHHHHHHHHHHHHHHHHHHHHHHHHHHHHHHHHHHHHHHHHHHHHHHHHHHHHHHHHHHHHHHHHT--STT------GGG-S-TTT-B---SHHHHHHHHHHHHSEETTEE-GGGTT-SHHHHHHHHHHHHHHHTEEEEEEEEEEEEEEEETTEEEEEEEEEEEEEETTSS-EEEEEEEEEEEEEE-TT-B-THHHHHHTTS---B--B--------EEEEEESS--EEEEEEEEEEEGGGG--TTTSHHHHSTTGGGTTTGGGEEEEE-TTS--GGGS-GGGG-TTSSS--SEEEE---S-GGGSHHHHTT--SSEEE---S----TTS-S-SS----TT--GGGS-TT-EEEEEE---SS--EEEEEPEEGGGS-TT-EEE--TTTS-TTS---PPPPHHHHHTT-SS--HHHHHHHHHHHS-----EEEB--HHHHHHTTPPP-TTB--BHHHHTTT-B-EE-BTEEPBTTB--EE-HHHHHHHT--SHHHHS-S----------------------------------PPPP---------------EEE-S-SS-TT-EEEEET---EEE--SSS--SSSS-EEES-SSS-PPTT-EEEEE---EE-TT-SS-EEEEEEEEE--TT-EEEEEEEETTS---EEEEEE-S-EEEEEEEEEE-GGGTTSEEEEEEEEE--SS---SEEEEEEEEEE--

Radius of gyration: 41.25 Å; Cα contacts (8 Å, |Δi|>4): 1493; chains: 1; bounding box: 106×74×171 Å

pLDDT: mean 78.58, std 19.82, range [23.08, 98.5]

Nearest PDB structures (foldseek):
  4yu6-assembly2_B  TM=6.933E-01  e=2.189E-07  Bacillus cereus biovar anthracis str. CI
  3gdb-assembly1_A  TM=7.036E-01  e=2.737E-06  Streptococcus pneumoniae R6
  5l73-assembly1_B  TM=7.037E-01  e=7.107E-06  Homo sapiens
  1k45-assembly1_A  TM=5.824E-01  e=5.362E-05  Rhodothermus marinus
  3fha-assembly2_C  TM=6.556E-01  e=4.787E-04  Glutamicibacter protophormiae

Mean predicted aligned error: 19.63 Å